Protein AF-A0AAI9SZQ6-F1 (afdb_monomer_lite)

pLDDT: mean 77.2, std 22.93, range [24.08, 98.69]

Secondary structure (DSSP, 8-state):
--THHHHHHHHHHSSS-SS-SHHHHHHHHHHHHHHH-TTT-SEEEE-TT--GGG-S-B-SEEEEEEE---GGG--HHHHHHHHHHHHHHHHHHHH-TT-TTEEEEEEETTSGGGHHHHHHTT--S--EEEEEPPB---S---TTTS--EEP---SS-HHHHHHHHHHHHHHHHT-----PPS-HHHHHHHHHHHHHHHHHHHHHHHHHHHTSS-HHHHHHHHHHHHHHHHHTTHHHHHHTT--S-EE-TTS-EE-S-SSSS---HHHHHHHHHHHHHHHHHHHHHHHHHT----TT---TTTHHHHHHHHHHHHTTTTTS-------------------------SS--S------------------------------------------HHHHHHHHTT--HHHHHHHS-HHHHHHHHHHHHHS-HHHHHHHHHHHTSHHHHHHHHHHHHHHHTT--EES-GGGTTHHHHHS-GGG-SEEEEESS---STTT-SSSTT---TTSPPPHHHHHHHHHHHHH-TTPPPPS----HHHHHTS-EEEEESSS-EETTBTTTTTTSSHHHHHHHHHHHHHHHHHHT-PPPEEEEEEHHHHHHHHHTTHHHHHHTTTTEEEEEE--SSHHHHTTTGGGS-HHHHHHHHHHHHHS-------S--

Organism: NCBI:txid497107

Structure (mmCIF, N/CA/C/O backbone):
data_AF-A0AAI9SZQ6-F1
#
_entry.id   AF-A0AAI9SZQ6-F1
#
loop_
_atom_site.group_PDB
_atom_site.id
_atom_site.type_symbol
_atom_site.label_atom_id
_atom_site.label_alt_id
_atom_site.label_comp_id
_atom_site.label_asym_id
_atom_site.label_entity_id
_atom_site.label_seq_id
_atom_site.pdbx_PDB_ins_code
_atom_site.Cartn_x
_atom_site.Cartn_y
_atom_site.Cartn_z
_atom_site.occupancy
_atom_site.B_iso_or_equiv
_atom_site.auth_seq_id
_atom_site.auth_comp_id
_atom_site.auth_asym_id
_atom_site.auth_atom_id
_atom_site.pdbx_PDB_model_num
ATOM 1 N N . MET A 1 1 ? 41.212 2.165 27.789 1.00 46.56 1 MET A N 1
ATOM 2 C CA . MET A 1 1 ? 40.535 1.517 26.644 1.00 46.56 1 MET A CA 1
ATOM 3 C C . MET A 1 1 ? 41.505 0.501 26.069 1.00 46.56 1 MET A C 1
ATOM 5 O O . MET A 1 1 ? 42.491 0.897 25.465 1.00 46.56 1 MET A O 1
ATOM 9 N N . SER A 1 2 ? 41.322 -0.776 26.407 1.00 41.69 2 SER A N 1
ATOM 10 C CA . SER A 1 2 ? 42.318 -1.825 26.161 1.00 41.69 2 SER A CA 1
ATOM 11 C C . SER A 1 2 ? 42.447 -2.194 24.684 1.00 41.69 2 SER A C 1
ATOM 13 O O . SER A 1 2 ? 41.464 -2.215 23.947 1.00 41.69 2 SER A O 1
ATOM 15 N N . ILE A 1 3 ? 43.667 -2.583 24.311 1.00 47.50 3 ILE A N 1
ATOM 16 C CA . ILE A 1 3 ? 44.133 -3.104 23.011 1.00 47.50 3 ILE A CA 1
ATOM 17 C C . ILE A 1 3 ? 43.253 -4.247 22.447 1.00 47.50 3 ILE A C 1
ATOM 19 O O . ILE A 1 3 ? 43.271 -4.514 21.247 1.00 47.50 3 ILE A O 1
ATOM 23 N N . GLN A 1 4 ? 42.407 -4.870 23.272 1.00 43.78 4 GLN A N 1
ATOM 24 C CA . GLN A 1 4 ? 41.385 -5.836 22.851 1.00 43.78 4 GLN A CA 1
ATOM 25 C C . GLN A 1 4 ? 40.255 -5.229 22.001 1.00 43.78 4 GLN A C 1
ATOM 27 O O . GLN A 1 4 ? 39.728 -5.924 21.138 1.00 43.78 4 GLN A O 1
ATOM 32 N N . LEU A 1 5 ? 39.918 -3.944 22.169 1.00 41.88 5 LEU A N 1
ATOM 33 C CA . LEU A 1 5 ? 38.898 -3.288 21.337 1.00 41.88 5 LEU A CA 1
ATOM 34 C C . LEU A 1 5 ? 39.418 -3.025 19.912 1.00 41.88 5 LEU A C 1
ATOM 36 O O . LEU A 1 5 ? 38.662 -3.105 18.950 1.00 41.88 5 LEU A O 1
ATOM 40 N N . LEU A 1 6 ? 40.726 -2.773 19.771 1.00 42.19 6 LEU A N 1
ATOM 41 C CA . LEU A 1 6 ? 41.377 -2.534 18.480 1.00 42.19 6 LEU A CA 1
ATOM 42 C C . LEU A 1 6 ? 41.527 -3.831 17.667 1.00 42.19 6 LEU A C 1
ATOM 44 O O . LEU A 1 6 ? 41.347 -3.820 16.453 1.00 42.19 6 LEU A O 1
ATOM 48 N N . HIS A 1 7 ? 41.771 -4.962 18.341 1.00 44.88 7 HIS A N 1
ATOM 49 C CA . HIS A 1 7 ? 41.808 -6.276 17.693 1.00 44.88 7 HIS A CA 1
ATOM 50 C C . HIS A 1 7 ? 40.423 -6.737 17.224 1.00 44.88 7 HIS A C 1
ATOM 52 O O . HIS A 1 7 ? 40.326 -7.331 16.158 1.00 44.88 7 HIS A O 1
ATOM 58 N N . TRP A 1 8 ? 39.346 -6.405 17.945 1.00 42.78 8 TRP A N 1
ATOM 59 C CA . TRP A 1 8 ? 37.982 -6.691 17.482 1.00 42.78 8 TRP A CA 1
ATOM 60 C C . TRP A 1 8 ? 37.576 -5.844 16.266 1.00 42.78 8 TRP A C 1
ATOM 62 O O . TRP A 1 8 ? 36.934 -6.359 15.355 1.00 42.78 8 TRP A O 1
ATOM 72 N N . ILE A 1 9 ? 38.002 -4.579 16.199 1.00 42.31 9 ILE A N 1
ATOM 73 C CA . ILE A 1 9 ? 37.729 -3.699 15.048 1.00 42.31 9 ILE A CA 1
ATOM 74 C C . ILE A 1 9 ? 38.510 -4.154 13.801 1.00 42.31 9 ILE A C 1
ATOM 76 O O . ILE A 1 9 ? 37.960 -4.158 12.702 1.00 42.31 9 ILE A O 1
ATOM 80 N N . LEU A 1 10 ? 39.754 -4.617 13.965 1.00 42.44 10 LEU A N 1
ATOM 81 C CA . LEU A 1 10 ? 40.561 -5.152 12.861 1.00 42.44 10 LEU A CA 1
ATOM 82 C C . LEU A 1 10 ? 40.105 -6.550 12.404 1.00 42.44 10 LEU A C 1
ATOM 84 O O . LEU A 1 10 ? 40.174 -6.849 11.217 1.00 42.44 10 LEU A O 1
ATOM 88 N N . PHE A 1 11 ? 39.569 -7.386 13.299 1.00 41.62 11 PHE A N 1
ATOM 89 C CA . PHE A 1 11 ? 39.055 -8.712 12.933 1.00 41.62 11 PHE A CA 1
ATOM 90 C C . PHE A 1 11 ? 37.708 -8.639 12.191 1.00 41.62 11 PHE A C 1
ATOM 92 O O . PHE A 1 11 ? 37.476 -9.400 11.255 1.00 41.62 11 PHE A O 1
ATOM 99 N N . VAL A 1 12 ? 36.847 -7.671 12.535 1.00 39.22 12 VAL A N 1
ATOM 100 C CA . VAL A 1 12 ? 35.585 -7.412 11.811 1.00 39.22 12 VAL A CA 1
ATOM 101 C C . VAL A 1 12 ? 35.835 -6.727 10.455 1.00 39.22 12 VAL A C 1
ATOM 103 O O . VAL A 1 12 ? 35.068 -6.932 9.519 1.00 39.22 12 VAL A O 1
ATOM 106 N N . SER A 1 13 ? 36.948 -6.000 10.303 1.00 39.56 13 SER A N 1
ATOM 107 C CA . SER A 1 13 ? 37.373 -5.399 9.028 1.00 39.56 13 SER A CA 1
ATOM 108 C C . SER A 1 13 ? 37.921 -6.409 8.007 1.00 39.56 13 SER A C 1
ATOM 110 O O . SER A 1 13 ? 37.950 -6.093 6.821 1.00 39.56 13 SER A O 1
ATOM 112 N N . CYS A 1 14 ? 38.359 -7.598 8.433 1.00 37.88 14 CYS A N 1
ATOM 113 C CA . CYS A 1 14 ? 39.020 -8.569 7.549 1.00 37.88 14 CYS A CA 1
ATOM 114 C C . CYS A 1 14 ? 38.128 -9.741 7.102 1.00 37.88 14 CYS A C 1
ATOM 116 O O . CYS A 1 14 ? 38.557 -10.531 6.270 1.00 37.88 14 CYS A O 1
ATOM 118 N N . ILE A 1 15 ? 36.894 -9.860 7.610 1.00 37.34 15 ILE A N 1
ATOM 119 C CA . ILE A 1 15 ? 35.959 -10.950 7.240 1.00 37.34 15 ILE A CA 1
ATOM 120 C C . ILE A 1 15 ? 34.814 -10.446 6.330 1.00 37.34 15 ILE A C 1
ATOM 122 O O . ILE A 1 15 ? 33.960 -11.211 5.891 1.00 37.34 15 ILE A O 1
ATOM 126 N N . LEU A 1 16 ? 34.817 -9.159 5.975 1.00 31.66 16 LEU A N 1
ATOM 127 C CA . LEU A 1 16 ? 33.793 -8.523 5.140 1.00 31.66 16 LEU A CA 1
ATOM 128 C C . LEU A 1 16 ? 34.153 -8.269 3.657 1.00 31.66 16 LEU A C 1
ATOM 130 O O . LEU A 1 16 ? 33.451 -7.481 3.029 1.00 31.66 16 LEU A O 1
ATOM 134 N N . PRO A 1 17 ? 35.133 -8.966 3.043 1.00 36.50 17 PRO A N 1
ATOM 135 C CA . PRO A 1 17 ? 35.147 -9.076 1.587 1.00 36.50 17 PRO A CA 1
ATOM 136 C C . PRO A 1 17 ? 35.311 -10.535 1.133 1.00 36.50 17 PRO A C 1
ATOM 138 O O . PRO A 1 17 ? 36.364 -10.918 0.639 1.00 36.50 17 PRO A O 1
ATOM 141 N N . ILE A 1 18 ? 34.281 -11.372 1.302 1.00 38.59 18 ILE A N 1
ATOM 142 C CA . ILE A 1 18 ? 34.195 -12.671 0.589 1.00 38.59 18 ILE A CA 1
ATOM 143 C C . ILE A 1 18 ? 32.832 -12.843 -0.127 1.00 38.59 18 ILE A C 1
ATOM 145 O O . ILE A 1 18 ? 32.540 -13.890 -0.683 1.00 38.59 18 ILE A O 1
ATOM 149 N N . LEU A 1 19 ? 31.989 -11.804 -0.208 1.00 36.00 19 LEU A N 1
ATOM 150 C CA . LEU A 1 19 ? 30.713 -11.875 -0.951 1.00 36.00 19 LEU A CA 1
ATOM 151 C C . LEU A 1 19 ? 30.434 -10.668 -1.865 1.00 36.00 19 LEU A C 1
ATOM 153 O O . LEU A 1 19 ? 29.277 -10.326 -2.092 1.00 36.00 19 LEU A O 1
ATOM 157 N N . ALA A 1 20 ? 31.473 -10.021 -2.400 1.00 38.03 20 ALA A N 1
ATOM 158 C CA . ALA A 1 20 ? 31.313 -8.991 -3.433 1.00 38.03 20 ALA A CA 1
ATOM 159 C C . ALA A 1 20 ? 32.627 -8.746 -4.204 1.00 38.03 20 ALA A C 1
ATOM 161 O O . ALA A 1 20 ? 33.235 -7.692 -4.049 1.00 38.03 20 ALA A O 1
ATOM 162 N N . SER A 1 21 ? 33.114 -9.705 -5.000 1.00 39.19 21 SER A N 1
ATOM 163 C CA . SER A 1 21 ? 34.255 -9.436 -5.899 1.00 39.19 21 SER A CA 1
ATOM 164 C C . SER A 1 21 ? 33.829 -8.760 -7.204 1.00 39.19 21 SER A C 1
ATOM 166 O O . SER A 1 21 ? 34.568 -7.932 -7.729 1.00 39.19 21 SER A O 1
ATOM 168 N N . ASP A 1 22 ? 32.626 -9.041 -7.704 1.00 47.88 22 ASP A N 1
ATOM 169 C CA . ASP A 1 22 ? 32.345 -8.770 -9.122 1.00 47.88 22 ASP A CA 1
ATOM 170 C C . ASP A 1 22 ? 31.784 -7.356 -9.374 1.00 47.88 22 ASP A C 1
ATOM 172 O O . ASP A 1 22 ? 32.008 -6.770 -10.430 1.00 47.88 22 ASP A O 1
ATOM 176 N N . GLY A 1 23 ? 31.147 -6.734 -8.372 1.00 44.34 23 GLY A N 1
ATOM 177 C CA . GLY A 1 23 ? 30.626 -5.358 -8.473 1.00 44.34 23 GLY A CA 1
ATOM 178 C C . GLY A 1 23 ? 31.686 -4.251 -8.355 1.00 44.34 23 GLY A C 1
ATOM 179 O O . GLY A 1 23 ? 31.491 -3.146 -8.870 1.00 44.34 23 GLY A O 1
ATOM 180 N N . VAL A 1 24 ? 32.823 -4.542 -7.712 1.00 51.06 24 VAL A N 1
ATOM 181 C CA . VAL A 1 24 ? 33.890 -3.556 -7.449 1.00 51.06 24 VAL A CA 1
ATOM 182 C C . VAL A 1 24 ? 34.595 -3.158 -8.749 1.00 51.06 24 VAL A C 1
ATOM 184 O O . VAL A 1 24 ? 34.786 -1.970 -9.003 1.00 51.06 24 VAL A O 1
ATOM 187 N N . LYS A 1 25 ? 34.869 -4.132 -9.625 1.00 62.66 25 LYS A N 1
ATOM 188 C CA . LYS A 1 25 ? 35.613 -3.935 -10.879 1.00 62.66 25 LYS A CA 1
ATOM 189 C C . LYS A 1 25 ? 34.910 -2.977 -11.849 1.00 62.66 25 LYS A C 1
ATOM 191 O O . LYS A 1 25 ? 35.543 -2.112 -12.437 1.00 62.66 25 LYS A O 1
ATOM 196 N N . LEU A 1 26 ? 33.590 -3.084 -11.991 1.00 65.50 26 LEU A N 1
ATOM 197 C CA . LEU A 1 26 ? 32.797 -2.254 -12.911 1.00 65.50 26 LEU A CA 1
ATOM 198 C C . LEU A 1 26 ? 32.661 -0.800 -12.470 1.00 65.50 26 LEU A C 1
ATOM 200 O O . LEU A 1 26 ? 32.651 0.115 -13.290 1.00 65.50 26 LEU A O 1
ATOM 204 N N . THR A 1 27 ? 32.533 -0.589 -11.164 1.00 65.12 27 THR A N 1
ATOM 205 C CA . THR A 1 27 ? 32.418 0.764 -10.614 1.00 65.12 27 THR A CA 1
ATOM 206 C C . THR A 1 27 ? 33.761 1.472 -10.702 1.00 65.12 27 THR A C 1
ATOM 208 O O . THR A 1 27 ? 33.812 2.625 -11.117 1.00 65.12 27 THR A O 1
ATOM 211 N N . GLU A 1 28 ? 34.853 0.760 -10.418 1.00 72.12 28 GLU A N 1
ATOM 212 C CA . GLU A 1 28 ? 36.214 1.255 -10.622 1.00 72.12 28 GLU A CA 1
ATOM 213 C C . GLU A 1 28 ? 36.466 1.631 -12.090 1.00 72.12 28 GLU A C 1
ATOM 215 O O . GLU A 1 28 ? 36.867 2.761 -12.353 1.00 72.12 28 GLU A O 1
ATOM 220 N N . LEU A 1 29 ? 36.093 0.770 -13.046 1.00 73.06 29 LEU A N 1
ATOM 221 C CA . LEU A 1 29 ? 36.191 1.064 -14.484 1.00 73.06 29 LEU A CA 1
ATOM 222 C C . LEU A 1 29 ? 35.370 2.295 -14.905 1.00 73.06 29 LEU A C 1
ATOM 224 O O . LEU A 1 29 ? 35.838 3.109 -15.700 1.00 73.06 29 LEU A O 1
ATOM 228 N N . ALA A 1 30 ? 34.163 2.479 -14.362 1.00 70.69 30 ALA A N 1
ATOM 229 C CA . ALA A 1 30 ? 33.352 3.666 -14.640 1.00 70.69 30 ALA A CA 1
ATOM 230 C C . ALA A 1 30 ? 33.996 4.952 -14.084 1.00 70.69 30 ALA A C 1
ATOM 232 O O . ALA A 1 30 ? 33.963 5.999 -14.736 1.00 70.69 30 ALA A O 1
ATOM 233 N N . PHE A 1 31 ? 34.609 4.881 -12.897 1.00 74.25 31 PHE A N 1
ATOM 234 C CA . PHE A 1 31 ? 35.360 5.993 -12.307 1.00 74.25 31 PHE A CA 1
ATOM 235 C C . PHE A 1 31 ? 36.668 6.285 -13.059 1.00 74.25 31 PHE A C 1
ATOM 237 O O . PHE A 1 31 ? 37.023 7.455 -13.222 1.00 74.25 31 PHE A O 1
ATOM 244 N N . GLU A 1 32 ? 37.374 5.260 -13.540 1.00 77.12 32 GLU A N 1
ATOM 245 C CA . GLU A 1 32 ? 38.555 5.412 -14.396 1.00 77.12 32 GLU A CA 1
ATOM 246 C C . GLU A 1 32 ? 38.198 6.052 -15.740 1.00 77.12 32 GLU A C 1
ATOM 248 O O . GLU A 1 32 ? 38.869 6.999 -16.163 1.00 77.12 32 GLU A O 1
ATOM 253 N N . SER A 1 33 ? 37.099 5.618 -16.365 1.00 74.38 33 SER A N 1
ATOM 254 C CA . SER A 1 33 ? 36.577 6.242 -17.583 1.00 74.38 33 SER A CA 1
ATOM 255 C C . SER A 1 33 ? 36.280 7.728 -17.363 1.00 74.38 33 SER A C 1
ATOM 257 O O . SER A 1 33 ? 36.843 8.583 -18.043 1.00 74.38 33 SER A O 1
ATOM 259 N N . TYR A 1 34 ? 35.537 8.080 -16.308 1.00 74.94 34 TYR A N 1
ATOM 260 C CA . TYR A 1 34 ? 35.261 9.485 -15.988 1.00 74.94 34 TYR A CA 1
ATOM 261 C C . TYR A 1 34 ? 36.535 10.312 -15.733 1.00 74.94 34 TYR A C 1
ATOM 263 O O . TYR A 1 34 ? 36.616 11.485 -16.098 1.00 74.94 34 TYR A O 1
ATOM 271 N N . LYS A 1 35 ? 37.559 9.719 -15.107 1.00 71.69 35 LYS A N 1
ATOM 272 C CA . LYS A 1 35 ? 38.834 10.400 -14.838 1.00 71.69 35 LYS A CA 1
ATOM 273 C C . LYS A 1 35 ? 39.637 10.668 -16.113 1.00 71.69 35 LYS A C 1
ATOM 275 O O . LYS A 1 35 ? 40.375 11.651 -16.161 1.00 71.69 35 LYS A O 1
ATOM 280 N N . THR A 1 36 ? 39.523 9.798 -17.113 1.00 70.00 36 THR A N 1
ATOM 281 C CA . THR A 1 36 ? 40.240 9.917 -18.391 1.00 70.00 36 THR A CA 1
ATOM 282 C C . THR A 1 36 ? 39.471 10.754 -19.417 1.00 70.00 36 THR A C 1
ATOM 284 O O . THR A 1 36 ? 40.097 11.478 -20.189 1.00 70.00 36 THR A O 1
ATOM 287 N N . GLN A 1 37 ? 38.135 10.720 -19.383 1.00 65.56 37 GLN A N 1
ATOM 288 C CA . GLN A 1 37 ? 37.225 11.341 -20.352 1.00 65.56 37 GLN A CA 1
ATOM 289 C C . GLN A 1 37 ? 36.071 12.065 -19.631 1.00 65.56 37 GLN A C 1
ATOM 291 O O . GLN A 1 37 ? 34.898 11.721 -19.746 1.00 65.56 37 GLN A O 1
ATOM 296 N N . ALA A 1 38 ? 36.404 13.104 -18.857 1.00 59.84 38 ALA A N 1
ATOM 297 C CA . ALA A 1 38 ? 35.452 13.799 -17.978 1.00 59.84 38 ALA A CA 1
ATOM 298 C C . ALA A 1 38 ? 34.224 14.405 -18.697 1.00 59.84 38 ALA A C 1
ATOM 300 O O . ALA A 1 38 ? 33.174 14.614 -18.072 1.00 59.84 38 ALA A O 1
ATOM 301 N N . GLU A 1 39 ? 34.334 14.691 -19.998 1.00 60.72 39 GLU A N 1
ATOM 302 C CA . GLU A 1 39 ? 33.217 15.194 -20.805 1.00 60.72 39 GLU A CA 1
ATOM 303 C C . GLU A 1 39 ? 32.161 14.107 -21.067 1.00 60.72 39 GLU A C 1
ATOM 305 O O . GLU A 1 39 ? 30.971 14.392 -20.898 1.00 60.72 39 GLU A O 1
ATOM 310 N N . ASP A 1 40 ? 32.578 12.855 -21.279 1.00 64.25 40 ASP A N 1
ATOM 311 C CA . ASP A 1 40 ? 31.720 11.724 -21.675 1.00 64.25 40 ASP A CA 1
ATOM 312 C C . ASP A 1 40 ? 30.975 11.073 -20.491 1.00 64.25 40 ASP A C 1
ATOM 314 O O . ASP A 1 40 ? 30.026 10.309 -20.660 1.00 64.25 40 ASP A O 1
ATOM 318 N N . GLY A 1 41 ? 31.321 11.442 -19.255 1.00 77.25 41 GLY A N 1
ATOM 319 C CA . GLY A 1 41 ? 30.651 10.948 -18.050 1.00 77.25 41 GLY A CA 1
ATOM 320 C C . GLY A 1 41 ? 31.133 9.560 -17.618 1.00 77.25 41 GLY A C 1
ATOM 321 O O . GLY A 1 41 ? 32.257 9.162 -17.892 1.00 77.25 41 GLY A O 1
ATOM 322 N N . PHE A 1 42 ? 30.303 8.838 -16.865 1.00 82.75 42 PHE A N 1
ATOM 323 C CA . PHE A 1 42 ? 30.653 7.522 -16.314 1.00 82.75 42 PHE A CA 1
ATOM 324 C C . PHE A 1 42 ? 30.240 6.395 -17.275 1.00 82.75 42 PHE A C 1
ATOM 326 O O . PHE A 1 42 ? 29.377 5.582 -16.939 1.00 82.75 42 PHE A O 1
ATOM 333 N N . ILE A 1 43 ? 30.793 6.395 -18.491 1.00 85.88 43 ILE A N 1
ATOM 334 C CA . ILE A 1 43 ? 30.457 5.452 -19.571 1.00 85.88 43 ILE A CA 1
ATOM 335 C C . ILE A 1 43 ? 31.661 4.547 -19.850 1.00 85.88 43 ILE A C 1
ATOM 337 O O . ILE A 1 43 ? 32.764 5.036 -20.056 1.00 85.88 43 ILE A O 1
ATOM 341 N N . ILE A 1 44 ? 31.469 3.230 -19.859 1.00 86.56 44 ILE A N 1
ATOM 342 C CA . ILE A 1 44 ? 32.521 2.248 -20.157 1.00 86.56 44 ILE A CA 1
ATOM 343 C C . ILE A 1 44 ? 32.491 1.935 -21.655 1.00 86.56 44 ILE A C 1
ATOM 345 O O . ILE A 1 44 ? 31.484 1.437 -22.155 1.00 86.56 44 ILE A O 1
ATOM 349 N N . ASN A 1 45 ? 33.582 2.196 -22.371 1.00 85.44 45 ASN A N 1
ATOM 350 C CA . ASN A 1 45 ? 33.697 1.858 -23.791 1.00 85.44 45 ASN A CA 1
ATOM 351 C C . ASN A 1 45 ? 34.182 0.411 -23.959 1.00 85.44 45 ASN A C 1
ATOM 353 O O . ASN A 1 45 ? 35.142 0.006 -23.306 1.00 85.44 45 ASN A O 1
ATOM 357 N N . ILE A 1 46 ? 33.520 -0.361 -24.825 1.00 83.75 46 ILE A N 1
ATOM 358 C CA . ILE A 1 46 ? 33.934 -1.724 -25.181 1.00 83.75 46 ILE A CA 1
ATOM 359 C C . ILE A 1 46 ? 34.786 -1.695 -26.446 1.00 83.75 46 ILE A C 1
ATOM 361 O O . ILE A 1 46 ? 34.355 -1.207 -27.494 1.00 83.75 46 ILE A O 1
ATOM 365 N N . GLU A 1 47 ? 35.965 -2.295 -26.334 1.00 76.69 47 GLU A N 1
ATOM 366 C CA . GLU A 1 47 ? 36.882 -2.574 -27.436 1.00 76.69 47 GLU A CA 1
ATOM 367 C C . GLU A 1 47 ? 36.868 -4.088 -27.730 1.00 76.69 47 GLU A C 1
ATOM 369 O O . GLU A 1 47 ? 36.610 -4.908 -26.847 1.00 76.69 47 GLU A O 1
ATOM 374 N N . ASN A 1 48 ? 37.163 -4.490 -28.966 1.00 74.00 48 ASN A N 1
ATOM 375 C CA . ASN A 1 48 ? 37.297 -5.891 -29.399 1.00 74.00 48 ASN A CA 1
ATOM 376 C C . ASN A 1 48 ? 36.037 -6.766 -29.333 1.00 74.00 48 ASN A C 1
ATOM 378 O O . ASN A 1 48 ? 36.154 -7.992 -29.324 1.00 74.00 48 ASN A O 1
ATOM 382 N N . SER A 1 49 ? 34.834 -6.180 -29.324 1.00 73.81 49 SER A N 1
ATOM 383 C CA . SER A 1 49 ? 33.585 -6.915 -29.054 1.00 73.81 49 SER A CA 1
ATOM 384 C C . SER A 1 49 ? 33.627 -7.720 -27.743 1.00 73.81 49 SER A C 1
ATOM 386 O O . SER A 1 49 ? 32.894 -8.703 -27.603 1.00 73.81 49 SER A O 1
ATOM 388 N N . ASP A 1 50 ? 34.504 -7.357 -26.801 1.00 77.88 50 ASP A N 1
ATOM 389 C CA . ASP A 1 50 ? 34.712 -8.121 -25.579 1.00 77.88 50 ASP A CA 1
ATOM 390 C C . ASP A 1 50 ? 33.636 -7.774 -24.545 1.00 77.88 50 ASP A C 1
ATOM 392 O O . ASP A 1 50 ? 33.710 -6.781 -23.821 1.00 77.88 50 ASP A O 1
ATOM 396 N N . LEU A 1 51 ? 32.604 -8.613 -24.492 1.00 79.06 51 LEU A N 1
ATOM 397 C CA . LEU A 1 51 ? 31.518 -8.507 -23.523 1.00 79.06 51 LEU A CA 1
ATOM 398 C C . LEU A 1 51 ? 31.760 -9.375 -22.283 1.00 79.06 51 LEU A C 1
ATOM 400 O O . LEU A 1 51 ? 30.845 -9.516 -21.479 1.00 79.06 51 LEU A O 1
ATOM 404 N N . THR A 1 52 ? 32.971 -9.907 -22.073 1.00 75.38 52 THR A N 1
ATOM 405 C CA . THR A 1 52 ? 33.283 -10.736 -20.891 1.00 75.38 52 THR A CA 1
ATOM 406 C C . THR A 1 52 ? 33.122 -9.980 -19.572 1.00 75.38 52 THR A C 1
ATOM 408 O O . THR A 1 52 ? 32.883 -10.575 -18.526 1.00 75.38 52 THR A O 1
ATOM 411 N N . LEU A 1 53 ? 33.156 -8.643 -19.613 1.00 73.56 53 LEU A N 1
ATOM 412 C CA . LEU A 1 53 ? 32.774 -7.769 -18.497 1.00 73.56 53 LEU A CA 1
ATOM 413 C C . LEU A 1 53 ? 31.345 -8.038 -17.982 1.00 73.56 53 LEU A C 1
ATOM 415 O O . LEU A 1 53 ? 31.009 -7.689 -16.851 1.00 73.56 53 LEU A O 1
ATOM 419 N N . LEU A 1 54 ? 30.499 -8.614 -18.831 1.00 75.94 54 LEU A N 1
ATOM 420 C CA . LEU A 1 54 ? 29.102 -8.913 -18.571 1.00 75.94 54 LEU A CA 1
ATOM 421 C C . LEU A 1 54 ? 28.851 -10.397 -18.260 1.00 75.94 54 LEU A C 1
ATOM 423 O O . LEU A 1 54 ? 27.696 -10.735 -17.996 1.00 75.94 54 LEU A O 1
ATOM 427 N N . ASP A 1 55 ? 29.885 -11.245 -18.272 1.00 74.31 55 ASP A N 1
ATOM 428 C CA . ASP A 1 55 ? 29.784 -12.674 -17.956 1.00 74.31 55 ASP A CA 1
ATOM 429 C C . ASP A 1 55 ? 29.503 -12.924 -16.465 1.00 74.31 55 ASP A C 1
ATOM 431 O O . ASP A 1 55 ? 29.955 -12.183 -15.589 1.00 74.31 55 ASP A O 1
ATOM 435 N N . GLY A 1 56 ? 28.789 -14.018 -16.178 1.00 69.25 56 GLY A N 1
ATOM 436 C CA . GLY A 1 56 ? 28.526 -14.488 -14.817 1.00 69.25 56 GLY A CA 1
ATOM 437 C C . GLY A 1 56 ? 27.341 -13.804 -14.112 1.00 69.25 56 GLY A C 1
ATOM 438 O O . GLY A 1 56 ? 26.551 -13.082 -14.732 1.00 69.25 56 GLY A O 1
ATOM 439 N N . PRO A 1 57 ? 27.176 -14.044 -12.796 1.00 68.00 57 PRO A N 1
ATOM 440 C CA . PRO A 1 57 ? 26.045 -13.538 -12.027 1.00 68.00 57 PRO A CA 1
ATOM 441 C C . PRO A 1 57 ? 26.132 -12.018 -11.818 1.00 68.00 57 PRO A C 1
ATOM 443 O O . PRO A 1 57 ? 26.986 -11.495 -11.101 1.00 68.00 57 PRO A O 1
ATOM 446 N N . ARG A 1 58 ? 25.178 -11.290 -12.401 1.00 77.38 58 ARG A N 1
ATOM 447 C CA . ARG A 1 58 ? 25.046 -9.832 -12.338 1.00 77.38 58 ARG A CA 1
ATOM 448 C C . ARG A 1 58 ? 23.874 -9.423 -11.463 1.00 77.38 58 ARG A C 1
ATOM 450 O O . ARG A 1 58 ? 22.719 -9.706 -11.765 1.00 77.38 58 ARG A O 1
ATOM 457 N N . TYR A 1 59 ? 24.171 -8.630 -10.441 1.00 76.50 59 TYR A N 1
ATOM 458 C CA . TYR A 1 59 ? 23.181 -8.029 -9.537 1.00 76.50 59 TYR A CA 1
ATOM 459 C C . TYR A 1 59 ? 22.783 -6.598 -9.941 1.00 76.50 59 TYR A C 1
ATOM 461 O O . TYR A 1 59 ? 22.152 -5.883 -9.160 1.00 76.50 59 TYR A O 1
ATOM 469 N N . PHE A 1 60 ? 23.168 -6.167 -11.143 1.00 83.38 60 PHE A N 1
ATOM 470 C CA . PHE A 1 60 ? 23.044 -4.795 -11.628 1.00 83.38 60 PHE A CA 1
ATOM 471 C C . PHE A 1 60 ? 22.465 -4.748 -13.038 1.00 83.38 60 PHE A C 1
ATOM 473 O O . PHE A 1 60 ? 22.570 -5.702 -13.806 1.00 83.38 60 PHE A O 1
ATOM 480 N N . TYR A 1 61 ? 21.851 -3.618 -13.369 1.00 90.62 61 TYR A N 1
ATOM 481 C CA . TYR A 1 61 ? 21.393 -3.320 -14.717 1.00 90.62 61 TYR A CA 1
ATOM 482 C C . TYR A 1 61 ? 22.543 -2.786 -15.567 1.00 90.62 61 TYR A C 1
ATOM 484 O O . TYR A 1 61 ? 23.426 -2.087 -15.068 1.00 90.62 61 TYR A O 1
ATOM 492 N N . THR A 1 62 ? 22.499 -3.049 -16.868 1.00 90.88 62 THR A N 1
ATOM 493 C CA . THR A 1 62 ? 23.468 -2.498 -17.824 1.00 90.88 62 THR A CA 1
ATOM 494 C C . THR A 1 62 ? 22.726 -1.762 -18.928 1.00 90.88 62 THR A C 1
ATOM 496 O O . THR A 1 62 ? 21.926 -2.371 -19.632 1.00 90.88 62 THR A O 1
ATOM 499 N N . LEU A 1 63 ? 22.977 -0.462 -19.088 1.00 94.38 63 LEU A N 1
ATOM 500 C CA . LEU A 1 63 ? 22.522 0.291 -20.253 1.00 94.38 63 LEU A CA 1
ATOM 501 C C . LEU A 1 63 ? 23.579 0.170 -21.355 1.00 94.38 63 LEU A C 1
ATOM 503 O O . LEU A 1 63 ? 24.599 0.857 -21.305 1.00 94.38 63 LEU A O 1
ATOM 507 N N . LEU A 1 64 ? 23.330 -0.707 -22.326 1.00 93.19 64 LEU A N 1
ATOM 508 C CA . LEU A 1 64 ? 24.132 -0.843 -23.538 1.00 93.19 64 LEU A CA 1
ATOM 509 C C . LEU A 1 64 ? 23.719 0.214 -24.560 1.00 93.19 64 LEU A C 1
ATOM 511 O O . LEU A 1 64 ? 22.552 0.300 -24.937 1.00 93.19 64 LEU A O 1
ATOM 515 N N . THR A 1 65 ? 24.686 0.987 -25.039 1.00 94.19 65 THR A N 1
ATOM 516 C CA . THR A 1 65 ? 24.497 1.989 -26.089 1.00 94.19 65 THR A CA 1
ATOM 517 C C . THR A 1 65 ? 25.258 1.566 -27.335 1.00 94.19 65 THR A C 1
ATOM 519 O O . THR A 1 65 ? 26.487 1.560 -27.339 1.00 94.19 65 THR A O 1
ATOM 522 N N . PHE A 1 66 ? 24.534 1.259 -28.406 1.00 93.12 66 PHE A N 1
ATOM 523 C CA . PHE A 1 66 ? 25.094 1.030 -29.735 1.00 93.12 66 PHE A CA 1
ATOM 524 C C . PHE A 1 66 ? 25.078 2.353 -30.491 1.00 93.12 66 PHE A C 1
ATOM 526 O O . PHE A 1 66 ? 24.018 2.960 -30.650 1.00 93.12 66 PHE A O 1
ATOM 533 N N . THR A 1 67 ? 26.238 2.835 -30.927 1.00 92.62 67 THR A N 1
ATOM 534 C CA . THR A 1 67 ? 26.370 4.173 -31.520 1.00 92.62 67 THR A CA 1
ATOM 535 C C . THR A 1 67 ? 27.430 4.208 -32.617 1.00 92.62 67 THR A C 1
ATOM 537 O O . THR A 1 67 ? 28.126 3.223 -32.866 1.00 92.62 67 THR A O 1
ATOM 540 N N . SER A 1 68 ? 27.554 5.353 -33.286 1.00 90.19 68 SER A N 1
ATOM 541 C CA . SER A 1 68 ? 28.702 5.636 -34.136 1.00 90.19 68 SER A CA 1
ATOM 542 C C . SER A 1 68 ? 29.190 7.067 -33.966 1.00 90.19 68 SER A C 1
ATOM 544 O O . SER A 1 68 ? 28.427 8.015 -34.158 1.00 90.19 68 SER A O 1
ATOM 546 N N . THR A 1 69 ? 30.475 7.222 -33.647 1.00 84.50 69 THR A N 1
ATOM 547 C CA . THR A 1 69 ? 31.134 8.538 -33.579 1.00 84.50 69 THR A CA 1
ATOM 548 C C . THR A 1 69 ? 31.747 8.981 -34.905 1.00 84.50 69 THR A C 1
ATOM 550 O O . THR A 1 69 ? 32.156 10.136 -35.028 1.00 84.50 69 THR A O 1
ATOM 553 N N . ASN A 1 70 ? 31.784 8.111 -35.922 1.00 84.06 70 ASN A N 1
ATOM 554 C CA . ASN A 1 70 ? 32.377 8.441 -37.212 1.00 84.06 70 ASN A CA 1
ATOM 555 C C . ASN A 1 70 ? 31.512 9.472 -37.970 1.00 84.06 70 ASN A C 1
ATOM 557 O O . ASN A 1 70 ? 30.375 9.155 -38.339 1.00 84.06 70 ASN A O 1
ATOM 561 N N . PRO A 1 71 ? 32.030 10.677 -38.277 1.00 79.06 71 PRO A N 1
ATOM 562 C CA . PRO A 1 71 ? 31.275 11.687 -39.018 1.00 79.06 71 PRO A CA 1
ATOM 563 C C . PRO A 1 71 ? 30.850 11.227 -40.419 1.00 79.06 71 PRO A C 1
ATOM 565 O O . PRO A 1 71 ? 29.826 11.682 -40.923 1.00 79.06 71 PRO A O 1
ATOM 568 N N . SER A 1 72 ? 31.596 10.306 -41.039 1.00 81.94 72 SER A N 1
ATOM 569 C CA . SER A 1 72 ? 31.295 9.749 -42.363 1.00 81.94 72 SER A CA 1
ATOM 570 C C . SER A 1 72 ? 30.081 8.817 -42.380 1.00 81.94 72 SER A C 1
ATOM 572 O O . SER A 1 72 ? 29.579 8.519 -43.458 1.00 81.94 72 SER A O 1
ATOM 574 N N . HIS A 1 73 ? 29.593 8.364 -41.220 1.00 83.25 73 HIS A N 1
ATOM 575 C CA . HIS A 1 73 ? 28.357 7.577 -41.121 1.00 83.25 73 HIS A CA 1
ATOM 576 C C . HIS A 1 73 ? 27.092 8.452 -41.029 1.00 83.25 73 HIS A C 1
ATOM 578 O O . HIS A 1 73 ? 25.993 7.917 -40.924 1.00 83.25 73 HIS A O 1
ATOM 584 N N . GLU A 1 74 ? 27.233 9.786 -41.034 1.00 82.38 74 GLU A N 1
ATOM 585 C CA . GLU A 1 74 ? 26.132 10.767 -41.049 1.00 82.38 74 GLU A CA 1
ATOM 586 C C . GLU A 1 74 ? 25.077 10.596 -39.928 1.00 82.38 74 GLU A C 1
ATOM 588 O O . GLU A 1 74 ? 23.952 11.095 -40.016 1.00 82.38 74 GLU A O 1
ATOM 593 N N . CYS A 1 75 ? 25.432 9.944 -38.813 1.00 85.62 75 CYS A N 1
ATOM 594 C CA . CYS A 1 75 ? 24.514 9.722 -37.696 1.00 85.62 75 CYS A CA 1
ATOM 595 C C . CYS A 1 75 ? 24.402 10.957 -36.786 1.00 85.62 75 CYS A C 1
ATOM 597 O O . CYS A 1 75 ? 25.010 11.036 -35.715 1.00 85.62 75 CYS A O 1
ATOM 599 N N . LYS A 1 76 ? 23.572 11.927 -37.179 1.00 85.62 76 LYS A N 1
ATOM 600 C CA . LYS A 1 76 ? 23.329 13.134 -36.370 1.00 85.62 76 LYS A CA 1
ATOM 601 C C . LYS A 1 76 ? 22.738 12.813 -34.989 1.00 85.62 76 LYS A C 1
ATOM 603 O O . LYS A 1 76 ? 23.136 13.400 -33.988 1.00 85.62 76 LYS A O 1
ATOM 608 N N . THR A 1 77 ? 21.833 11.837 -34.924 1.00 86.81 77 THR A N 1
ATOM 609 C CA . THR A 1 77 ? 21.207 11.394 -33.668 1.00 86.81 77 THR A CA 1
ATOM 610 C C . THR A 1 77 ? 22.221 10.783 -32.701 1.00 86.81 77 THR A C 1
ATOM 612 O O . THR A 1 77 ? 22.101 10.997 -31.500 1.00 86.81 77 THR A O 1
ATOM 615 N N . CYS A 1 78 ? 23.252 10.092 -33.199 1.00 88.44 78 CYS A N 1
ATOM 616 C CA . CYS A 1 78 ? 24.328 9.551 -32.368 1.00 88.44 78 CYS A CA 1
ATOM 617 C C . CYS A 1 78 ? 25.091 10.674 -31.645 1.00 88.44 78 CYS A C 1
ATOM 619 O O . CYS A 1 78 ? 25.351 10.571 -30.450 1.00 88.44 78 CYS A O 1
ATOM 621 N N . GLN A 1 79 ? 25.387 11.773 -32.347 1.00 85.38 79 GLN A N 1
ATOM 622 C CA . GLN A 1 79 ? 26.095 12.929 -31.783 1.00 85.38 79 GLN A CA 1
ATOM 623 C C . GLN A 1 79 ? 25.243 13.701 -30.766 1.00 85.38 79 GLN A C 1
ATOM 625 O O . GLN A 1 79 ? 25.749 14.124 -29.731 1.00 85.38 79 GLN A O 1
ATOM 630 N N . GLU A 1 80 ? 23.947 13.870 -31.039 1.00 86.62 80 GLU A N 1
ATOM 631 C CA . GLU A 1 80 ? 23.018 14.577 -30.143 1.00 86.62 80 GLU A CA 1
ATOM 632 C C . GLU A 1 80 ? 22.715 13.776 -28.861 1.00 86.62 80 GLU A C 1
ATOM 634 O O . GLU A 1 80 ? 22.459 14.361 -27.808 1.00 86.62 80 GLU A O 1
ATOM 639 N N . LEU A 1 81 ? 22.777 12.443 -28.930 1.00 88.88 81 LEU A N 1
ATOM 640 C CA . LEU A 1 81 ? 22.465 11.546 -27.819 1.00 88.88 81 LEU A CA 1
ATOM 641 C C . LEU A 1 81 ? 23.619 11.388 -26.815 1.00 88.88 81 LEU A C 1
ATOM 643 O O . LEU A 1 81 ? 23.369 11.200 -25.626 1.00 88.88 81 LEU A O 1
ATOM 647 N N . GLN A 1 82 ? 24.872 11.494 -27.255 1.00 88.25 82 GLN A N 1
ATOM 648 C CA . GLN A 1 82 ? 26.036 11.392 -26.366 1.00 88.25 82 GLN A CA 1
ATOM 649 C C . GLN A 1 82 ? 25.957 12.291 -25.118 1.00 88.25 82 GLN A C 1
ATOM 651 O O . GLN A 1 82 ? 25.992 11.775 -23.996 1.00 88.25 82 GLN A O 1
ATOM 656 N N . PRO A 1 83 ? 25.741 13.615 -25.248 1.00 89.12 83 PRO A N 1
ATOM 657 C CA . PRO A 1 83 ? 25.652 14.482 -24.077 1.00 89.12 83 PRO A CA 1
ATOM 658 C C . PRO A 1 83 ? 24.411 14.193 -23.214 1.00 89.12 83 PRO A C 1
ATOM 660 O O . PRO A 1 83 ? 24.415 14.492 -22.020 1.00 89.12 83 PRO A O 1
ATOM 663 N N . VAL A 1 84 ? 23.358 13.584 -23.777 1.00 91.31 84 VAL A N 1
ATOM 664 C CA . VAL A 1 84 ? 22.181 13.131 -23.016 1.00 91.31 84 VAL A CA 1
ATOM 665 C C . VAL A 1 84 ? 22.568 11.999 -22.065 1.00 91.31 84 VAL A C 1
ATOM 667 O O . VAL A 1 84 ? 22.298 12.084 -20.865 1.00 91.31 84 VAL A O 1
ATOM 670 N N . ILE A 1 85 ? 23.227 10.959 -22.583 1.00 92.31 85 ILE A N 1
ATOM 671 C CA . ILE A 1 85 ? 23.655 9.800 -21.789 1.00 92.31 85 ILE A CA 1
ATOM 672 C C . ILE A 1 85 ? 24.694 10.231 -20.752 1.00 92.31 85 ILE A C 1
ATOM 674 O O . ILE A 1 85 ? 24.569 9.865 -19.584 1.00 92.31 85 ILE A O 1
ATOM 678 N N . ALA A 1 86 ? 25.657 11.072 -21.140 1.00 90.31 86 ALA A N 1
ATOM 679 C CA . ALA A 1 86 ? 26.671 11.608 -20.237 1.00 90.31 86 ALA A CA 1
ATOM 680 C C . ALA A 1 86 ? 26.052 12.391 -19.064 1.00 90.31 86 ALA A C 1
ATOM 682 O O . ALA A 1 86 ? 26.462 12.233 -17.913 1.00 90.31 86 ALA A O 1
ATOM 683 N N . GLN A 1 87 ? 25.031 13.218 -19.313 1.00 89.69 87 GLN A N 1
ATOM 684 C CA . GLN A 1 87 ? 24.364 13.971 -18.248 1.00 89.69 87 GLN A CA 1
ATOM 685 C C . GLN A 1 87 ? 23.582 13.056 -17.293 1.00 89.69 87 GLN A C 1
ATOM 687 O O . GLN A 1 87 ? 23.593 13.265 -16.072 1.00 89.69 87 GLN A O 1
ATOM 692 N N . VAL A 1 88 ? 22.909 12.035 -17.828 1.00 91.62 88 VAL A N 1
ATOM 693 C CA . VAL A 1 88 ? 22.174 11.054 -17.020 1.00 91.62 88 VAL A CA 1
ATOM 694 C C . VAL A 1 88 ? 23.132 10.178 -16.214 1.00 91.62 88 VAL A C 1
ATOM 696 O O . VAL A 1 88 ? 22.883 9.973 -15.027 1.00 91.62 88 VAL A O 1
ATOM 699 N N . SER A 1 89 ? 24.254 9.739 -16.793 1.00 90.69 89 SER A N 1
ATOM 700 C CA . SER A 1 89 ? 25.268 8.952 -16.082 1.00 90.69 89 SER A CA 1
ATOM 701 C C . SER A 1 89 ? 25.889 9.763 -14.944 1.00 90.69 89 SER A C 1
ATOM 703 O O . SER A 1 89 ? 25.879 9.319 -13.797 1.00 90.69 89 SER A O 1
ATOM 705 N N . LYS A 1 90 ? 26.295 11.015 -15.194 1.00 88.06 90 LYS A N 1
ATOM 706 C CA . LYS A 1 90 ? 26.778 11.933 -14.145 1.00 88.06 90 LYS A CA 1
ATOM 707 C C . LYS A 1 90 ? 25.746 12.115 -13.028 1.00 88.06 90 LYS A C 1
ATOM 709 O O . LYS A 1 90 ? 26.106 12.081 -11.852 1.00 88.06 90 LYS A O 1
ATOM 714 N N . SER A 1 91 ? 24.468 12.272 -13.376 1.00 87.75 91 SER A N 1
ATOM 715 C CA . SER A 1 91 ? 23.388 12.421 -12.389 1.00 87.75 91 SER A CA 1
ATOM 716 C C . SER A 1 91 ? 23.178 11.145 -11.567 1.00 87.75 91 SER A C 1
ATOM 718 O O . SER A 1 91 ? 23.034 11.225 -10.349 1.00 87.75 91 SER A O 1
ATOM 720 N N . TRP A 1 92 ? 23.227 9.972 -12.206 1.00 88.12 92 TRP A N 1
ATOM 721 C CA . TRP A 1 92 ? 23.125 8.675 -11.540 1.00 88.12 92 TRP A CA 1
ATOM 722 C C . TRP A 1 92 ? 24.234 8.479 -10.506 1.00 88.12 92 TRP A C 1
ATOM 724 O O . TRP A 1 92 ? 23.945 8.263 -9.331 1.00 88.12 92 TRP A O 1
ATOM 734 N N . PHE A 1 93 ? 25.498 8.625 -10.906 1.00 84.25 93 PHE A N 1
ATOM 735 C CA . PHE A 1 93 ? 26.627 8.444 -9.990 1.00 84.25 93 PHE A CA 1
ATOM 736 C C . PHE A 1 93 ? 26.699 9.541 -8.916 1.00 84.25 93 PHE A C 1
ATOM 738 O O . PHE A 1 93 ? 27.223 9.304 -7.831 1.00 84.25 93 PHE A O 1
ATOM 745 N N . ALA A 1 94 ? 26.119 10.722 -9.155 1.00 80.94 94 ALA A N 1
ATOM 746 C CA . ALA A 1 94 ? 26.001 11.771 -8.141 1.00 80.94 94 ALA A CA 1
ATOM 747 C C . ALA A 1 94 ? 24.899 11.516 -7.093 1.00 80.94 94 ALA A C 1
ATOM 749 O O . ALA A 1 94 ? 24.972 12.066 -5.989 1.00 80.94 94 ALA A O 1
ATOM 750 N N . ASP A 1 95 ? 23.866 10.745 -7.436 1.00 78.75 95 ASP A N 1
ATOM 751 C CA . ASP A 1 95 ? 22.802 10.327 -6.514 1.00 78.75 95 ASP A CA 1
ATOM 752 C C . ASP A 1 95 ? 23.129 8.984 -5.833 1.00 78.75 95 ASP A C 1
ATOM 754 O O . ASP A 1 95 ? 22.699 8.741 -4.703 1.00 78.75 95 ASP A O 1
ATOM 758 N N . TYR A 1 96 ? 23.917 8.133 -6.498 1.00 81.19 96 TYR A N 1
ATOM 759 C CA . TYR A 1 96 ? 24.140 6.735 -6.132 1.00 81.19 96 TYR A CA 1
ATOM 760 C C . TYR A 1 96 ? 25.615 6.308 -6.255 1.00 81.19 96 TYR A C 1
ATOM 762 O O . TYR A 1 96 ? 25.910 5.247 -6.801 1.00 81.19 96 TYR A O 1
ATOM 770 N N . SER A 1 97 ? 26.545 7.108 -5.727 1.00 66.06 97 SER A N 1
ATOM 771 C CA . SER A 1 97 ? 28.001 6.912 -5.890 1.00 66.06 97 SER A CA 1
ATOM 772 C C . SER A 1 97 ? 28.537 5.548 -5.433 1.00 66.06 97 SER A C 1
ATOM 774 O O . SER A 1 97 ? 29.518 5.071 -5.987 1.00 66.06 97 SER A O 1
ATOM 776 N N . GLU A 1 98 ? 27.881 4.914 -4.457 1.00 59.50 98 GLU A N 1
ATOM 777 C CA . GLU A 1 98 ? 28.247 3.597 -3.898 1.00 59.50 98 GLU A CA 1
ATOM 778 C C . GLU A 1 98 ? 27.377 2.447 -4.447 1.00 59.50 98 GLU A C 1
ATOM 780 O O . GLU A 1 98 ? 27.409 1.323 -3.949 1.00 59.50 98 GLU A O 1
ATOM 785 N N . SER A 1 99 ? 26.499 2.725 -5.415 1.00 61.06 99 SER A N 1
ATOM 786 C CA . SER A 1 99 ? 25.499 1.765 -5.877 1.00 61.06 99 SER A CA 1
ATOM 787 C C . SER A 1 99 ? 25.982 1.019 -7.113 1.00 61.06 99 SER A C 1
ATOM 789 O O . SER A 1 99 ? 25.865 1.512 -8.233 1.00 61.06 99 SER A O 1
ATOM 791 N N . HIS A 1 100 ? 26.392 -0.232 -6.927 1.00 72.12 100 HIS A N 1
ATOM 792 C CA . HIS A 1 100 ? 26.665 -1.190 -8.004 1.00 72.12 100 HIS A CA 1
ATOM 793 C C . HIS A 1 100 ? 25.366 -1.682 -8.669 1.00 72.12 100 HIS A C 1
ATOM 795 O O . HIS A 1 100 ? 25.111 -2.875 -8.684 1.00 72.12 100 HIS A O 1
ATOM 801 N N . PHE A 1 101 ? 24.471 -0.789 -9.104 1.00 81.94 101 PHE A N 1
ATOM 802 C CA . PHE A 1 101 ? 23.110 -1.163 -9.536 1.00 81.94 101 PHE A CA 1
ATOM 803 C C . PHE A 1 101 ? 22.796 -0.803 -10.990 1.00 81.94 101 PHE A C 1
ATOM 805 O O . PHE A 1 101 ? 21.886 -1.392 -11.568 1.00 81.94 101 PHE A O 1
ATOM 812 N N . LEU A 1 102 ? 23.544 0.129 -11.586 1.00 89.25 102 LEU A N 1
ATOM 813 C CA . LEU A 1 102 ? 23.452 0.473 -13.002 1.00 89.25 102 LEU A CA 1
ATOM 814 C C . LEU A 1 102 ? 24.844 0.807 -13.539 1.00 89.25 102 LEU A C 1
ATOM 816 O O . LEU A 1 102 ? 25.546 1.632 -12.953 1.00 89.25 102 LEU A O 1
ATOM 820 N N . SER A 1 103 ? 25.184 0.218 -14.679 1.00 88.38 103 SER A N 1
ATOM 821 C CA . SER A 1 103 ? 26.384 0.535 -15.453 1.00 88.38 103 SER A CA 1
ATOM 822 C C . SER A 1 103 ? 25.999 1.063 -16.833 1.00 88.38 103 SER A C 1
ATOM 824 O O . SER A 1 103 ? 25.043 0.583 -17.442 1.00 88.38 103 SER A O 1
ATOM 826 N N . PHE A 1 104 ? 26.745 2.051 -17.324 1.00 91.69 104 PHE A N 1
ATOM 827 C CA . PHE A 1 104 ? 26.588 2.606 -18.667 1.00 91.69 104 PHE A CA 1
ATOM 828 C C . PHE A 1 104 ? 27.723 2.070 -19.525 1.00 91.69 104 PHE A C 1
ATOM 830 O O . PHE A 1 104 ? 28.889 2.251 -19.178 1.00 91.69 104 PHE A O 1
ATOM 837 N N . VAL A 1 105 ? 27.383 1.390 -20.613 1.00 90.94 105 VAL A N 1
ATOM 838 C CA . VAL A 1 105 ? 28.350 0.731 -21.488 1.00 90.94 105 VAL A CA 1
ATOM 839 C C . VAL A 1 105 ? 28.065 1.145 -22.924 1.00 90.94 105 VAL A C 1
ATOM 841 O O . VAL A 1 105 ? 26.912 1.164 -23.356 1.00 90.94 105 VAL A O 1
ATOM 844 N N . GLN A 1 106 ? 29.110 1.480 -23.666 1.00 91.88 106 GLN A N 1
ATOM 845 C CA . GLN A 1 106 ? 29.025 1.954 -25.038 1.00 91.88 106 GLN A CA 1
ATOM 846 C C . GLN A 1 106 ? 29.814 1.050 -25.981 1.00 91.88 106 GLN A C 1
ATOM 848 O O . GLN A 1 106 ? 30.947 0.666 -25.700 1.00 91.88 106 GLN A O 1
ATOM 853 N N . ILE A 1 107 ? 29.200 0.755 -27.125 1.00 90.69 107 ILE A N 1
ATOM 854 C CA . ILE A 1 107 ? 29.770 -0.022 -28.221 1.00 90.69 107 ILE A CA 1
ATOM 855 C C . ILE A 1 107 ? 29.697 0.849 -29.475 1.00 90.69 107 ILE A C 1
ATOM 857 O O . ILE A 1 107 ? 28.612 1.177 -29.967 1.00 90.69 107 ILE A O 1
ATOM 861 N N . ASP A 1 108 ? 30.861 1.260 -29.969 1.00 88.69 108 ASP A N 1
ATOM 862 C CA . ASP A 1 108 ? 30.975 2.175 -31.102 1.00 88.69 108 ASP A CA 1
ATOM 863 C C . ASP A 1 108 ? 31.319 1.418 -32.387 1.00 88.69 108 ASP A C 1
ATOM 865 O O . ASP A 1 108 ? 32.297 0.669 -32.438 1.00 88.69 108 ASP A O 1
ATOM 869 N N . LEU A 1 109 ? 30.533 1.645 -33.442 1.00 87.81 109 LEU A N 1
ATOM 870 C CA . LEU A 1 109 ? 30.768 1.100 -34.781 1.00 87.81 109 LEU A CA 1
ATOM 871 C C . LEU A 1 109 ? 32.043 1.656 -35.443 1.00 87.81 109 LEU A C 1
ATOM 873 O O . LEU A 1 109 ? 32.575 1.052 -36.375 1.00 87.81 109 LEU A O 1
ATOM 877 N N . ASN A 1 110 ? 32.527 2.821 -35.005 1.00 86.56 110 ASN A N 1
ATOM 878 C CA . ASN A 1 110 ? 33.780 3.389 -35.500 1.00 86.56 110 ASN A CA 1
ATOM 879 C C . ASN A 1 110 ? 34.987 2.492 -35.170 1.00 86.56 110 ASN A C 1
ATOM 881 O O . ASN A 1 110 ? 35.975 2.502 -35.901 1.00 86.56 110 ASN A O 1
ATOM 885 N N . ASP A 1 111 ? 34.893 1.686 -34.111 1.00 84.50 111 ASP A N 1
ATOM 886 C CA . ASP A 1 111 ? 35.875 0.649 -33.824 1.00 84.50 111 ASP A CA 1
ATOM 887 C C . ASP A 1 111 ? 35.629 -0.575 -34.725 1.00 84.50 111 ASP A C 1
ATOM 889 O O . ASP A 1 111 ? 34.626 -1.286 -34.611 1.00 84.50 111 ASP A O 1
ATOM 893 N N . ALA A 1 112 ? 36.578 -0.837 -35.628 1.00 82.88 112 ALA A N 1
ATOM 894 C CA . ALA A 1 112 ? 36.526 -1.961 -36.562 1.00 82.88 112 ALA A CA 1
ATOM 895 C C . ALA A 1 112 ? 36.425 -3.324 -35.860 1.00 82.88 112 ALA A C 1
ATOM 897 O O . ALA A 1 112 ? 35.878 -4.279 -36.417 1.00 82.88 112 ALA A O 1
ATOM 898 N N . SER A 1 113 ? 36.922 -3.423 -34.628 1.00 84.25 113 SER A N 1
ATOM 899 C CA . SER A 1 113 ? 36.873 -4.649 -33.840 1.00 84.25 113 SER A CA 1
ATOM 900 C C . SER A 1 113 ? 35.454 -4.988 -33.344 1.00 84.25 113 SER A C 1
ATOM 902 O O . SER A 1 113 ? 35.165 -6.155 -33.071 1.00 84.25 113 SER A O 1
ATOM 904 N N . ASN A 1 114 ? 34.535 -4.012 -33.338 1.00 86.75 114 ASN A N 1
ATOM 905 C CA . ASN A 1 114 ? 33.121 -4.191 -32.993 1.00 86.75 114 ASN A CA 1
ATOM 906 C C . ASN A 1 114 ? 32.251 -4.638 -34.184 1.00 86.75 114 ASN A C 1
ATOM 908 O O . ASN A 1 114 ? 31.133 -5.111 -33.989 1.00 86.75 114 ASN A O 1
ATOM 912 N N . HIS A 1 115 ? 32.741 -4.562 -35.430 1.00 86.44 115 HIS A N 1
ATOM 913 C CA . HIS A 1 115 ? 31.944 -4.861 -36.639 1.00 86.44 115 HIS A CA 1
ATOM 914 C C . HIS A 1 115 ? 31.363 -6.275 -36.659 1.00 86.44 115 HIS A C 1
ATOM 916 O O . HIS A 1 115 ? 30.291 -6.501 -37.219 1.00 86.44 115 HIS A O 1
ATOM 922 N N . LYS A 1 116 ? 32.069 -7.242 -36.061 1.00 85.12 116 LYS A N 1
ATOM 923 C CA . LYS A 1 116 ? 31.577 -8.615 -35.943 1.00 85.12 116 LYS A CA 1
ATOM 924 C C . LYS A 1 116 ? 30.295 -8.663 -35.106 1.00 85.12 116 LYS A C 1
ATOM 926 O O . LYS A 1 116 ? 29.317 -9.233 -35.571 1.00 85.12 116 LYS A O 1
ATOM 931 N N . LEU A 1 117 ? 30.283 -8.000 -33.951 1.00 86.50 117 LEU A N 1
ATOM 932 C CA . LEU A 1 117 ? 29.136 -7.964 -33.049 1.00 86.50 117 LEU A CA 1
ATOM 933 C C . LEU A 1 117 ? 27.893 -7.353 -33.710 1.00 86.50 117 LEU A C 1
ATOM 935 O O . LEU A 1 117 ? 26.816 -7.930 -33.624 1.00 86.50 117 LEU A O 1
ATOM 939 N N . PHE A 1 118 ? 28.037 -6.234 -34.429 1.00 88.06 118 PHE A N 1
ATOM 940 C CA . PHE A 1 118 ? 26.911 -5.614 -35.145 1.00 88.06 118 PHE A CA 1
ATOM 941 C C . PHE A 1 118 ? 26.313 -6.534 -36.220 1.00 88.06 118 PHE A C 1
ATOM 943 O O . PHE A 1 118 ? 25.094 -6.577 -36.372 1.00 88.06 118 PHE A O 1
ATOM 950 N N . ARG A 1 119 ? 27.151 -7.299 -36.938 1.00 86.12 119 ARG A N 1
ATOM 951 C CA . ARG A 1 119 ? 26.675 -8.296 -37.914 1.00 86.12 119 ARG A CA 1
ATOM 952 C C . ARG A 1 119 ? 25.985 -9.478 -37.245 1.00 86.12 119 ARG A C 1
ATOM 954 O O . ARG A 1 119 ? 24.953 -9.915 -37.734 1.00 86.12 119 ARG A O 1
ATOM 961 N N . ASP A 1 120 ? 26.544 -9.978 -36.146 1.00 86.12 120 ASP A N 1
ATOM 962 C CA . ASP A 1 120 ? 25.989 -11.123 -35.419 1.00 86.12 120 ASP A CA 1
ATOM 963 C C . ASP A 1 120 ? 24.629 -10.779 -34.773 1.00 86.12 120 ASP A C 1
ATOM 965 O O . ASP A 1 120 ? 23.791 -11.660 -34.607 1.00 86.12 120 ASP A O 1
ATOM 969 N N . LEU A 1 121 ? 24.387 -9.502 -34.448 1.00 87.19 121 LEU A N 1
ATOM 970 C CA . LEU A 1 121 ? 23.111 -8.984 -33.933 1.00 87.19 121 LEU A CA 1
ATOM 971 C C . LEU A 1 121 ? 22.119 -8.548 -35.026 1.00 87.19 121 LEU A C 1
ATOM 973 O O . LEU A 1 121 ? 21.048 -8.047 -34.689 1.00 87.19 121 LEU A O 1
ATOM 977 N N . ASP A 1 122 ? 22.472 -8.687 -36.308 1.00 86.62 122 ASP A N 1
ATOM 978 C CA . ASP A 1 122 ? 21.676 -8.207 -37.451 1.00 86.62 122 ASP A CA 1
ATOM 979 C C . ASP A 1 122 ? 21.296 -6.710 -37.339 1.00 86.62 122 ASP A C 1
ATOM 981 O O . ASP A 1 122 ? 20.206 -6.268 -37.709 1.00 86.62 122 ASP A O 1
ATOM 985 N N . MET A 1 123 ? 22.202 -5.901 -36.774 1.00 85.62 123 MET A N 1
ATOM 986 C CA . MET A 1 123 ? 21.950 -4.496 -36.457 1.00 85.62 123 MET A CA 1
ATOM 987 C C . MET A 1 123 ? 22.412 -3.585 -37.601 1.00 85.62 123 MET A C 1
ATOM 989 O O . MET A 1 123 ? 23.598 -3.295 -37.754 1.00 85.62 123 MET A O 1
ATOM 993 N N . PHE A 1 124 ? 21.454 -3.101 -38.395 1.00 83.06 124 PHE A N 1
ATOM 994 C CA . PHE A 1 124 ? 21.712 -2.229 -39.553 1.00 83.06 124 PHE A CA 1
ATOM 995 C C . PHE A 1 124 ? 21.535 -0.731 -39.276 1.00 83.06 124 PHE A C 1
ATOM 997 O O . PHE A 1 124 ? 21.833 0.096 -40.139 1.00 83.06 124 PHE A O 1
ATOM 1004 N N . THR A 1 125 ? 21.031 -0.366 -38.098 1.00 87.75 125 THR A N 1
ATOM 1005 C CA . THR A 1 125 ? 20.762 1.021 -37.704 1.00 87.75 125 THR A CA 1
ATOM 1006 C C . THR A 1 125 ? 21.425 1.345 -36.372 1.00 87.75 125 THR A C 1
ATOM 1008 O O . THR A 1 125 ? 21.651 0.458 -35.560 1.00 87.75 125 THR A O 1
ATOM 1011 N N . VAL A 1 126 ? 21.755 2.618 -36.152 1.00 90.19 126 VAL A N 1
ATOM 1012 C CA . VAL A 1 126 ? 22.243 3.175 -34.878 1.00 90.19 126 VAL A CA 1
ATOM 1013 C C . VAL A 1 126 ? 21.694 4.606 -34.722 1.00 90.19 126 VAL A C 1
ATOM 1015 O O . VAL A 1 126 ? 21.465 5.263 -35.743 1.00 90.19 126 VAL A O 1
ATOM 1018 N N . PRO A 1 127 ? 21.478 5.124 -33.495 1.00 92.56 127 PRO A N 1
ATOM 1019 C CA . PRO A 1 127 ? 21.803 4.512 -32.206 1.00 92.56 127 PRO A CA 1
ATOM 1020 C C . PRO A 1 127 ? 20.669 3.670 -31.595 1.00 92.56 127 PRO A C 1
ATOM 1022 O O . PRO A 1 127 ? 19.493 3.979 -31.780 1.00 92.56 127 PRO A O 1
ATOM 1025 N N . HIS A 1 128 ? 21.039 2.660 -30.801 1.00 93.38 128 HIS A N 1
ATOM 1026 C CA . HIS A 1 128 ? 20.125 1.841 -29.990 1.00 93.38 128 HIS A CA 1
ATOM 1027 C C . HIS A 1 128 ? 20.557 1.852 -28.522 1.00 93.38 128 HIS A C 1
ATOM 1029 O O . HIS A 1 128 ? 21.750 1.794 -28.223 1.00 93.38 128 HIS A O 1
ATOM 1035 N N . LEU A 1 129 ? 19.593 1.920 -27.601 1.00 95.25 129 LEU A N 1
ATOM 1036 C CA . LEU A 1 129 ? 19.844 1.890 -26.158 1.00 95.25 129 LEU A CA 1
ATOM 1037 C C . LEU A 1 129 ? 19.071 0.735 -25.543 1.00 95.25 129 LEU A C 1
ATOM 1039 O O . LEU A 1 129 ? 17.843 0.781 -25.457 1.00 95.25 129 LEU A O 1
ATOM 1043 N N . TRP A 1 130 ? 19.789 -0.287 -25.105 1.00 95.00 130 TRP A N 1
ATOM 1044 C CA . TRP A 1 130 ? 19.216 -1.494 -24.530 1.00 95.00 130 TRP A CA 1
ATOM 1045 C C . TRP A 1 130 ? 19.529 -1.560 -23.045 1.00 95.00 130 TRP A C 1
ATOM 1047 O O . TRP A 1 130 ? 20.686 -1.573 -22.632 1.00 95.00 130 TRP A O 1
ATOM 1057 N N . LEU A 1 131 ? 18.485 -1.612 -22.226 1.00 95.44 131 LEU A N 1
ATOM 1058 C CA . LEU A 1 131 ? 18.606 -1.839 -20.799 1.00 95.44 131 LEU A CA 1
ATOM 1059 C C . LEU A 1 131 ? 18.499 -3.334 -20.513 1.00 95.44 131 LEU A C 1
ATOM 1061 O O . LEU A 1 131 ? 17.436 -3.938 -20.664 1.00 95.44 131 LEU A O 1
ATOM 1065 N N . ILE A 1 132 ? 19.609 -3.908 -20.072 1.00 91.50 132 ILE A N 1
ATOM 1066 C CA . ILE A 1 132 ? 19.731 -5.317 -19.719 1.00 91.50 132 ILE A CA 1
ATOM 1067 C C . ILE A 1 132 ? 19.485 -5.487 -18.215 1.00 91.50 132 ILE A C 1
ATOM 1069 O O . ILE A 1 132 ? 20.120 -4.781 -17.420 1.00 91.50 132 ILE A O 1
ATOM 1073 N N . PRO A 1 133 ? 18.579 -6.393 -17.804 1.00 89.06 133 PRO A N 1
ATOM 1074 C CA . PRO A 1 133 ? 18.304 -6.658 -16.402 1.00 89.06 133 PRO A CA 1
ATOM 1075 C C . PRO A 1 133 ? 19.417 -7.490 -15.733 1.00 89.06 133 PRO A C 1
ATOM 1077 O O . PRO A 1 133 ? 20.191 -8.165 -16.416 1.00 89.06 133 PRO A O 1
ATOM 1080 N N . PRO A 1 134 ? 19.470 -7.493 -14.388 1.00 84.62 134 PRO A N 1
ATOM 1081 C CA . PRO A 1 134 ? 20.306 -8.409 -13.619 1.00 84.62 134 PRO A CA 1
ATOM 1082 C C . PRO A 1 134 ? 20.027 -9.872 -13.997 1.00 84.62 134 PRO A C 1
ATOM 1084 O O . PRO A 1 134 ? 18.873 -10.247 -14.213 1.00 84.62 134 PRO A O 1
ATOM 1087 N N . SER A 1 135 ? 21.067 -10.704 -14.020 1.00 80.25 135 SER A N 1
ATOM 1088 C CA . SER A 1 135 ? 20.967 -12.148 -14.266 1.00 80.25 135 SER A CA 1
ATOM 1089 C C . SER A 1 135 ? 21.699 -12.900 -13.166 1.00 80.25 135 SER A C 1
ATOM 1091 O O . SER A 1 135 ? 22.823 -12.548 -12.836 1.00 80.25 135 SER A O 1
ATOM 1093 N N . MET A 1 136 ? 21.073 -13.925 -12.592 1.00 73.06 136 MET A N 1
ATOM 1094 C CA . MET A 1 136 ? 21.640 -14.704 -11.479 1.00 73.06 136 MET A CA 1
ATOM 1095 C C . MET A 1 136 ? 22.275 -16.019 -11.941 1.00 73.06 136 MET A C 1
ATOM 1097 O O . MET A 1 136 ? 22.771 -16.780 -11.111 1.00 73.06 136 MET A O 1
ATOM 1101 N N . ASP A 1 137 ? 22.223 -16.290 -13.243 1.00 68.56 137 ASP A N 1
ATOM 1102 C CA . ASP A 1 137 ? 22.713 -17.526 -13.833 1.00 68.56 137 ASP A CA 1
ATOM 1103 C C . ASP A 1 137 ? 24.222 -17.430 -14.086 1.00 68.56 137 ASP A C 1
ATOM 1105 O O . ASP A 1 137 ? 24.719 -16.422 -14.586 1.00 68.56 137 ASP A O 1
ATOM 1109 N N . ASP A 1 138 ? 24.950 -18.497 -13.760 1.00 66.06 138 ASP A N 1
ATOM 1110 C CA . ASP A 1 138 ? 26.405 -18.602 -13.947 1.00 66.06 138 ASP A CA 1
ATOM 1111 C C . ASP A 1 138 ? 26.748 -19.040 -15.386 1.00 66.06 138 ASP A C 1
ATOM 1113 O O . ASP A 1 138 ? 27.439 -20.029 -15.630 1.00 66.06 138 ASP A O 1
ATOM 1117 N N . VAL A 1 139 ? 26.140 -18.360 -16.360 1.00 66.44 139 VAL A N 1
ATOM 1118 C CA . VAL A 1 139 ? 26.205 -18.682 -17.792 1.00 66.44 139 VAL A CA 1
ATOM 1119 C C . VAL A 1 139 ? 26.941 -17.547 -18.514 1.00 66.44 139 VAL A C 1
ATOM 1121 O O . VAL A 1 139 ? 26.749 -16.384 -18.145 1.00 66.44 139 VAL A O 1
ATOM 1124 N N . PRO A 1 140 ? 27.773 -17.841 -19.536 1.00 71.44 140 PRO A N 1
ATOM 1125 C CA . PRO A 1 140 ? 28.379 -16.809 -20.375 1.00 71.44 140 PRO A CA 1
ATOM 1126 C C . PRO A 1 140 ? 27.320 -15.856 -20.928 1.00 71.44 140 PRO A C 1
ATOM 1128 O O . PRO A 1 140 ? 26.230 -16.285 -21.318 1.00 71.44 140 PRO A O 1
ATOM 1131 N N . PHE A 1 141 ? 27.629 -14.564 -20.949 1.00 78.75 141 PHE A N 1
ATOM 1132 C CA . PHE A 1 141 ? 26.687 -13.554 -21.385 1.00 78.75 141 PHE A CA 1
ATOM 1133 C C . PHE A 1 141 ? 26.449 -13.658 -22.890 1.00 78.75 141 PHE A C 1
ATOM 1135 O O . PHE A 1 141 ? 27.321 -13.366 -23.706 1.00 78.75 141 PHE A O 1
ATOM 1142 N N . ASP A 1 142 ? 25.230 -14.050 -23.251 1.00 80.50 142 ASP A N 1
ATOM 1143 C CA . ASP A 1 142 ? 24.784 -14.109 -24.635 1.00 80.50 142 ASP A CA 1
ATOM 1144 C C . ASP A 1 142 ? 23.813 -12.967 -24.934 1.00 80.50 142 ASP A C 1
ATOM 1146 O O . ASP A 1 142 ? 22.641 -12.982 -24.544 1.00 80.50 142 ASP A O 1
ATOM 1150 N N . LEU A 1 143 ? 24.313 -11.966 -25.652 1.00 82.31 143 LEU A N 1
ATOM 1151 C CA . LEU A 1 143 ? 23.556 -10.775 -26.008 1.00 82.31 143 LEU A CA 1
ATOM 1152 C C . LEU A 1 143 ? 22.367 -11.067 -26.943 1.00 82.31 143 LEU A C 1
ATOM 1154 O O . LEU A 1 143 ? 21.393 -10.322 -26.900 1.00 82.31 143 LEU A O 1
ATOM 1158 N N . GLN A 1 144 ? 22.399 -12.138 -27.747 1.00 80.19 144 GLN A N 1
ATOM 1159 C CA . GLN A 1 144 ? 21.307 -12.460 -28.681 1.00 80.19 144 GLN A CA 1
ATOM 1160 C C . GLN A 1 144 ? 20.071 -13.012 -27.966 1.00 80.19 144 GLN A C 1
ATOM 1162 O O . GLN A 1 144 ? 18.941 -12.743 -28.367 1.00 80.19 144 GLN A O 1
ATOM 1167 N N . ASN A 1 145 ? 20.289 -13.780 -26.898 1.00 78.88 145 ASN A N 1
ATOM 1168 C CA . ASN A 1 145 ? 19.226 -14.467 -26.164 1.00 78.88 145 ASN A CA 1
ATOM 1169 C C . ASN A 1 145 ? 18.848 -13.770 -24.846 1.00 78.88 145 ASN A C 1
ATOM 1171 O O . ASN A 1 145 ? 17.877 -14.165 -24.194 1.00 78.88 145 ASN A O 1
ATOM 1175 N N . THR A 1 146 ? 19.584 -12.731 -24.440 1.00 82.88 146 THR A N 1
ATOM 1176 C CA . THR A 1 146 ? 19.287 -11.986 -23.212 1.00 82.88 146 THR A CA 1
ATOM 1177 C C . THR A 1 146 ? 18.104 -11.030 -23.420 1.00 82.88 146 THR A C 1
ATOM 1179 O O . THR A 1 146 ? 18.135 -10.215 -24.342 1.00 82.88 146 THR A O 1
ATOM 1182 N N . PRO A 1 147 ? 17.074 -11.048 -22.550 1.00 84.81 147 PRO A N 1
ATOM 1183 C CA . PRO A 1 147 ? 15.984 -10.081 -22.627 1.00 84.81 147 PRO A CA 1
ATOM 1184 C C . PRO A 1 147 ? 16.484 -8.659 -22.340 1.00 84.81 147 PRO A C 1
ATOM 1186 O O . PRO A 1 147 ? 17.238 -8.441 -21.393 1.00 84.81 147 PRO A O 1
ATOM 1189 N N . PHE A 1 148 ? 16.014 -7.678 -23.109 1.00 91.62 148 PHE A N 1
ATOM 1190 C CA . PHE A 1 148 ? 16.330 -6.263 -22.908 1.00 91.62 148 PHE A CA 1
ATOM 1191 C C . PHE A 1 148 ? 15.093 -5.378 -23.082 1.00 91.62 148 PHE A C 1
ATOM 1193 O O . PHE A 1 148 ? 14.153 -5.724 -23.798 1.00 91.62 148 PHE A O 1
ATOM 1200 N N . SER A 1 149 ? 15.116 -4.211 -22.439 1.00 93.06 149 SER A N 1
ATOM 1201 C CA . SER A 1 149 ? 14.167 -3.126 -22.695 1.00 93.06 149 SER A CA 1
ATOM 1202 C C . SER A 1 149 ? 14.837 -2.064 -23.557 1.00 93.06 149 SER A C 1
ATOM 1204 O O . SER A 1 149 ? 15.846 -1.490 -23.152 1.00 93.06 149 SER A O 1
ATOM 1206 N N . GLU A 1 150 ? 14.279 -1.762 -24.725 1.00 93.75 150 GLU A N 1
ATOM 1207 C CA . GLU A 1 150 ? 14.821 -0.723 -25.601 1.00 93.75 150 GLU A CA 1
ATOM 1208 C C . GLU A 1 150 ? 14.233 0.658 -25.284 1.00 93.75 150 GLU A C 1
ATOM 1210 O O . GLU A 1 150 ? 13.013 0.836 -25.226 1.00 93.75 150 GLU A O 1
ATOM 1215 N N . PHE A 1 151 ? 15.101 1.657 -25.111 1.00 95.19 151 PHE A N 1
ATOM 1216 C CA . PHE A 1 151 ? 14.683 3.046 -24.958 1.00 95.19 151 PHE A CA 1
ATOM 1217 C C . PHE A 1 151 ? 14.456 3.699 -26.323 1.00 95.19 151 PHE A C 1
ATOM 1219 O O . PHE A 1 151 ? 15.377 3.860 -27.124 1.00 95.19 151 PHE A O 1
ATOM 1226 N N . GLN A 1 152 ? 13.220 4.134 -26.555 1.00 92.31 152 GLN A N 1
ATOM 1227 C CA . GLN A 1 152 ? 12.839 4.855 -27.765 1.00 92.31 152 GLN A CA 1
ATOM 1228 C C . GLN A 1 152 ? 13.181 6.339 -27.620 1.00 92.31 152 GLN A C 1
ATOM 1230 O O . GLN A 1 152 ? 12.579 7.050 -26.814 1.00 92.31 152 GLN A O 1
ATOM 1235 N N . ILE A 1 153 ? 14.141 6.814 -28.414 1.00 90.44 153 ILE A N 1
ATOM 1236 C CA . ILE A 1 153 ? 14.646 8.189 -28.331 1.00 90.44 153 ILE A CA 1
ATOM 1237 C C . ILE A 1 153 ? 13.571 9.167 -28.841 1.00 90.44 153 ILE A C 1
ATOM 1239 O O . ILE A 1 153 ? 13.216 9.133 -30.026 1.00 90.44 153 ILE A O 1
ATOM 1243 N N . PRO A 1 154 ? 13.049 10.078 -27.998 1.00 87.81 154 PRO A N 1
ATOM 1244 C CA . PRO A 1 154 ? 12.022 11.012 -28.431 1.00 87.81 154 PRO A CA 1
ATOM 1245 C C . PRO A 1 154 ? 12.602 12.097 -29.352 1.00 87.81 154 PRO A C 1
ATOM 1247 O O . PRO A 1 154 ? 13.687 12.640 -29.119 1.00 87.81 154 PRO A O 1
ATOM 1250 N N . LYS A 1 155 ? 11.833 12.477 -30.382 1.00 85.12 155 LYS A N 1
ATOM 1251 C CA . LYS A 1 155 ? 12.125 13.627 -31.258 1.00 85.12 155 LYS A CA 1
ATOM 1252 C C . LYS A 1 155 ? 11.799 14.940 -30.539 1.00 85.12 155 LYS A C 1
ATOM 1254 O O . LYS A 1 155 ? 10.815 15.607 -30.849 1.00 85.12 155 LYS A O 1
ATOM 1259 N N . SER A 1 156 ? 12.590 15.276 -29.530 1.00 85.06 156 SER A N 1
ATOM 1260 C CA . SER A 1 156 ? 12.374 16.416 -28.638 1.00 85.06 156 SER A CA 1
ATOM 1261 C C . SER A 1 156 ? 13.679 17.162 -28.357 1.00 85.06 156 SER A C 1
ATOM 1263 O O . SER A 1 156 ? 14.738 16.773 -28.838 1.00 85.06 156 SER A O 1
ATOM 1265 N N . SER A 1 157 ? 13.623 18.233 -27.560 1.00 87.31 157 SER A N 1
ATOM 1266 C CA . SER A 1 157 ? 14.846 18.919 -27.118 1.00 87.31 157 SER A CA 1
ATOM 1267 C C . SER A 1 157 ? 15.753 17.992 -26.296 1.00 87.31 157 SER A C 1
ATOM 1269 O O . SER A 1 157 ? 15.265 17.078 -25.628 1.00 87.31 157 SER A O 1
ATOM 1271 N N . GLN A 1 158 ? 17.057 18.275 -26.279 1.00 83.56 158 GLN A N 1
ATOM 1272 C CA . GLN A 1 158 ? 18.050 17.512 -25.514 1.00 83.56 158 GLN A CA 1
ATOM 1273 C C . GLN A 1 158 ? 17.672 17.395 -24.027 1.00 83.56 158 GLN A C 1
ATOM 1275 O O . GLN A 1 158 ? 17.700 16.311 -23.460 1.00 83.56 158 GLN A O 1
ATOM 1280 N N . ASN A 1 159 ? 17.195 18.481 -23.407 1.00 83.50 159 ASN A N 1
ATOM 1281 C CA . ASN A 1 159 ? 16.725 18.455 -22.016 1.00 83.50 159 ASN A CA 1
ATOM 1282 C C . ASN A 1 159 ? 15.538 17.501 -21.810 1.00 83.50 159 ASN A C 1
ATOM 1284 O O . ASN A 1 159 ? 15.458 16.832 -20.785 1.00 83.50 159 ASN A O 1
ATOM 1288 N N . GLN A 1 160 ? 14.612 17.423 -22.769 1.00 84.69 160 GLN A N 1
ATOM 1289 C CA . GLN A 1 160 ? 13.495 16.476 -22.700 1.00 84.69 160 GLN A CA 1
ATOM 1290 C C . GLN A 1 160 ? 13.965 15.036 -22.912 1.00 84.69 160 GLN A C 1
ATOM 1292 O O . GLN A 1 160 ? 13.461 14.149 -22.235 1.00 84.69 160 GLN A O 1
ATOM 1297 N N . GLN A 1 161 ? 14.956 14.807 -23.779 1.00 90.69 161 GLN A N 1
ATOM 1298 C CA . GLN A 1 161 ? 15.585 13.493 -23.941 1.00 90.69 161 GLN A CA 1
ATOM 1299 C C . GLN A 1 161 ? 16.293 13.049 -22.653 1.00 90.69 161 GLN A C 1
ATOM 1301 O O . GLN A 1 161 ? 16.146 11.899 -22.254 1.00 90.69 161 GLN A O 1
ATOM 1306 N N . VAL A 1 162 ? 16.974 13.964 -21.951 1.00 91.31 162 VAL A N 1
ATOM 1307 C CA . VAL A 1 162 ? 17.595 13.704 -20.639 1.00 91.31 162 VAL A CA 1
ATOM 1308 C C . VAL A 1 162 ? 16.549 13.303 -19.604 1.00 91.31 162 VAL A C 1
ATOM 1310 O O . VAL A 1 162 ? 16.729 12.303 -18.914 1.00 91.31 162 VAL A O 1
ATOM 1313 N N . MET A 1 163 ? 15.436 14.039 -19.510 1.00 89.62 163 MET A N 1
ATOM 1314 C CA . MET A 1 163 ? 14.354 13.685 -18.583 1.00 89.62 163 MET A CA 1
ATOM 1315 C C . MET A 1 163 ? 13.694 12.359 -18.958 1.00 89.62 163 MET A C 1
ATOM 1317 O O . MET A 1 163 ? 13.434 11.551 -18.075 1.00 89.62 163 MET A O 1
ATOM 1321 N N . ALA A 1 164 ? 13.464 12.111 -20.249 1.00 91.75 164 ALA A N 1
ATOM 1322 C CA . ALA A 1 164 ? 12.868 10.871 -20.733 1.00 91.75 164 ALA A CA 1
ATOM 1323 C C . ALA A 1 164 ? 13.763 9.659 -20.448 1.00 91.75 164 ALA A C 1
ATOM 1325 O O . ALA A 1 164 ? 13.267 8.638 -19.981 1.00 91.75 164 ALA A O 1
ATOM 1326 N N . LEU A 1 165 ? 15.078 9.777 -20.663 1.00 94.44 165 LEU A N 1
ATOM 1327 C CA . LEU A 1 165 ? 16.032 8.715 -20.350 1.00 94.44 165 LEU A CA 1
ATOM 1328 C C . LEU A 1 165 ? 16.141 8.493 -18.834 1.00 94.44 165 LEU A C 1
ATOM 1330 O O . LEU A 1 165 ? 16.109 7.354 -18.375 1.00 94.44 165 LEU A O 1
ATOM 1334 N N . ALA A 1 166 ? 16.209 9.568 -18.043 1.00 92.44 166 ALA A N 1
ATOM 1335 C CA . ALA A 1 166 ? 16.223 9.483 -16.584 1.00 92.44 166 ALA A CA 1
ATOM 1336 C C . ALA A 1 166 ? 14.938 8.849 -16.025 1.00 92.44 166 ALA A C 1
ATOM 1338 O O . ALA A 1 166 ? 15.005 8.049 -15.093 1.00 92.44 166 ALA A O 1
ATOM 1339 N N . GLN A 1 167 ? 13.781 9.167 -16.611 1.00 91.69 167 GLN A N 1
ATOM 1340 C CA . GLN A 1 167 ? 12.497 8.567 -16.261 1.00 91.69 167 GLN A CA 1
ATOM 1341 C C . GLN A 1 167 ? 12.444 7.091 -16.664 1.00 91.69 167 GLN A C 1
ATOM 1343 O O . GLN A 1 167 ? 12.115 6.261 -15.825 1.00 91.69 167 GLN A O 1
ATOM 1348 N N . PHE A 1 168 ? 12.826 6.750 -17.897 1.00 95.12 168 PHE A N 1
ATOM 1349 C CA . PHE A 1 168 ? 12.876 5.367 -18.377 1.00 95.12 168 PHE A CA 1
ATOM 1350 C C . PHE A 1 168 ? 13.746 4.487 -17.474 1.00 95.12 168 PHE A C 1
ATOM 1352 O O . PHE A 1 168 ? 13.310 3.424 -17.026 1.00 95.12 168 PHE A O 1
ATOM 1359 N N . LEU A 1 169 ? 14.958 4.952 -17.158 1.00 93.06 169 LEU A N 1
ATOM 1360 C CA . LEU A 1 169 ? 15.848 4.266 -16.227 1.00 93.06 169 LEU A CA 1
ATOM 1361 C C . LEU A 1 169 ? 15.229 4.213 -14.831 1.00 93.06 169 LEU A C 1
ATOM 1363 O O . LEU A 1 169 ? 15.231 3.159 -14.205 1.00 93.06 169 LEU A O 1
ATOM 1367 N N . GLY A 1 170 ? 14.654 5.312 -14.346 1.00 87.69 170 GLY A N 1
ATOM 1368 C CA . GLY A 1 170 ? 14.049 5.360 -13.021 1.00 87.69 170 GLY A CA 1
ATOM 1369 C C . GLY A 1 170 ? 12.864 4.407 -12.839 1.00 87.69 170 GLY A C 1
ATOM 1370 O O . GLY A 1 170 ? 12.739 3.782 -11.785 1.00 87.69 170 GLY A O 1
ATOM 1371 N N . GLU A 1 171 ? 12.043 4.232 -13.874 1.00 89.19 171 GLU A N 1
ATOM 1372 C CA . GLU A 1 171 ? 10.928 3.283 -13.913 1.00 89.19 171 GLU A CA 1
ATOM 1373 C C . GLU A 1 171 ? 11.418 1.829 -13.880 1.00 89.19 171 GLU A C 1
ATOM 1375 O O . GLU A 1 171 ? 10.916 1.031 -13.089 1.00 89.19 171 GLU A O 1
ATOM 1380 N N . HIS A 1 172 ? 12.439 1.477 -14.666 1.00 89.12 172 HIS A N 1
ATOM 1381 C CA . HIS A 1 172 ? 12.980 0.112 -14.679 1.00 89.12 172 HIS A CA 1
ATOM 1382 C C . HIS A 1 172 ? 13.773 -0.215 -13.406 1.00 89.12 172 HIS A C 1
ATOM 1384 O O . HIS A 1 172 ? 13.651 -1.304 -12.847 1.00 89.12 172 HIS A O 1
ATOM 1390 N N . LEU A 1 173 ? 14.553 0.745 -12.908 1.00 86.62 173 LEU A N 1
ATOM 1391 C CA . LEU A 1 173 ? 15.402 0.586 -11.726 1.00 86.62 173 LEU A CA 1
ATOM 1392 C C . LEU A 1 173 ? 14.624 0.753 -10.417 1.00 86.62 173 LEU A C 1
ATOM 1394 O O . LEU A 1 173 ? 15.139 0.398 -9.357 1.00 86.62 173 LEU A O 1
ATOM 1398 N N . GLN A 1 174 ? 13.408 1.308 -10.473 1.00 84.12 174 GLN A N 1
ATOM 1399 C CA . GLN A 1 174 ? 12.619 1.720 -9.307 1.00 84.12 174 GLN A CA 1
ATOM 1400 C C . GLN A 1 174 ? 13.406 2.697 -8.407 1.00 84.12 174 GLN A C 1
ATOM 1402 O O . GLN A 1 174 ? 13.425 2.588 -7.176 1.00 84.12 174 GLN A O 1
ATOM 1407 N N . LYS A 1 175 ? 14.103 3.648 -9.042 1.00 81.88 175 LYS A N 1
ATOM 1408 C CA . LYS A 1 175 ? 14.973 4.660 -8.419 1.00 81.88 175 LYS A CA 1
ATOM 1409 C C . LYS A 1 175 ? 14.690 6.025 -9.034 1.00 81.88 175 LYS A C 1
ATOM 1411 O O . LYS A 1 175 ? 14.427 6.127 -10.221 1.00 81.88 175 LYS A O 1
ATOM 1416 N N . ILE A 1 176 ? 14.775 7.091 -8.245 1.00 83.19 176 ILE A N 1
ATOM 1417 C CA . ILE A 1 176 ? 14.613 8.454 -8.770 1.00 83.19 176 ILE A CA 1
ATOM 1418 C C . ILE A 1 176 ? 15.991 8.970 -9.182 1.00 83.19 176 ILE A C 1
ATOM 1420 O O . ILE A 1 176 ? 16.905 8.949 -8.361 1.00 83.19 176 ILE A O 1
ATOM 1424 N N . ILE A 1 177 ? 16.138 9.430 -10.425 1.00 84.06 177 ILE A N 1
ATOM 1425 C CA . ILE A 1 177 ? 17.362 10.077 -10.913 1.00 84.06 177 ILE A CA 1
ATOM 1426 C C . ILE A 1 177 ? 17.112 11.582 -10.951 1.00 84.06 177 ILE A C 1
ATOM 1428 O O . ILE A 1 177 ? 16.322 12.075 -11.756 1.00 84.06 177 ILE A O 1
ATOM 1432 N N . SER A 1 178 ? 17.767 12.321 -10.060 1.00 81.50 178 SER A N 1
ATOM 1433 C CA . SER A 1 178 ? 17.642 13.773 -9.985 1.00 81.50 178 SER A CA 1
ATOM 1434 C C . SER A 1 178 ? 18.585 14.400 -11.003 1.00 81.50 178 SER A C 1
ATOM 1436 O O . SER A 1 178 ? 19.767 14.598 -10.728 1.00 81.50 178 SER A O 1
ATOM 1438 N N . VAL A 1 179 ? 18.072 14.732 -12.187 1.00 79.50 179 VAL A N 1
ATOM 1439 C CA . VAL A 1 179 ? 18.870 15.413 -13.213 1.00 79.50 179 VAL A CA 1
ATOM 1440 C C . VAL A 1 179 ? 19.235 16.810 -12.714 1.00 79.50 179 VAL A C 1
ATOM 1442 O O . VAL A 1 179 ? 18.410 17.727 -12.674 1.00 79.50 179 VAL A O 1
ATOM 1445 N N . ARG A 1 180 ? 20.494 16.980 -12.310 1.00 65.38 180 ARG A N 1
ATOM 1446 C CA . ARG A 1 180 ? 21.031 18.277 -11.896 1.00 65.38 180 ARG A CA 1
ATOM 1447 C C . ARG A 1 180 ? 21.451 19.017 -13.164 1.00 65.38 180 ARG A C 1
ATOM 1449 O O . ARG A 1 180 ? 22.194 18.483 -13.982 1.00 65.38 180 ARG A O 1
ATOM 1456 N N . GLY A 1 181 ? 20.962 20.243 -13.347 1.00 60.94 181 GLY A N 1
ATOM 1457 C CA . GLY A 1 181 ? 21.514 21.123 -14.377 1.00 60.94 181 GLY A CA 1
ATOM 1458 C C . GLY A 1 181 ? 22.997 21.364 -14.092 1.00 60.94 181 GLY A C 1
ATOM 1459 O O . GLY A 1 181 ? 23.366 21.542 -12.925 1.00 60.94 181 GLY A O 1
ATOM 1460 N N . GLU A 1 182 ? 23.832 21.341 -15.130 1.00 52.50 182 GLU A N 1
ATOM 1461 C CA . GLU A 1 182 ? 25.256 21.636 -14.991 1.00 52.50 182 GLU A CA 1
ATOM 1462 C C . GLU A 1 182 ? 25.472 22.992 -14.302 1.00 52.50 182 GLU A C 1
ATOM 1464 O O . GLU A 1 182 ? 24.709 23.945 -14.473 1.00 52.50 182 GLU A O 1
ATOM 1469 N N . ASP A 1 183 ? 26.543 23.035 -13.509 1.00 57.56 183 ASP A N 1
ATOM 1470 C CA . ASP A 1 183 ? 27.090 24.195 -12.805 1.00 57.56 183 ASP A CA 1
ATOM 1471 C C . ASP A 1 183 ? 26.670 24.424 -11.338 1.00 57.56 183 ASP A C 1
ATOM 1473 O O . ASP A 1 183 ? 26.455 25.549 -10.878 1.00 57.56 183 ASP A O 1
ATOM 1477 N N . ALA A 1 184 ? 26.632 23.356 -10.533 1.00 54.16 184 ALA A N 1
ATOM 1478 C CA . ALA A 1 184 ? 26.668 23.490 -9.071 1.00 54.16 184 ALA A CA 1
ATOM 1479 C C . ALA A 1 184 ? 27.977 24.153 -8.590 1.00 54.16 184 ALA A C 1
ATOM 1481 O O . ALA A 1 184 ? 27.960 24.951 -7.653 1.00 54.16 184 ALA A O 1
ATOM 1482 N N . THR A 1 185 ? 29.099 23.873 -9.260 1.00 56.22 185 THR A N 1
ATOM 1483 C CA . THR A 1 185 ? 30.429 24.386 -8.906 1.00 56.22 185 THR A CA 1
ATOM 1484 C C . THR A 1 185 ? 30.594 25.860 -9.261 1.00 56.22 185 THR A C 1
ATOM 1486 O O . THR A 1 185 ? 31.075 26.623 -8.433 1.00 56.22 185 THR A O 1
ATOM 1489 N N . GLY A 1 186 ? 30.139 26.320 -10.426 1.00 58.78 186 GLY A N 1
ATOM 1490 C CA . GLY A 1 186 ? 30.143 27.738 -10.784 1.00 58.78 186 GLY A CA 1
ATOM 1491 C C . GLY A 1 186 ? 29.074 28.536 -10.046 1.00 58.78 186 GLY A C 1
ATOM 1492 O O . GLY A 1 186 ? 29.341 29.680 -9.672 1.00 58.78 186 GLY A O 1
ATOM 1493 N N . LYS A 1 187 ? 27.929 27.934 -9.679 1.00 60.03 187 LYS A N 1
ATOM 1494 C CA . LYS A 1 187 ? 27.026 28.519 -8.670 1.00 60.03 187 LYS A CA 1
ATOM 1495 C C . LYS A 1 187 ? 27.711 28.642 -7.316 1.00 60.03 187 LYS A C 1
ATOM 1497 O O . LYS A 1 187 ? 27.597 29.700 -6.701 1.00 60.03 187 LYS A O 1
ATOM 1502 N N . PHE A 1 188 ? 28.448 27.627 -6.865 1.00 66.38 188 PHE A N 1
ATOM 1503 C CA . PHE A 1 188 ? 29.221 27.698 -5.626 1.00 66.38 188 PHE A CA 1
ATOM 1504 C C . PHE A 1 188 ? 30.315 28.762 -5.709 1.00 66.38 188 PHE A C 1
ATOM 1506 O O . PHE A 1 188 ? 30.405 29.566 -4.798 1.00 66.38 188 PHE A O 1
ATOM 1513 N N . ILE A 1 189 ? 31.084 28.847 -6.797 1.00 69.56 189 ILE A N 1
ATOM 1514 C CA . ILE A 1 189 ? 32.153 29.840 -6.975 1.00 69.56 189 ILE A CA 1
ATOM 1515 C C . ILE A 1 189 ? 31.570 31.252 -7.060 1.00 69.56 189 ILE A C 1
ATOM 1517 O O . ILE A 1 189 ? 32.051 32.142 -6.366 1.00 69.56 189 ILE A O 1
ATOM 1521 N N . LYS A 1 190 ? 30.500 31.479 -7.834 1.00 69.38 190 LYS A N 1
ATOM 1522 C CA . LYS A 1 190 ? 29.809 32.780 -7.870 1.00 69.38 190 LYS A CA 1
ATOM 1523 C C . LYS A 1 190 ? 29.260 33.149 -6.504 1.00 69.38 190 LYS A C 1
ATOM 1525 O O . LYS A 1 190 ? 29.481 34.267 -6.050 1.00 69.38 190 LYS A O 1
ATOM 1530 N N . THR A 1 191 ? 28.587 32.216 -5.836 1.00 71.38 191 THR A N 1
ATOM 1531 C CA . THR A 1 191 ? 28.046 32.450 -4.495 1.00 71.38 191 THR A CA 1
ATOM 1532 C C . THR A 1 191 ? 29.185 32.718 -3.521 1.00 71.38 191 THR A C 1
ATOM 1534 O O . THR A 1 191 ? 29.144 33.709 -2.816 1.00 71.38 191 THR A O 1
ATOM 1537 N N . PHE A 1 192 ? 30.263 31.939 -3.540 1.00 80.88 192 PHE A N 1
ATOM 1538 C CA . PHE A 1 192 ? 31.440 32.124 -2.700 1.00 80.88 192 PHE A CA 1
ATOM 1539 C C . PHE A 1 192 ? 32.097 33.482 -2.949 1.00 80.88 192 PHE A C 1
ATOM 1541 O O . PHE A 1 192 ? 32.340 34.206 -1.994 1.00 80.88 192 PHE A O 1
ATOM 1548 N N . ILE A 1 193 ? 32.312 33.892 -4.201 1.00 82.75 193 ILE A N 1
ATOM 1549 C CA . ILE A 1 193 ? 32.883 35.204 -4.534 1.00 82.75 193 ILE A CA 1
ATOM 1550 C C . ILE A 1 193 ? 31.962 36.331 -4.066 1.00 82.75 193 ILE A C 1
ATOM 1552 O O . ILE A 1 193 ? 32.453 37.298 -3.486 1.00 82.75 193 ILE A O 1
ATOM 1556 N N . ILE A 1 194 ? 30.647 36.219 -4.265 1.00 77.12 194 ILE A N 1
ATOM 1557 C CA . ILE A 1 194 ? 29.673 37.230 -3.830 1.00 77.12 194 ILE A CA 1
ATOM 1558 C C . ILE A 1 194 ? 29.659 37.324 -2.299 1.00 77.12 194 ILE A C 1
ATOM 1560 O O . ILE A 1 194 ? 29.823 38.412 -1.745 1.00 77.12 194 ILE A O 1
ATOM 1564 N N . THR A 1 195 ? 29.536 36.194 -1.604 1.00 76.62 195 THR A N 1
ATOM 1565 C CA . THR A 1 195 ? 29.468 36.132 -0.140 1.00 76.62 195 THR A CA 1
ATOM 1566 C C . THR A 1 195 ? 30.793 36.536 0.498 1.00 76.62 195 THR A C 1
ATOM 1568 O O . THR A 1 195 ? 30.804 37.282 1.472 1.00 76.62 195 THR A O 1
ATOM 1571 N N . PHE A 1 196 ? 31.929 36.123 -0.064 1.00 79.81 196 PHE A N 1
ATOM 1572 C CA . PHE A 1 196 ? 33.254 36.466 0.446 1.00 79.81 196 PHE A CA 1
ATOM 1573 C C . PHE A 1 196 ? 33.590 37.931 0.164 1.00 79.81 196 PHE A C 1
ATOM 1575 O O . PHE A 1 196 ? 34.137 38.606 1.031 1.00 79.81 196 PHE A O 1
ATOM 1582 N N . SER A 1 197 ? 33.168 38.474 -0.983 1.00 73.31 197 SER A N 1
ATOM 1583 C CA . SER A 1 197 ? 33.252 39.913 -1.264 1.00 73.31 197 SER A CA 1
ATOM 1584 C C . SER A 1 197 ? 32.376 40.724 -0.308 1.00 73.31 197 SER A C 1
ATOM 1586 O O . SER A 1 197 ? 32.826 41.754 0.191 1.00 73.31 197 SER A O 1
ATOM 1588 N N . ALA A 1 198 ? 31.172 40.248 0.026 1.00 69.62 198 ALA A N 1
ATOM 1589 C CA . ALA A 1 198 ? 30.320 40.862 1.041 1.00 69.62 198 ALA A CA 1
ATOM 1590 C C . ALA A 1 198 ? 30.955 40.786 2.440 1.00 69.62 198 ALA A C 1
ATOM 1592 O O . ALA A 1 198 ? 30.965 41.784 3.154 1.00 69.62 198 ALA A O 1
ATOM 1593 N N . ILE A 1 199 ? 31.573 39.660 2.813 1.00 73.00 199 ILE A N 1
ATOM 1594 C CA . ILE A 1 199 ? 32.309 39.509 4.079 1.00 73.00 199 ILE A CA 1
ATOM 1595 C C . ILE A 1 199 ? 33.530 40.431 4.121 1.00 73.00 199 ILE A C 1
ATOM 1597 O O . ILE A 1 199 ? 33.751 41.084 5.135 1.00 73.00 199 ILE A O 1
ATOM 1601 N N . ILE A 1 200 ? 34.307 40.548 3.040 1.00 73.62 200 ILE A N 1
ATOM 1602 C CA . ILE A 1 200 ? 35.437 41.485 2.951 1.00 73.62 200 ILE A CA 1
ATOM 1603 C C . ILE A 1 200 ? 34.935 42.928 3.042 1.00 73.62 200 ILE A C 1
ATOM 1605 O O . ILE A 1 200 ? 35.538 43.736 3.744 1.00 73.62 200 ILE A O 1
ATOM 1609 N N . PHE A 1 201 ? 33.818 43.260 2.394 1.00 62.88 201 PHE A N 1
ATOM 1610 C CA . PHE A 1 201 ? 33.201 44.581 2.475 1.00 62.88 201 PHE A CA 1
ATOM 1611 C C . PHE A 1 201 ? 32.705 44.889 3.896 1.00 62.88 201 PHE A C 1
ATOM 1613 O O . PHE A 1 201 ? 32.983 45.966 4.418 1.00 62.88 201 PHE A O 1
ATOM 1620 N N . ILE A 1 202 ? 32.072 43.927 4.570 1.00 61.22 202 ILE A N 1
ATOM 1621 C CA . ILE A 1 202 ? 31.659 44.018 5.978 1.00 61.22 202 ILE A CA 1
ATOM 1622 C C . ILE A 1 202 ? 32.881 44.046 6.908 1.00 61.22 202 ILE A C 1
ATOM 1624 O O . ILE A 1 202 ? 32.876 44.756 7.899 1.00 61.22 202 ILE A O 1
ATOM 1628 N N . LYS A 1 203 ? 33.987 43.370 6.605 1.00 62.12 203 LYS A N 1
ATOM 1629 C CA . LYS A 1 203 ? 35.207 43.434 7.425 1.00 62.12 203 LYS A CA 1
ATOM 1630 C C . LYS A 1 203 ? 35.959 44.757 7.228 1.00 62.12 203 LYS A C 1
ATOM 1632 O O . LYS A 1 203 ? 36.523 45.285 8.181 1.00 62.12 203 LYS A O 1
ATOM 1637 N N . LYS A 1 204 ? 35.939 45.316 6.012 1.00 62.59 204 LYS A N 1
ATOM 1638 C CA . LYS A 1 204 ? 36.636 46.558 5.630 1.00 62.59 204 LYS A CA 1
ATOM 1639 C C . LYS A 1 204 ? 35.836 47.830 5.952 1.00 62.59 204 LYS A C 1
ATOM 1641 O O . LYS A 1 204 ? 36.446 48.850 6.251 1.00 62.59 204 LYS A O 1
ATOM 1646 N N . LYS A 1 205 ? 34.496 47.786 5.915 1.00 54.19 205 LYS A N 1
ATOM 1647 C CA . LYS A 1 205 ? 33.584 48.910 6.240 1.00 54.19 205 LYS A CA 1
ATOM 1648 C C . LYS A 1 205 ? 32.654 48.664 7.437 1.00 54.19 205 LYS A C 1
ATOM 1650 O O . LYS A 1 205 ? 32.023 49.595 7.925 1.00 54.19 205 LYS A O 1
ATOM 1655 N N . GLY A 1 206 ? 32.537 47.441 7.939 1.00 51.72 206 GLY A N 1
ATOM 1656 C CA . GLY A 1 206 ? 31.702 47.133 9.105 1.00 51.72 206 GLY A CA 1
ATOM 1657 C C . GLY A 1 206 ? 32.198 47.724 10.423 1.00 51.72 206 GLY A C 1
ATOM 1658 O O . GLY A 1 206 ? 31.337 48.101 11.211 1.00 51.72 206 GLY A O 1
ATOM 1659 N N . PRO A 1 207 ? 33.507 47.929 10.681 1.00 52.41 207 PRO A N 1
ATOM 1660 C CA . PRO A 1 207 ? 33.933 48.615 11.900 1.00 52.41 207 PRO A CA 1
ATOM 1661 C C . PRO A 1 207 ? 33.401 50.051 11.994 1.00 52.41 207 PRO A C 1
ATOM 1663 O O . PRO A 1 207 ? 33.127 50.519 13.091 1.00 52.41 207 PRO A O 1
ATOM 1666 N N . THR A 1 208 ? 33.185 50.741 10.870 1.00 54.19 208 THR A N 1
ATOM 1667 C CA . THR A 1 208 ? 32.615 52.099 10.844 1.00 54.19 208 THR A CA 1
ATOM 1668 C C . THR A 1 208 ? 31.084 52.116 10.811 1.00 54.19 208 THR A C 1
ATOM 1670 O O . THR A 1 208 ? 30.483 53.057 11.320 1.00 54.19 208 THR A O 1
ATOM 1673 N N . PHE A 1 209 ? 30.429 51.073 10.289 1.00 53.81 209 PHE A N 1
ATOM 1674 C CA . PHE A 1 209 ? 28.961 50.963 10.300 1.00 53.81 209 PHE A CA 1
ATOM 1675 C C . PHE A 1 209 ? 28.407 50.438 11.641 1.00 53.81 209 PHE A C 1
ATOM 1677 O O . PHE A 1 209 ? 27.405 50.943 12.148 1.00 53.81 209 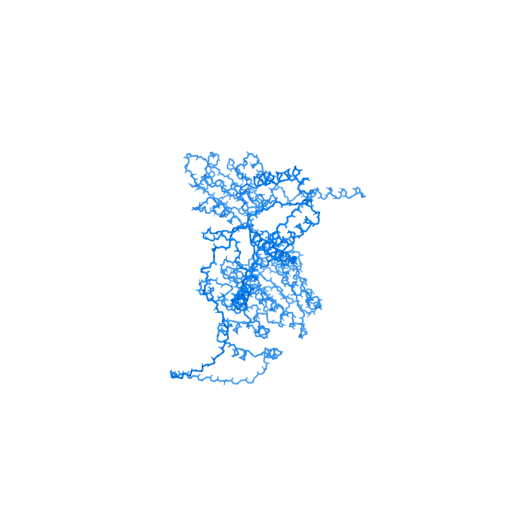PHE A O 1
ATOM 1684 N N . VAL A 1 210 ? 29.088 49.466 12.261 1.00 51.78 210 VAL A N 1
ATOM 1685 C CA . VAL A 1 210 ? 28.658 48.790 13.502 1.00 51.78 210 VAL A CA 1
ATOM 1686 C C . VAL A 1 210 ? 28.987 49.606 14.759 1.00 51.78 210 VAL A C 1
ATOM 1688 O O . VAL A 1 210 ? 28.311 49.468 15.773 1.00 51.78 210 VAL A O 1
ATOM 1691 N N . THR A 1 211 ? 29.962 50.518 14.711 1.00 50.62 211 THR A N 1
ATOM 1692 C CA . THR A 1 211 ? 30.258 51.427 15.840 1.00 50.62 211 THR A CA 1
ATOM 1693 C C . THR A 1 211 ? 29.273 52.595 15.962 1.00 50.62 211 THR A C 1
ATOM 1695 O O . THR A 1 211 ? 29.222 53.236 17.008 1.00 50.62 211 THR A O 1
ATOM 1698 N N . SER A 1 212 ? 28.438 52.837 14.944 1.00 53.72 212 SER A N 1
ATOM 1699 C CA . SER A 1 212 ? 27.394 53.875 14.957 1.00 53.72 212 SER A CA 1
ATOM 1700 C C . SER A 1 212 ? 26.009 53.346 15.368 1.00 53.72 212 SER A C 1
ATOM 1702 O O . SER A 1 212 ? 25.117 54.128 15.701 1.00 53.72 212 SER A O 1
ATOM 1704 N N . THR A 1 213 ? 25.806 52.026 15.406 1.00 55.03 213 THR A N 1
ATOM 1705 C CA . THR A 1 213 ? 24.513 51.417 15.752 1.00 55.03 213 THR A CA 1
ATOM 1706 C C . THR A 1 213 ? 24.512 50.883 17.185 1.00 55.03 213 THR A C 1
ATOM 1708 O O . THR A 1 213 ? 25.361 50.084 17.576 1.00 55.03 213 THR A O 1
ATOM 1711 N N . LYS A 1 214 ? 23.528 51.293 18.001 1.00 58.56 214 LYS A N 1
ATOM 1712 C CA . LYS A 1 214 ? 23.349 50.754 19.362 1.00 58.56 214 LYS A CA 1
ATOM 1713 C C . LYS A 1 214 ? 23.173 49.228 19.284 1.00 58.56 214 LYS A C 1
ATOM 1715 O O . LYS A 1 214 ? 22.260 48.761 18.606 1.00 58.56 214 LYS A O 1
ATOM 1720 N N . LYS A 1 215 ? 23.991 48.458 20.022 1.00 62.56 215 LYS A N 1
ATOM 1721 C CA . LYS A 1 215 ? 23.980 46.971 20.063 1.00 62.56 215 LYS A CA 1
ATOM 1722 C C . LYS A 1 215 ? 22.576 46.350 20.200 1.00 62.56 215 LYS A C 1
ATOM 1724 O O . LYS A 1 215 ? 22.327 45.284 19.651 1.00 62.56 215 LYS A O 1
ATOM 1729 N N . SER A 1 216 ? 21.651 47.031 20.880 1.00 62.56 216 SER A N 1
ATOM 1730 C CA . SER A 1 216 ? 20.257 46.594 21.061 1.00 62.56 216 SER A CA 1
ATOM 1731 C C . SER A 1 216 ? 19.447 46.544 19.752 1.00 62.56 216 SER A C 1
ATOM 1733 O O . SER A 1 216 ? 18.665 45.617 19.553 1.00 62.56 216 SER A O 1
ATOM 1735 N N . SER A 1 217 ? 19.670 47.472 18.814 1.00 68.44 217 SER A N 1
ATOM 1736 C CA . SER A 1 217 ? 18.943 47.494 17.536 1.00 68.44 217 SER A CA 1
ATOM 1737 C C . SER A 1 217 ? 19.358 46.346 16.616 1.00 68.44 217 SER A C 1
ATOM 1739 O O . SER A 1 217 ? 18.511 45.765 15.952 1.00 68.44 217 SER A O 1
ATOM 1741 N N . VAL A 1 218 ? 20.639 45.967 16.620 1.00 75.94 218 VAL A N 1
ATOM 1742 C CA . VAL A 1 218 ? 21.146 44.845 15.811 1.00 75.94 218 VAL A CA 1
ATOM 1743 C C . VAL A 1 218 ? 20.546 43.517 16.276 1.00 75.94 218 VAL A C 1
ATOM 1745 O O . VAL A 1 218 ? 20.084 42.732 15.455 1.00 75.94 218 VAL A O 1
ATOM 1748 N N . ILE A 1 219 ? 20.489 43.296 17.592 1.00 76.75 219 ILE A N 1
ATOM 1749 C CA . ILE A 1 219 ? 19.867 42.099 18.177 1.00 76.75 219 ILE A CA 1
ATOM 1750 C C . ILE A 1 219 ? 18.373 42.052 17.838 1.00 76.75 219 ILE A C 1
ATOM 1752 O O . ILE A 1 219 ? 17.860 40.989 17.498 1.00 76.75 219 ILE A O 1
ATOM 1756 N N . CYS A 1 220 ? 17.689 43.199 17.863 1.00 76.62 220 CYS A N 1
ATOM 1757 C CA . CYS A 1 220 ? 16.285 43.299 17.470 1.00 76.62 220 CYS A CA 1
ATOM 1758 C C . CYS A 1 220 ? 16.070 42.879 16.005 1.00 76.62 220 CYS A C 1
ATOM 1760 O O . CYS A 1 220 ? 15.253 42.002 15.738 1.00 76.62 220 CYS A O 1
ATOM 1762 N N . TYR A 1 221 ? 16.854 43.416 15.063 1.00 79.25 221 TYR A N 1
ATOM 1763 C CA . TYR A 1 221 ? 16.728 43.053 13.646 1.00 79.25 221 TYR A CA 1
ATOM 1764 C C . TYR A 1 221 ? 17.067 41.583 13.372 1.00 79.25 221 TYR A C 1
ATOM 1766 O O . TYR A 1 221 ? 16.362 40.934 12.604 1.00 79.25 221 TYR A O 1
ATOM 1774 N N . LEU A 1 222 ? 18.095 41.036 14.030 1.00 80.19 222 LEU A N 1
ATOM 1775 C CA . LEU A 1 222 ? 18.434 39.613 13.919 1.00 80.19 222 LEU A CA 1
ATOM 1776 C C . LEU A 1 222 ? 17.329 38.713 14.483 1.00 80.19 222 LEU A C 1
ATOM 1778 O O . LEU A 1 222 ? 17.021 37.683 13.891 1.00 80.19 222 LEU A O 1
ATOM 1782 N N . SER A 1 223 ? 16.698 39.121 15.585 1.00 82.94 223 SER A N 1
ATOM 1783 C CA . SER A 1 223 ? 15.586 38.373 16.184 1.00 82.94 223 SER A CA 1
ATOM 1784 C C . SER A 1 223 ? 14.351 38.390 15.282 1.00 82.94 223 SER A C 1
ATOM 1786 O O . SER A 1 223 ? 13.728 37.354 15.079 1.00 82.94 223 SER A O 1
ATOM 1788 N N . ILE A 1 224 ? 14.027 39.543 14.686 1.00 82.19 224 ILE A N 1
ATOM 1789 C CA . ILE A 1 224 ? 12.919 39.669 13.729 1.00 82.19 224 ILE A CA 1
ATOM 1790 C C . ILE A 1 224 ? 13.177 38.807 12.488 1.00 82.19 224 ILE A C 1
ATOM 1792 O O . ILE A 1 224 ? 12.289 38.075 12.065 1.00 82.19 224 ILE A O 1
ATOM 1796 N N . ALA A 1 225 ? 14.394 38.840 11.936 1.00 80.88 225 ALA A N 1
ATOM 1797 C CA . ALA A 1 225 ? 14.761 38.017 10.785 1.00 80.88 225 ALA A CA 1
ATOM 1798 C C . ALA A 1 225 ? 14.655 36.513 11.090 1.00 80.88 225 ALA A C 1
ATOM 1800 O O . ALA A 1 225 ? 14.149 35.753 10.270 1.00 80.88 225 ALA A O 1
ATOM 1801 N N . PHE A 1 226 ? 15.080 36.089 12.283 1.00 84.81 226 PHE A N 1
ATOM 1802 C CA . PHE A 1 226 ? 14.955 34.699 12.718 1.00 84.81 226 PHE A CA 1
ATOM 1803 C C . PHE A 1 226 ? 13.488 34.266 12.860 1.00 84.81 226 PHE A C 1
ATOM 1805 O O . PHE A 1 226 ? 13.116 33.200 12.378 1.00 84.81 226 PHE A O 1
ATOM 1812 N N . ILE A 1 227 ? 12.641 35.109 13.459 1.00 86.88 227 ILE A N 1
ATOM 1813 C CA . ILE A 1 227 ? 11.204 34.833 13.596 1.00 86.88 227 ILE A CA 1
ATOM 1814 C C . ILE A 1 227 ? 10.539 34.718 12.222 1.00 86.88 227 ILE A C 1
ATOM 1816 O O . ILE A 1 227 ? 9.776 33.780 12.009 1.00 86.88 227 ILE A O 1
ATOM 1820 N N . LEU A 1 228 ? 10.844 35.629 11.292 1.00 82.19 228 LEU A N 1
ATOM 1821 C CA . LEU A 1 228 ? 10.299 35.582 9.933 1.00 82.19 228 LEU A CA 1
ATOM 1822 C C . LEU A 1 228 ? 10.672 34.267 9.240 1.00 82.19 228 LEU A C 1
ATOM 1824 O O . LEU A 1 228 ? 9.776 33.551 8.817 1.00 82.19 228 LEU A O 1
ATOM 1828 N N . LEU A 1 229 ? 11.950 33.871 9.271 1.00 78.94 229 LEU A N 1
ATOM 1829 C CA . LEU A 1 229 ? 12.395 32.594 8.698 1.00 78.94 229 LEU A CA 1
ATOM 1830 C C . LEU A 1 229 ? 11.665 31.384 9.304 1.00 78.94 229 LEU A C 1
ATOM 1832 O O . LEU A 1 229 ? 11.290 30.456 8.587 1.00 78.94 229 LEU A O 1
ATOM 1836 N N . CYS A 1 230 ? 11.438 31.373 10.619 1.00 82.06 230 CYS A N 1
ATOM 1837 C CA . CYS A 1 230 ? 10.705 30.289 11.274 1.00 82.06 230 CYS A CA 1
ATOM 1838 C C . CYS A 1 230 ? 9.216 30.260 10.888 1.00 82.06 230 CYS A C 1
ATOM 1840 O O . CYS A 1 230 ? 8.660 29.177 10.714 1.00 82.06 230 CYS A O 1
ATOM 1842 N N . VAL A 1 231 ? 8.574 31.424 10.751 1.00 86.44 231 VAL A N 1
ATOM 1843 C CA . VAL A 1 231 ? 7.134 31.544 10.463 1.00 86.44 231 VAL A CA 1
ATOM 1844 C C . VAL A 1 231 ? 6.822 31.350 8.976 1.00 86.44 231 VAL A C 1
ATOM 1846 O O . VAL A 1 231 ? 5.790 30.767 8.655 1.00 86.44 231 VAL A O 1
ATOM 1849 N N . GLY A 1 232 ? 7.710 31.763 8.068 1.00 82.38 232 GLY A N 1
ATOM 1850 C CA . GLY A 1 232 ? 7.539 31.630 6.615 1.00 82.38 232 GLY A CA 1
ATOM 1851 C C . GLY A 1 232 ? 7.543 30.196 6.083 1.00 82.38 232 GLY A C 1
ATOM 1852 O O . GLY A 1 232 ? 7.249 29.967 4.908 1.00 82.38 232 GLY A O 1
ATOM 1853 N N . GLY A 1 233 ? 7.869 29.217 6.933 1.00 83.12 233 GLY A N 1
ATOM 1854 C CA . GLY A 1 233 ? 7.930 27.808 6.551 1.00 83.12 233 GLY A CA 1
ATOM 1855 C C . GLY A 1 233 ? 9.301 27.365 6.034 1.00 83.12 233 GLY A C 1
ATOM 1856 O O . GLY A 1 233 ? 9.398 26.317 5.397 1.00 83.12 233 GLY A O 1
ATOM 1857 N N . TYR A 1 234 ? 10.386 28.093 6.335 1.00 83.19 234 TYR A N 1
ATOM 1858 C CA . TYR A 1 234 ? 11.745 27.718 5.912 1.00 83.19 234 TYR A CA 1
ATOM 1859 C C . TYR A 1 234 ? 12.128 26.296 6.350 1.00 83.19 234 TYR A C 1
ATOM 1861 O O . TYR A 1 234 ? 12.672 25.519 5.568 1.00 83.19 234 TYR A O 1
ATOM 1869 N N . GLN A 1 235 ? 11.798 25.915 7.588 1.00 81.38 235 GLN A N 1
ATOM 1870 C CA . GLN A 1 235 ? 12.097 24.574 8.096 1.00 81.38 235 GLN A CA 1
ATOM 1871 C C . GLN A 1 235 ? 11.333 23.483 7.332 1.00 81.38 235 GLN A C 1
ATOM 1873 O O . GLN A 1 235 ? 11.903 22.434 7.037 1.00 81.38 235 GLN A O 1
ATOM 1878 N N . TYR A 1 236 ? 10.079 23.751 6.958 1.00 81.19 236 TYR A N 1
ATOM 1879 C CA . TYR A 1 236 ? 9.283 22.858 6.118 1.00 81.19 236 TYR A CA 1
ATOM 1880 C C . TYR A 1 236 ? 9.915 22.699 4.728 1.00 81.19 236 TYR A C 1
ATOM 1882 O O . TYR A 1 236 ? 10.086 21.573 4.257 1.00 81.19 236 TYR A O 1
ATOM 1890 N N . ALA A 1 237 ? 10.334 23.808 4.110 1.00 80.69 237 ALA A N 1
ATOM 1891 C CA . ALA A 1 237 ? 10.977 23.808 2.800 1.00 80.69 237 ALA A CA 1
ATOM 1892 C C . ALA A 1 237 ? 12.300 23.017 2.794 1.00 80.69 237 ALA A C 1
ATOM 1894 O O . ALA A 1 237 ? 12.543 22.213 1.890 1.00 80.69 237 ALA A O 1
ATOM 1895 N N . VAL A 1 238 ? 13.128 23.189 3.832 1.00 78.81 238 VAL A N 1
ATOM 1896 C CA . VAL A 1 238 ? 14.404 22.471 3.995 1.00 78.81 238 VAL A CA 1
ATOM 1897 C C . VAL A 1 238 ? 14.184 20.981 4.265 1.00 78.81 238 VAL A C 1
ATOM 1899 O O . VAL A 1 238 ? 14.837 20.143 3.643 1.00 78.81 238 VAL A O 1
ATOM 1902 N N . GLN A 1 239 ? 13.264 20.631 5.168 1.00 76.44 239 GLN A N 1
ATOM 1903 C CA . GLN A 1 239 ? 13.029 19.241 5.565 1.00 76.44 239 GLN A CA 1
ATOM 1904 C C . GLN A 1 239 ? 12.428 18.406 4.429 1.00 76.44 239 GLN A C 1
ATOM 1906 O O . GLN A 1 239 ? 12.821 17.256 4.242 1.00 76.44 239 GLN A O 1
ATOM 1911 N N . ASN A 1 240 ? 11.512 18.989 3.655 1.00 75.75 240 ASN A N 1
ATOM 1912 C CA . ASN A 1 240 ? 10.822 18.290 2.571 1.00 75.75 240 ASN A CA 1
ATOM 1913 C C . ASN A 1 240 ? 11.496 18.462 1.205 1.00 75.75 240 ASN A C 1
ATOM 1915 O O . ASN A 1 240 ? 10.978 17.955 0.214 1.00 75.75 240 ASN A O 1
ATOM 1919 N N . ARG A 1 241 ? 12.650 19.148 1.150 1.00 80.19 241 ARG A N 1
ATOM 1920 C CA . ARG A 1 241 ? 13.415 19.419 -0.081 1.00 80.19 241 ARG A CA 1
ATOM 1921 C C . ARG A 1 241 ? 12.522 19.949 -1.207 1.00 80.19 241 ARG A C 1
ATOM 1923 O O . ARG A 1 241 ? 12.583 19.466 -2.337 1.00 80.19 241 ARG A O 1
ATOM 1930 N N . VAL A 1 242 ? 11.665 20.915 -0.876 1.00 79.88 242 VAL A N 1
ATOM 1931 C CA . VAL A 1 242 ? 10.679 21.432 -1.831 1.00 79.88 242 VAL A CA 1
ATOM 1932 C C . VAL A 1 242 ? 11.389 22.097 -3.019 1.00 79.88 242 VAL A C 1
ATOM 1934 O O . VAL A 1 242 ? 12.398 22.787 -2.828 1.00 79.88 242 VAL A O 1
ATOM 1937 N N . PRO A 1 243 ? 10.898 21.909 -4.254 1.00 77.56 243 PRO A N 1
ATOM 1938 C CA . PRO A 1 243 ? 11.473 22.562 -5.420 1.00 77.56 243 PRO A CA 1
ATOM 1939 C C . PRO A 1 243 ? 11.322 24.086 -5.313 1.00 77.56 243 PRO A C 1
ATOM 1941 O O . PRO A 1 243 ? 10.342 24.606 -4.771 1.00 77.56 243 PRO A O 1
ATOM 1944 N N . PHE A 1 244 ? 12.313 24.817 -5.831 1.00 77.62 244 PHE A N 1
ATOM 1945 C CA . PHE A 1 244 ? 12.320 26.280 -5.753 1.00 77.62 244 PHE A CA 1
ATOM 1946 C C . PHE A 1 244 ? 11.279 26.915 -6.683 1.00 77.62 244 PHE A C 1
ATOM 1948 O O . PHE A 1 244 ? 10.586 27.845 -6.280 1.00 77.62 244 PHE A O 1
ATOM 1955 N N . LEU A 1 245 ? 11.159 26.382 -7.902 1.00 80.81 245 LEU A N 1
ATOM 1956 C CA . LEU A 1 245 ? 10.217 26.779 -8.950 1.00 80.81 245 LEU A CA 1
ATOM 1957 C C . LEU A 1 245 ? 9.781 25.520 -9.705 1.00 80.81 245 LEU A C 1
ATOM 1959 O O . LEU A 1 245 ? 10.606 24.631 -9.927 1.00 80.81 245 LEU A O 1
ATOM 1963 N N . ILE A 1 246 ? 8.522 25.466 -10.138 1.00 72.94 246 ILE A N 1
ATOM 1964 C CA . ILE A 1 246 ? 8.012 24.417 -11.030 1.00 72.94 246 ILE A CA 1
ATOM 1965 C C . ILE A 1 246 ? 7.474 25.070 -12.303 1.00 72.94 246 ILE A C 1
ATOM 1967 O O . ILE A 1 246 ? 6.896 26.158 -12.269 1.00 72.94 246 ILE A O 1
ATOM 1971 N N . LYS A 1 247 ? 7.690 24.402 -13.436 1.00 76.38 247 LYS A N 1
ATOM 1972 C CA . LYS A 1 247 ? 7.118 24.773 -14.728 1.00 76.38 247 LYS A CA 1
ATOM 1973 C C . LYS A 1 247 ? 5.873 23.912 -14.957 1.00 76.38 247 LYS A C 1
ATOM 1975 O O . LYS A 1 247 ? 5.975 22.693 -14.867 1.00 76.38 247 LYS A O 1
ATOM 1980 N N . GLY A 1 248 ? 4.721 24.534 -15.188 1.00 71.38 248 GLY A N 1
ATOM 1981 C CA . GLY A 1 248 ? 3.477 23.826 -15.493 1.00 71.38 248 GLY A CA 1
ATOM 1982 C C . GLY A 1 248 ? 3.506 23.167 -16.872 1.00 71.38 248 GLY A C 1
ATOM 1983 O O . GLY A 1 248 ? 4.413 23.421 -17.667 1.00 71.38 248 GLY A O 1
ATOM 1984 N N . ASP A 1 249 ? 2.479 22.375 -17.174 1.00 66.12 249 ASP A N 1
ATOM 1985 C CA . ASP A 1 249 ? 2.376 21.566 -18.402 1.00 66.12 249 ASP A CA 1
ATOM 1986 C C . ASP A 1 249 ? 2.475 22.401 -19.693 1.00 66.12 249 ASP A C 1
ATOM 1988 O O . ASP A 1 249 ? 3.018 21.951 -20.700 1.00 66.12 249 ASP A O 1
ATOM 1992 N N . ASN A 1 250 ? 2.045 23.666 -19.639 1.00 67.56 250 ASN A N 1
ATOM 1993 C CA . ASN A 1 250 ? 2.111 24.616 -20.758 1.00 67.56 250 ASN A CA 1
ATOM 1994 C C . ASN A 1 250 ? 3.441 25.385 -20.833 1.00 67.56 250 ASN A C 1
ATOM 1996 O O . ASN A 1 250 ? 3.623 26.258 -21.678 1.00 67.56 250 ASN A O 1
ATOM 2000 N N . GLY A 1 251 ? 4.375 25.111 -19.924 1.00 65.88 251 GLY A N 1
ATOM 2001 C CA . GLY A 1 251 ? 5.637 25.825 -19.835 1.00 65.88 251 GLY A CA 1
ATOM 2002 C C . GLY A 1 251 ? 5.606 27.117 -19.000 1.00 65.88 251 GLY A C 1
ATOM 2003 O O . GLY A 1 251 ? 6.593 27.855 -18.990 1.00 65.88 251 GLY A O 1
ATOM 2004 N N . GLU A 1 252 ? 4.520 27.405 -18.289 1.00 75.25 252 GLU A N 1
ATOM 2005 C CA . GLU A 1 252 ? 4.408 28.598 -17.441 1.00 75.25 252 GLU A CA 1
ATOM 2006 C C . GLU A 1 252 ? 5.088 28.395 -16.080 1.00 75.25 252 GLU A C 1
ATOM 2008 O O . GLU A 1 252 ? 5.084 27.296 -15.526 1.00 75.25 252 GLU A O 1
ATOM 2013 N N . LEU A 1 253 ? 5.696 29.451 -15.531 1.00 76.38 253 LEU A N 1
ATOM 2014 C CA . LEU A 1 253 ? 6.311 29.408 -14.201 1.00 76.38 253 LEU A CA 1
ATOM 2015 C C . LEU A 1 253 ? 5.231 29.513 -13.123 1.00 76.38 253 LEU A C 1
ATOM 2017 O O . LEU A 1 253 ? 4.557 30.536 -13.014 1.00 76.38 253 LEU A O 1
ATOM 2021 N N . ILE A 1 254 ? 5.113 28.481 -12.291 1.00 78.19 254 ILE A N 1
ATOM 2022 C CA . ILE A 1 254 ? 4.182 28.463 -11.165 1.00 78.19 254 ILE A CA 1
ATOM 2023 C C . ILE A 1 254 ? 4.939 28.924 -9.913 1.00 78.19 254 ILE A C 1
ATOM 2025 O O . ILE A 1 254 ? 5.827 28.232 -9.415 1.00 78.19 254 ILE A O 1
ATOM 2029 N N . LEU A 1 255 ? 4.606 30.125 -9.429 1.00 78.38 255 LEU A N 1
ATOM 2030 C CA . LEU A 1 255 ? 5.243 30.751 -8.258 1.00 78.38 255 LEU A CA 1
ATOM 2031 C C . LEU A 1 255 ? 4.556 30.399 -6.932 1.00 78.38 255 LEU A C 1
ATOM 2033 O O . LEU A 1 255 ? 5.189 30.458 -5.884 1.00 78.38 255 LEU A O 1
ATOM 2037 N N . ILE A 1 256 ? 3.268 30.061 -6.978 1.00 79.56 256 ILE A N 1
ATOM 2038 C CA . ILE A 1 256 ? 2.444 29.746 -5.809 1.00 79.56 256 ILE A CA 1
ATOM 2039 C C . ILE A 1 256 ? 1.862 28.361 -6.033 1.00 79.56 256 ILE A C 1
ATOM 2041 O O . ILE A 1 256 ? 1.272 28.097 -7.083 1.00 79.56 256 ILE A O 1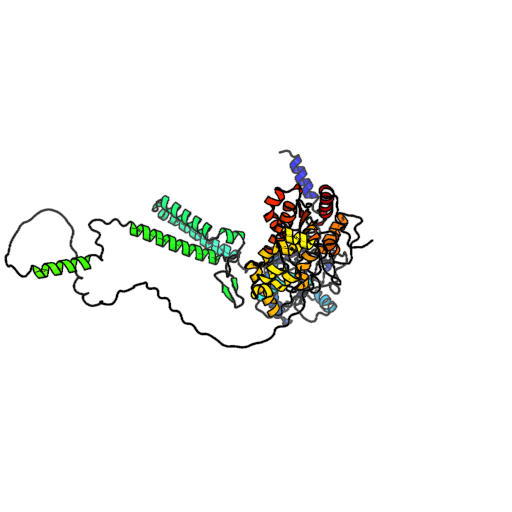
ATOM 2045 N N . SER A 1 257 ? 2.062 27.470 -5.072 1.00 77.94 257 SER A N 1
ATOM 2046 C CA . SER A 1 257 ? 1.563 26.107 -5.176 1.00 77.94 257 SER A CA 1
ATOM 2047 C C . SER A 1 257 ? 0.030 26.068 -5.110 1.00 77.94 257 SER A C 1
ATOM 2049 O O . SER A 1 257 ? -0.612 26.756 -4.319 1.00 77.94 257 SER A O 1
ATOM 2051 N N . GLY A 1 258 ? -0.587 25.280 -5.993 1.00 66.56 258 GLY A N 1
ATOM 2052 C CA . GLY A 1 258 ? -2.028 25.046 -5.960 1.00 66.56 258 GLY A CA 1
ATOM 2053 C C . GLY A 1 258 ? -2.363 23.979 -4.920 1.00 66.56 258 GLY A C 1
ATOM 2054 O O . GLY A 1 258 ? -2.089 22.805 -5.151 1.00 66.56 258 GLY A O 1
ATOM 2055 N N . GLY A 1 259 ? -2.945 24.365 -3.783 1.00 67.06 259 GLY A N 1
ATOM 2056 C CA . GLY A 1 259 ? -3.372 23.439 -2.726 1.00 67.06 259 GLY A CA 1
ATOM 2057 C C . GLY A 1 259 ? -3.092 23.963 -1.315 1.00 67.06 259 GLY A C 1
ATOM 2058 O O . GLY A 1 259 ? -2.630 25.083 -1.142 1.00 67.06 259 GLY A O 1
ATOM 2059 N N . THR A 1 260 ? -3.395 23.161 -0.290 1.00 67.25 260 THR A N 1
ATOM 2060 C CA . THR A 1 260 ? -3.227 23.533 1.135 1.00 67.25 260 THR A CA 1
ATOM 2061 C C . THR A 1 260 ? -2.055 22.838 1.827 1.00 67.25 260 THR A C 1
ATOM 2063 O O . THR A 1 260 ? -1.740 23.163 2.969 1.00 67.25 260 THR A O 1
ATOM 2066 N N . HIS A 1 261 ? -1.436 21.854 1.172 1.00 66.06 261 HIS A N 1
ATOM 2067 C CA . HIS A 1 261 ? -0.423 20.976 1.772 1.00 66.06 261 HIS A CA 1
ATOM 2068 C C . HIS A 1 261 ? 0.950 21.072 1.104 1.00 66.06 261 HIS A C 1
ATOM 2070 O O . HIS A 1 261 ? 1.891 20.424 1.553 1.00 66.06 261 HIS A O 1
ATOM 2076 N N . TYR A 1 262 ? 1.081 21.873 0.050 1.00 73.81 262 TYR A N 1
ATOM 2077 C CA . TYR A 1 262 ? 2.344 22.091 -0.643 1.00 73.81 262 TYR A CA 1
ATOM 2078 C C . TYR A 1 262 ? 2.731 23.566 -0.547 1.00 73.81 262 TYR A C 1
ATOM 2080 O O . TYR A 1 262 ? 1.866 24.408 -0.341 1.00 73.81 262 TYR A O 1
ATOM 2088 N N . GLN A 1 263 ? 4.029 23.854 -0.626 1.00 80.88 263 GLN A N 1
ATOM 2089 C CA . GLN A 1 263 ? 4.572 25.212 -0.644 1.00 80.88 263 GLN A CA 1
ATOM 2090 C C . GLN A 1 263 ? 5.886 25.179 -1.424 1.00 80.88 263 GLN A C 1
ATOM 2092 O O . GLN A 1 263 ? 6.730 24.314 -1.171 1.00 80.88 263 GLN A O 1
ATOM 2097 N N . PHE A 1 264 ? 6.074 26.101 -2.370 1.00 85.94 264 PHE A N 1
ATOM 2098 C CA . PHE A 1 264 ? 7.352 26.238 -3.077 1.00 85.94 264 PHE A CA 1
ATOM 2099 C C . PHE A 1 264 ? 8.330 27.114 -2.295 1.00 85.94 264 PHE A C 1
ATOM 2101 O O . PHE A 1 264 ? 7.924 28.004 -1.549 1.00 85.94 264 PHE A O 1
ATOM 2108 N N . ALA A 1 265 ? 9.639 26.927 -2.485 1.00 81.44 265 ALA A N 1
ATOM 2109 C CA . ALA A 1 265 ? 10.607 27.744 -1.744 1.00 81.44 265 ALA A CA 1
ATOM 2110 C C . ALA A 1 265 ? 10.555 29.234 -2.145 1.00 81.44 265 ALA A C 1
ATOM 2112 O O . ALA A 1 265 ? 10.816 30.103 -1.314 1.00 81.44 265 ALA A O 1
ATOM 2113 N N . VAL A 1 266 ? 10.165 29.554 -3.388 1.00 85.12 266 VAL A N 1
ATOM 2114 C CA . VAL A 1 266 ? 9.892 30.946 -3.792 1.00 85.12 266 VAL A CA 1
ATOM 2115 C C . VAL A 1 266 ? 8.679 31.533 -3.057 1.00 85.12 266 VAL A C 1
ATOM 2117 O O . VAL A 1 266 ? 8.660 32.720 -2.741 1.00 85.12 266 VAL A O 1
ATOM 2120 N N . GLU A 1 267 ? 7.698 30.700 -2.715 1.00 84.19 267 GLU A N 1
ATOM 2121 C CA . GLU A 1 267 ? 6.491 31.093 -1.989 1.00 84.19 267 GLU A CA 1
ATOM 2122 C C . GLU A 1 267 ? 6.821 31.474 -0.537 1.00 84.19 267 GLU A C 1
ATOM 2124 O O . GLU A 1 267 ? 6.339 32.491 -0.048 1.00 84.19 267 GLU A O 1
ATOM 2129 N N . THR A 1 268 ? 7.729 30.739 0.121 1.00 85.06 268 THR A N 1
ATOM 2130 C CA . THR A 1 268 ? 8.302 31.114 1.431 1.00 85.06 268 THR A CA 1
ATOM 2131 C C . THR A 1 268 ? 8.899 32.524 1.414 1.00 85.06 268 THR A C 1
ATOM 2133 O O . THR A 1 268 ? 8.599 33.328 2.293 1.00 85.06 268 THR A O 1
ATOM 2136 N N . LEU A 1 269 ? 9.673 32.870 0.379 1.00 83.38 269 LEU A N 1
ATOM 2137 C CA . LEU A 1 269 ? 10.265 34.208 0.251 1.00 83.38 269 LEU A CA 1
ATOM 2138 C C . LEU A 1 269 ? 9.205 35.302 0.064 1.00 83.38 269 LEU A C 1
ATOM 2140 O O . LEU A 1 269 ? 9.328 36.384 0.636 1.00 83.38 269 LEU A O 1
ATOM 2144 N N . LEU A 1 270 ? 8.164 35.035 -0.727 1.00 84.88 270 LEU A N 1
ATOM 2145 C CA . LEU A 1 270 ? 7.065 35.980 -0.940 1.00 84.88 270 LEU A CA 1
ATOM 2146 C C . LEU A 1 270 ? 6.271 36.229 0.350 1.00 84.88 270 LEU A C 1
ATOM 2148 O O . LEU A 1 270 ? 5.925 37.376 0.646 1.00 84.88 270 LEU A O 1
ATOM 2152 N N . VAL A 1 271 ? 6.021 35.177 1.134 1.00 85.81 271 VAL A N 1
ATOM 2153 C CA . VAL A 1 271 ? 5.351 35.262 2.440 1.00 85.81 271 VAL A CA 1
ATOM 2154 C C . VAL A 1 271 ? 6.193 36.065 3.434 1.00 85.81 271 VAL A C 1
ATOM 2156 O O . VAL A 1 271 ? 5.674 36.996 4.055 1.00 85.81 271 VAL A O 1
ATOM 2159 N N . ASP A 1 272 ? 7.495 35.786 3.525 1.00 84.06 272 ASP A N 1
ATOM 2160 C CA . ASP A 1 272 ? 8.415 36.510 4.409 1.00 84.06 272 ASP A CA 1
ATOM 2161 C C . ASP A 1 272 ? 8.487 38.001 4.073 1.00 84.06 272 ASP A C 1
ATOM 2163 O O . ASP A 1 272 ? 8.443 38.850 4.968 1.00 84.06 272 ASP A O 1
ATOM 2167 N N . LEU A 1 273 ? 8.544 38.343 2.782 1.00 86.25 273 LEU A N 1
ATOM 2168 C CA . LEU A 1 273 ? 8.535 39.733 2.325 1.00 86.25 273 LEU A CA 1
ATOM 2169 C C . LEU A 1 273 ? 7.230 40.447 2.687 1.00 86.25 273 LEU A C 1
ATOM 2171 O O . LEU A 1 273 ? 7.261 41.605 3.107 1.00 86.25 273 LEU A O 1
ATOM 2175 N N . ASN A 1 274 ? 6.090 39.764 2.563 1.00 87.00 274 ASN A N 1
ATOM 2176 C CA . ASN A 1 274 ? 4.791 40.325 2.921 1.00 87.00 274 ASN A CA 1
ATOM 2177 C C . ASN A 1 274 ? 4.695 40.590 4.433 1.00 87.00 274 ASN A C 1
ATOM 2179 O O . ASN A 1 274 ? 4.364 41.700 4.857 1.00 87.00 274 ASN A O 1
ATOM 2183 N N . TYR A 1 275 ? 5.086 39.622 5.264 1.00 88.94 275 TYR A N 1
ATOM 2184 C CA . TYR A 1 275 ? 5.108 39.801 6.716 1.00 88.94 275 TYR A CA 1
ATOM 2185 C C . TYR A 1 275 ? 6.097 40.874 7.168 1.00 88.94 275 TYR A C 1
ATOM 2187 O O . TYR A 1 275 ? 5.763 41.679 8.040 1.00 88.94 275 TYR A O 1
ATOM 2195 N N . ALA A 1 276 ? 7.275 40.956 6.549 1.00 85.19 276 ALA A N 1
ATOM 2196 C CA . ALA A 1 276 ? 8.231 42.024 6.820 1.00 85.19 276 ALA A CA 1
ATOM 2197 C C . ALA A 1 276 ? 7.667 43.407 6.456 1.00 85.19 276 ALA A C 1
ATOM 2199 O O . ALA A 1 276 ? 7.841 44.363 7.220 1.00 85.19 276 ALA A O 1
ATOM 2200 N N . ALA A 1 277 ? 6.965 43.526 5.324 1.00 85.88 277 ALA A N 1
ATOM 2201 C CA . ALA A 1 277 ? 6.329 44.770 4.902 1.00 85.88 277 ALA A CA 1
ATOM 2202 C C . ALA A 1 277 ? 5.225 45.197 5.881 1.00 85.88 277 ALA A C 1
ATOM 2204 O O . ALA A 1 277 ? 5.235 46.335 6.354 1.00 85.88 277 ALA A O 1
ATOM 2205 N N . LEU A 1 278 ? 4.328 44.278 6.251 1.00 87.62 278 LEU A N 1
ATOM 2206 C CA . LEU A 1 278 ? 3.263 44.533 7.224 1.00 87.62 278 LEU A CA 1
ATOM 2207 C C . LEU A 1 278 ? 3.829 44.928 8.591 1.00 87.62 278 LEU A C 1
ATOM 2209 O O . LEU A 1 278 ? 3.436 45.959 9.133 1.00 87.62 278 LEU A O 1
ATOM 2213 N N . ALA A 1 279 ? 4.808 44.183 9.111 1.00 82.81 279 ALA A N 1
ATOM 2214 C CA . ALA A 1 279 ? 5.459 44.503 10.379 1.00 82.81 279 ALA A CA 1
ATOM 2215 C C . ALA A 1 279 ? 6.125 45.889 10.347 1.00 82.81 279 ALA A C 1
ATOM 2217 O O . ALA A 1 279 ? 6.001 46.666 11.294 1.00 82.81 279 ALA A O 1
ATOM 2218 N N . SER A 1 280 ? 6.783 46.235 9.237 1.00 81.94 280 SER A N 1
ATOM 2219 C CA . SER A 1 280 ? 7.415 47.545 9.049 1.00 81.94 280 SER A CA 1
ATOM 2220 C C . SER A 1 280 ? 6.390 48.680 9.031 1.00 81.94 280 SER A C 1
ATOM 2222 O O . SER A 1 280 ? 6.603 49.707 9.676 1.00 81.94 280 SER A O 1
ATOM 2224 N N . ILE A 1 281 ? 5.259 48.488 8.344 1.00 87.25 281 ILE A N 1
ATOM 2225 C CA . ILE A 1 281 ? 4.151 49.451 8.304 1.00 87.25 281 ILE A CA 1
ATOM 2226 C C . ILE A 1 281 ? 3.543 49.619 9.698 1.00 87.25 281 ILE A C 1
ATOM 2228 O O . ILE A 1 281 ? 3.349 50.747 10.144 1.00 87.25 281 ILE A O 1
ATOM 2232 N N . THR A 1 282 ? 3.295 48.532 10.429 1.00 84.75 282 THR A N 1
ATOM 2233 C CA . THR A 1 282 ? 2.766 48.595 11.798 1.00 84.75 282 THR A CA 1
ATOM 2234 C C . THR A 1 282 ? 3.720 49.333 12.735 1.00 84.75 282 THR A C 1
ATOM 2236 O O . THR A 1 282 ? 3.289 50.204 13.490 1.00 84.75 282 THR A O 1
ATOM 2239 N N . LEU A 1 283 ? 5.026 49.059 12.661 1.00 81.50 283 LEU A N 1
ATOM 2240 C CA . LEU A 1 283 ? 6.033 49.772 13.451 1.00 81.50 283 LEU A CA 1
ATOM 2241 C C . LEU A 1 283 ? 6.101 51.261 13.088 1.00 81.50 283 LEU A C 1
ATOM 2243 O O . LEU A 1 283 ? 6.229 52.100 13.979 1.00 81.50 283 LEU A O 1
ATOM 2247 N N . LEU A 1 284 ? 5.977 51.603 11.802 1.00 81.44 284 LEU A N 1
ATOM 2248 C CA . LEU A 1 284 ? 5.873 52.988 11.340 1.00 81.44 284 LEU A CA 1
ATOM 2249 C C . LEU A 1 284 ? 4.618 53.671 11.890 1.00 81.44 284 LEU A C 1
ATOM 2251 O O . LEU A 1 284 ? 4.725 54.787 12.390 1.00 81.44 284 LEU A O 1
ATOM 2255 N N . LEU A 1 285 ? 3.461 53.007 11.867 1.00 81.12 285 LEU A N 1
ATOM 2256 C CA . LEU A 1 285 ? 2.203 53.536 12.403 1.00 81.12 285 LEU A CA 1
ATOM 2257 C C . LEU A 1 285 ? 2.271 53.767 13.916 1.00 81.12 285 LEU A C 1
ATOM 2259 O O . LEU A 1 285 ? 1.847 54.818 14.385 1.00 81.12 285 LEU A O 1
ATOM 2263 N N . ILE A 1 286 ? 2.864 52.843 14.676 1.00 79.19 286 ILE A N 1
ATOM 2264 C CA . ILE A 1 286 ? 3.083 53.010 16.123 1.00 79.19 286 ILE A CA 1
ATOM 2265 C C . ILE A 1 286 ? 4.040 54.178 16.389 1.00 79.19 286 ILE A C 1
ATOM 2267 O O . ILE A 1 286 ? 3.816 54.992 17.284 1.00 79.19 286 ILE A O 1
ATOM 2271 N N . LYS A 1 287 ? 5.107 54.295 15.592 1.00 72.81 287 LYS A N 1
ATOM 2272 C CA . LYS A 1 287 ? 6.092 55.370 15.737 1.00 72.81 287 LYS A CA 1
ATOM 2273 C C . LYS A 1 287 ? 5.522 56.740 15.355 1.00 72.81 287 LYS A C 1
ATOM 2275 O O . LYS A 1 287 ? 5.870 57.727 15.995 1.00 72.81 287 LYS A O 1
ATOM 2280 N N . LEU A 1 288 ? 4.639 56.796 14.359 1.00 69.31 288 LEU A N 1
ATOM 2281 C CA . LEU A 1 288 ? 3.878 57.991 13.987 1.00 69.31 288 LEU A CA 1
ATOM 2282 C C . LEU A 1 288 ? 2.805 58.331 15.035 1.00 69.31 288 LEU A C 1
ATOM 2284 O O . LEU A 1 288 ? 2.595 59.504 15.321 1.00 69.31 288 LEU A O 1
ATOM 2288 N N . GLY A 1 289 ? 2.178 57.324 15.651 1.00 56.59 289 GLY A N 1
ATOM 2289 C CA . GLY A 1 289 ? 1.196 57.489 16.730 1.00 56.59 289 GLY A CA 1
ATOM 2290 C C . GLY A 1 289 ? 1.785 57.991 18.054 1.00 56.59 289 GLY A C 1
ATOM 2291 O O . GLY A 1 289 ? 1.070 58.589 18.848 1.00 56.59 289 GLY A O 1
ATOM 2292 N N . ASN A 1 290 ? 3.094 57.817 18.265 1.00 54.12 290 ASN A N 1
ATOM 2293 C CA . ASN A 1 290 ? 3.833 58.323 19.427 1.00 54.12 290 ASN A CA 1
ATOM 2294 C C . ASN A 1 290 ? 4.482 59.703 19.197 1.00 54.12 290 ASN A C 1
ATOM 2296 O O . ASN A 1 290 ? 5.344 60.114 19.979 1.00 54.12 290 ASN A O 1
ATOM 2300 N N . TYR A 1 291 ? 4.109 60.428 18.135 1.00 49.00 291 TYR A N 1
ATOM 2301 C CA . TYR A 1 291 ? 4.554 61.808 17.950 1.00 49.00 291 TYR A CA 1
ATOM 2302 C C . TYR A 1 291 ? 3.978 62.677 19.078 1.00 49.00 291 TYR A C 1
ATOM 2304 O O . TYR A 1 291 ? 2.770 62.897 19.150 1.00 49.00 291 TYR A O 1
ATOM 2312 N N . GLN A 1 292 ? 4.838 63.139 19.990 1.00 51.62 292 GLN A N 1
ATOM 2313 C CA . GLN A 1 292 ? 4.419 64.011 21.083 1.00 51.62 292 GLN A CA 1
ATOM 2314 C C . GLN A 1 292 ? 3.945 65.350 20.520 1.00 51.62 292 GLN A C 1
ATOM 2316 O O . GLN A 1 292 ? 4.688 66.057 19.835 1.00 51.62 292 GLN A O 1
ATOM 2321 N N . ILE A 1 293 ? 2.689 65.677 20.815 1.00 56.59 293 ILE A N 1
ATOM 2322 C CA . ILE A 1 293 ? 2.121 66.990 20.548 1.00 56.59 293 ILE A CA 1
ATOM 2323 C C . ILE A 1 293 ? 2.797 67.966 21.516 1.00 56.59 293 ILE A C 1
ATOM 2325 O O . ILE A 1 293 ? 2.436 68.041 22.686 1.00 56.59 293 ILE A O 1
ATOM 2329 N N . ASN A 1 294 ? 3.803 68.693 21.037 1.00 56.19 294 ASN A N 1
ATOM 2330 C CA . ASN A 1 294 ? 4.313 69.877 21.728 1.00 56.19 294 ASN A CA 1
ATOM 2331 C C . ASN A 1 294 ? 3.418 71.076 21.374 1.00 56.19 294 ASN A C 1
ATOM 2333 O O . ASN A 1 294 ? 2.802 71.081 20.306 1.00 56.19 294 ASN A O 1
ATOM 2337 N N . GLU A 1 295 ? 3.393 72.129 22.197 1.00 55.44 295 GLU A N 1
ATOM 2338 C CA . GLU A 1 295 ? 2.596 73.357 21.960 1.00 55.44 295 GLU A CA 1
ATOM 2339 C C . GLU A 1 295 ? 2.893 74.068 20.616 1.00 55.44 295 GLU A C 1
ATOM 2341 O O . GLU A 1 295 ? 2.160 74.962 20.206 1.00 55.44 295 GLU A O 1
ATOM 2346 N N . SER A 1 296 ? 3.933 73.651 19.884 1.00 53.78 296 SER A N 1
ATOM 2347 C CA . SER A 1 296 ? 4.287 74.127 18.538 1.00 53.78 296 SER A CA 1
ATOM 2348 C C . SER A 1 296 ? 3.907 73.178 17.386 1.00 53.78 296 SER A C 1
ATOM 2350 O O . SER A 1 296 ? 4.189 73.476 16.224 1.00 53.78 296 SER A O 1
ATOM 2352 N N . SER A 1 297 ? 3.267 72.038 17.660 1.00 54.03 297 SER A N 1
ATOM 2353 C CA . SER A 1 297 ? 2.836 71.085 16.628 1.00 54.03 297 SER A CA 1
ATOM 2354 C C . SER A 1 297 ? 1.427 71.413 16.115 1.00 54.03 297 SER A C 1
ATOM 2356 O O . SER A 1 297 ? 0.412 70.973 16.640 1.00 54.03 297 SER A O 1
ATOM 2358 N N . LEU A 1 298 ? 1.364 72.234 15.064 1.00 50.06 298 LEU A N 1
ATOM 2359 C CA . LEU A 1 298 ? 0.116 72.609 14.394 1.00 50.06 298 LEU A CA 1
ATOM 2360 C C . LEU A 1 298 ? -0.395 71.468 13.501 1.00 50.06 298 LEU A C 1
ATOM 2362 O O . LEU A 1 298 ? 0.166 71.188 12.438 1.00 50.06 298 LEU A O 1
ATOM 2366 N N . ILE A 1 299 ? -1.507 70.847 13.899 1.00 48.22 299 ILE A N 1
ATOM 2367 C CA . ILE A 1 299 ? -2.281 69.944 13.044 1.00 48.22 299 ILE A CA 1
ATOM 2368 C C . ILE A 1 299 ? -2.884 70.774 11.898 1.00 48.22 299 ILE A C 1
ATOM 2370 O O . ILE A 1 299 ? -3.766 71.612 12.090 1.00 48.22 299 ILE A O 1
ATOM 2374 N N . LYS A 1 300 ? -2.418 70.532 10.667 1.00 44.38 300 LYS A N 1
ATOM 2375 C CA . LYS A 1 300 ? -2.781 71.299 9.458 1.00 44.38 300 LYS A CA 1
ATOM 2376 C C . LYS A 1 300 ? -4.267 71.197 9.052 1.00 44.38 300 LYS A C 1
ATOM 2378 O O . LYS A 1 300 ? -4.676 71.875 8.115 1.00 44.38 300 LYS A O 1
ATOM 2383 N N . SER A 1 301 ? -5.079 70.398 9.749 1.00 52.06 301 SER A N 1
ATOM 2384 C CA . SER A 1 301 ? -6.522 70.246 9.509 1.00 52.06 301 SER A CA 1
ATOM 2385 C C . SER A 1 301 ? -7.428 71.046 10.458 1.00 52.06 301 SER A C 1
ATOM 2387 O O . SER A 1 301 ? -8.629 71.115 10.202 1.00 52.06 301 SER A O 1
ATOM 2389 N N . GLU A 1 302 ? -6.907 71.692 11.511 1.00 47.38 302 GLU A N 1
ATOM 2390 C CA . GLU A 1 302 ? -7.746 72.490 12.430 1.00 47.38 302 GLU A CA 1
ATOM 2391 C C . GLU A 1 302 ? -7.902 73.965 12.027 1.00 47.38 302 GLU A C 1
ATOM 2393 O O . GLU A 1 302 ? -8.902 74.591 12.377 1.00 47.38 302 GLU A O 1
ATOM 2398 N N . ASN A 1 303 ? -7.029 74.494 11.163 1.00 47.53 303 ASN A N 1
ATOM 2399 C CA . ASN A 1 303 ? -7.105 75.889 10.703 1.00 47.53 303 ASN A CA 1
ATOM 2400 C C . ASN A 1 303 ? -8.260 76.198 9.729 1.00 47.53 303 ASN A C 1
ATOM 2402 O O . ASN A 1 303 ? -8.520 77.367 9.455 1.00 47.53 303 ASN A O 1
ATOM 2406 N N . LEU A 1 304 ? -9.006 75.201 9.240 1.00 44.28 304 LEU A N 1
ATOM 2407 C CA . LEU A 1 304 ? -10.198 75.439 8.410 1.00 44.28 304 LEU A CA 1
ATOM 2408 C C . LEU A 1 304 ? -11.475 75.676 9.236 1.00 44.28 304 LEU A C 1
ATOM 2410 O O . LEU A 1 304 ? -12.382 76.356 8.760 1.00 44.28 304 LEU A O 1
ATOM 2414 N N . ARG A 1 305 ? -11.553 75.184 10.485 1.00 47.78 305 ARG A N 1
ATOM 2415 C CA . ARG A 1 305 ? -12.756 75.331 11.334 1.00 47.78 305 ARG A CA 1
ATOM 2416 C C . ARG A 1 305 ? -12.696 76.518 12.297 1.00 47.78 305 ARG A C 1
ATOM 2418 O O . ARG A 1 305 ? -13.745 77.093 12.586 1.00 47.78 305 ARG A O 1
ATOM 2425 N N . THR A 1 306 ? -11.512 76.923 12.755 1.00 47.34 306 THR A N 1
ATOM 2426 C CA . THR A 1 306 ? -11.330 78.137 13.574 1.00 47.34 306 THR A CA 1
ATOM 2427 C C . THR A 1 306 ? -11.338 79.408 12.722 1.00 47.34 306 THR A C 1
ATOM 2429 O O . THR A 1 306 ? -12.056 80.343 13.067 1.00 47.34 306 THR A O 1
ATOM 2432 N N . CYS A 1 307 ? -10.741 79.407 11.520 1.00 43.28 307 CYS A N 1
ATOM 2433 C CA . CYS A 1 307 ? -10.854 80.548 10.593 1.00 43.28 307 CYS A CA 1
ATOM 2434 C C . CYS A 1 307 ? -12.301 80.829 10.140 1.00 43.28 307 CYS A C 1
ATOM 2436 O O . CYS A 1 307 ? -12.673 81.987 9.966 1.00 43.28 307 CYS A O 1
ATOM 2438 N N . GLN A 1 308 ? -13.159 79.812 9.995 1.00 48.53 308 GLN A N 1
ATOM 2439 C CA . GLN A 1 308 ? -14.574 80.028 9.653 1.00 48.53 308 GLN A CA 1
ATOM 2440 C C . GLN A 1 308 ? -15.405 80.595 10.817 1.00 48.53 308 GLN A C 1
ATOM 2442 O O . GLN A 1 308 ? -16.385 81.302 10.576 1.00 48.53 308 GLN A O 1
ATOM 2447 N N . LYS A 1 309 ? -15.026 80.320 12.072 1.00 47.97 309 LYS A N 1
ATOM 2448 C CA . LYS A 1 309 ? -15.709 80.863 13.259 1.00 47.97 309 LYS A CA 1
ATOM 2449 C C . LYS A 1 309 ? -15.232 82.276 13.604 1.00 47.97 309 LYS A C 1
ATOM 2451 O O . LYS A 1 309 ? -16.066 83.108 13.961 1.00 47.97 309 LYS A O 1
ATOM 2456 N N . ASP A 1 310 ? -13.954 82.580 13.390 1.00 49.09 310 ASP A N 1
ATOM 2457 C CA . ASP A 1 310 ? -13.379 83.896 13.695 1.00 49.09 310 ASP A CA 1
ATOM 2458 C C . ASP A 1 310 ? -13.647 84.941 12.601 1.00 49.09 310 ASP A C 1
ATOM 2460 O O . ASP A 1 310 ? -13.881 86.106 12.917 1.00 49.09 310 ASP A O 1
ATOM 2464 N N . VAL A 1 311 ? -13.762 84.542 11.325 1.00 53.16 311 VAL A N 1
ATOM 2465 C CA . VAL A 1 311 ? -14.255 85.435 10.252 1.00 53.16 311 VAL A CA 1
ATOM 2466 C C . VAL A 1 311 ? -15.747 85.754 10.427 1.00 53.16 311 VAL A C 1
ATOM 2468 O O . VAL A 1 311 ? -16.179 86.861 10.100 1.00 53.16 311 VAL A O 1
ATOM 2471 N N . LYS A 1 312 ? -16.541 84.829 10.989 1.00 45.62 312 LYS A N 1
ATOM 2472 C CA . LYS A 1 312 ? -17.963 85.067 11.288 1.00 45.62 312 LYS A CA 1
ATOM 2473 C C . LYS A 1 312 ? -18.153 85.997 12.496 1.00 45.62 312 LYS A C 1
ATOM 2475 O O . LYS A 1 312 ? -19.044 86.831 12.453 1.00 45.62 312 LYS A O 1
ATOM 2480 N N . LYS A 1 313 ? -17.269 85.930 13.503 1.00 45.12 313 LYS A N 1
ATOM 2481 C CA . LYS A 1 313 ? -17.257 86.852 14.658 1.00 45.12 313 LYS A CA 1
ATOM 2482 C C . LYS A 1 313 ? -16.614 88.219 14.378 1.00 45.12 313 LYS A C 1
ATOM 2484 O O . LYS A 1 313 ? -17.027 89.200 14.984 1.00 45.12 313 LYS A O 1
ATOM 2489 N N . ARG A 1 314 ? -15.640 88.333 13.460 1.00 44.38 314 ARG A N 1
ATOM 2490 C CA . ARG A 1 314 ? -15.039 89.638 13.096 1.00 44.38 314 ARG A CA 1
ATOM 2491 C C . ARG A 1 314 ? -15.858 90.452 12.093 1.00 44.38 314 ARG A C 1
ATOM 2493 O O . ARG A 1 314 ? -15.836 91.674 12.179 1.00 44.38 314 ARG A O 1
ATOM 2500 N N . LYS A 1 315 ? -16.665 89.822 11.227 1.00 42.75 315 LYS A N 1
ATOM 2501 C CA . LYS A 1 315 ? -17.631 90.554 10.378 1.00 42.75 315 LYS A CA 1
ATOM 2502 C C . LYS A 1 315 ? -18.780 91.211 11.157 1.00 42.75 315 LYS A C 1
ATOM 2504 O O . LYS A 1 315 ? -19.449 92.074 10.598 1.00 42.75 315 LYS A O 1
ATOM 2509 N N . GLU A 1 316 ? -18.988 90.842 12.420 1.00 47.44 316 GLU A N 1
ATOM 2510 C CA . GLU A 1 316 ? -19.958 91.500 13.306 1.00 47.44 316 GLU A CA 1
ATOM 2511 C C . GLU A 1 316 ? -19.341 92.649 14.131 1.00 47.44 316 GLU A C 1
ATOM 2513 O O . GLU A 1 316 ? -20.087 93.525 14.554 1.00 47.44 316 GLU A O 1
ATOM 2518 N N . ASN A 1 317 ? -18.006 92.721 14.283 1.00 47.06 317 ASN A N 1
ATOM 2519 C CA . ASN A 1 317 ? -17.340 93.698 15.164 1.00 47.06 317 ASN A CA 1
ATOM 2520 C C . ASN A 1 317 ? -16.454 94.761 14.473 1.00 47.06 317 ASN A C 1
ATOM 2522 O O . ASN A 1 317 ? -16.154 95.764 15.106 1.00 47.06 317 ASN A O 1
ATOM 2526 N N . GLU A 1 318 ? -16.074 94.639 13.194 1.00 43.09 318 GLU A N 1
ATOM 2527 C CA . GLU A 1 318 ? -15.326 95.692 12.456 1.00 43.09 318 GLU A CA 1
ATOM 2528 C C . GLU A 1 318 ? -16.249 96.654 11.676 1.00 43.09 318 GLU A C 1
ATOM 2530 O O . GLU A 1 318 ? -16.008 97.014 10.524 1.00 43.09 318 GLU A O 1
ATOM 2535 N N . LYS A 1 319 ? -17.335 97.083 12.328 1.00 41.72 319 LYS A N 1
ATOM 2536 C CA . LYS A 1 319 ? -18.189 98.203 11.893 1.00 41.72 319 LYS A CA 1
ATOM 2537 C C . LYS A 1 319 ? -18.104 99.428 12.821 1.00 41.72 319 LYS A C 1
ATOM 2539 O O . LYS A 1 319 ? -18.931 100.324 12.691 1.00 41.72 319 LYS A O 1
ATOM 2544 N N . GLY A 1 320 ? -17.114 99.501 13.714 1.00 38.69 320 GLY A N 1
ATOM 2545 C CA . GLY A 1 320 ? -16.898 100.664 14.581 1.00 38.69 320 GLY A CA 1
ATOM 2546 C C . GLY A 1 320 ? -15.418 100.931 14.871 1.00 38.69 320 GLY A C 1
ATOM 2547 O O . GLY A 1 320 ? -14.710 100.007 15.251 1.00 38.69 320 GLY A O 1
ATOM 2548 N N . ASP A 1 321 ? -15.023 102.198 14.706 1.00 34.53 321 ASP A N 1
ATOM 2549 C CA . ASP A 1 321 ? -13.808 102.895 15.183 1.00 34.53 321 ASP A CA 1
ATOM 2550 C C . ASP A 1 321 ? -12.430 102.488 14.625 1.00 34.53 321 ASP A C 1
ATOM 2552 O O . ASP A 1 321 ? -11.989 101.357 14.768 1.00 34.53 321 ASP A O 1
ATOM 2556 N N . GLU A 1 322 ? -11.696 103.305 13.852 1.00 32.44 322 GLU A N 1
ATOM 2557 C CA . GLU A 1 322 ? -11.164 104.688 14.002 1.00 32.44 322 GLU A CA 1
ATOM 2558 C C . GLU A 1 322 ? -9.774 104.812 14.689 1.00 32.44 322 GLU A C 1
ATOM 2560 O O . GLU A 1 322 ? -9.609 104.515 15.862 1.00 32.44 322 GLU A O 1
ATOM 2565 N N . ARG A 1 323 ? -8.823 105.392 13.920 1.00 30.23 323 ARG A N 1
ATOM 2566 C CA . ARG A 1 323 ? -7.693 106.303 14.272 1.00 30.23 323 ARG A CA 1
ATOM 2567 C C . ARG A 1 323 ? -6.562 105.860 15.234 1.00 30.23 323 ARG A C 1
ATOM 2569 O O . ARG A 1 323 ? -6.792 105.456 16.360 1.00 30.23 323 ARG A O 1
ATOM 2576 N N . GLY A 1 324 ? -5.315 106.212 14.857 1.00 30.39 324 GLY A N 1
ATOM 2577 C CA . GLY A 1 324 ? -4.372 106.827 15.822 1.00 30.39 324 GLY A CA 1
ATOM 2578 C C . GLY A 1 324 ? -2.940 106.278 15.981 1.00 30.39 324 GLY A C 1
ATOM 2579 O O . GLY A 1 324 ? -2.633 105.643 16.974 1.00 30.39 324 GLY A O 1
ATOM 2580 N N . ASN A 1 325 ? -2.068 106.598 15.020 1.00 29.42 325 ASN A N 1
ATOM 2581 C CA . ASN A 1 325 ? -0.680 107.118 15.095 1.00 29.42 325 ASN A CA 1
ATOM 2582 C C . ASN A 1 325 ? 0.278 106.916 16.321 1.00 29.42 325 ASN A C 1
ATOM 2584 O O . ASN A 1 325 ? 0.004 107.404 17.410 1.00 29.42 325 ASN A O 1
ATOM 2588 N N . GLY A 1 326 ? 1.511 106.453 16.008 1.00 28.66 326 GLY A N 1
ATOM 2589 C CA . GLY A 1 326 ? 2.840 106.979 16.439 1.00 28.66 326 GLY A CA 1
ATOM 2590 C C . GLY A 1 326 ? 3.407 106.613 17.831 1.00 28.66 326 GLY A C 1
ATOM 2591 O O . GLY A 1 326 ? 2.652 106.371 18.752 1.00 28.66 326 GLY A O 1
ATOM 2592 N N . ILE A 1 327 ? 4.721 106.605 18.133 1.00 33.38 327 ILE A N 1
ATOM 2593 C CA . ILE A 1 327 ? 5.992 106.879 17.422 1.00 33.38 327 ILE A CA 1
ATOM 2594 C C . ILE A 1 327 ? 7.167 106.621 18.429 1.00 33.38 327 ILE A C 1
ATOM 2596 O O . ILE A 1 327 ? 7.035 107.028 19.577 1.00 33.38 327 ILE A O 1
ATOM 2600 N N . LYS A 1 328 ? 8.313 106.059 17.962 1.00 30.14 328 LYS A N 1
ATOM 2601 C CA . LYS A 1 328 ? 9.743 106.194 18.435 1.00 30.14 328 LYS A CA 1
ATOM 2602 C C . LYS A 1 328 ? 10.155 105.718 19.863 1.00 30.14 328 LYS A C 1
ATOM 2604 O O . LYS A 1 328 ? 9.347 105.755 20.769 1.00 30.14 328 LYS A O 1
ATOM 2609 N N . ASN A 1 329 ? 11.407 105.361 20.220 1.00 27.66 329 ASN A N 1
ATOM 2610 C CA . ASN A 1 329 ? 12.708 105.046 19.575 1.00 27.66 329 ASN A CA 1
ATOM 2611 C C . ASN A 1 329 ? 13.724 104.551 20.656 1.00 27.66 329 ASN A C 1
ATOM 2613 O O . ASN A 1 329 ? 13.633 105.004 21.791 1.00 27.66 329 ASN A O 1
ATOM 2617 N N . GLY A 1 330 ? 14.764 103.790 20.248 1.00 28.23 330 GLY A N 1
ATOM 2618 C CA . GLY A 1 330 ? 16.119 103.702 20.872 1.00 28.23 330 GLY A CA 1
ATOM 2619 C C . GLY A 1 330 ? 16.416 102.447 21.726 1.00 28.23 330 GLY A C 1
ATOM 2620 O O . GLY A 1 330 ? 15.902 102.353 22.828 1.00 28.23 330 GLY A O 1
ATOM 2621 N N . LYS A 1 331 ? 17.053 101.374 21.204 1.00 27.12 331 LYS A N 1
ATOM 2622 C CA . LYS A 1 331 ? 18.514 101.029 21.141 1.00 27.12 331 LYS A CA 1
ATOM 2623 C C . LYS A 1 331 ? 19.212 100.951 22.521 1.00 27.12 331 LYS A C 1
ATOM 2625 O O . LYS A 1 331 ? 19.125 101.907 23.269 1.00 27.12 331 LYS A O 1
ATOM 2630 N N . GLU A 1 332 ? 19.959 99.911 22.917 1.00 26.50 332 GLU A N 1
ATOM 2631 C CA . GLU A 1 332 ? 20.697 98.869 22.177 1.00 26.50 332 GLU A CA 1
ATOM 2632 C C . GLU A 1 332 ? 21.060 97.681 23.112 1.00 26.50 332 GLU A C 1
ATOM 2634 O O . GLU A 1 332 ? 21.312 97.899 24.295 1.00 26.50 332 GLU A O 1
ATOM 2639 N N . GLY A 1 333 ? 21.143 96.446 22.584 1.00 24.17 333 GLY A N 1
ATOM 2640 C CA . GLY A 1 333 ? 21.853 95.328 23.231 1.00 24.17 333 GLY A CA 1
ATOM 2641 C C . GLY A 1 333 ? 21.279 93.910 23.033 1.00 24.17 333 GLY A C 1
ATOM 2642 O O . GLY A 1 333 ? 20.320 93.540 23.695 1.00 24.17 333 GLY A O 1
ATOM 2643 N N . VAL A 1 334 ? 22.007 93.081 22.264 1.00 25.08 334 VAL A N 1
ATOM 2644 C CA . VAL A 1 334 ? 22.099 91.595 22.337 1.00 25.08 334 VAL A CA 1
ATOM 2645 C C . VAL A 1 334 ? 21.166 90.722 21.450 1.00 25.08 334 VAL A C 1
ATOM 2647 O O . VAL A 1 334 ? 19.957 90.695 21.611 1.00 25.08 334 VAL A O 1
ATOM 2650 N N . LYS A 1 335 ? 21.825 89.924 20.578 1.00 25.28 335 LYS A N 1
ATOM 2651 C CA . LYS A 1 335 ? 21.495 88.613 19.943 1.00 25.28 335 LYS A CA 1
ATOM 2652 C C . LYS A 1 335 ? 20.059 88.318 19.447 1.00 25.28 335 LYS A C 1
ATOM 2654 O O . LYS A 1 335 ? 19.169 88.125 20.261 1.00 25.28 335 LYS A O 1
ATOM 2659 N N . LYS A 1 336 ? 19.931 87.983 18.150 1.00 26.42 336 LYS A N 1
ATOM 2660 C CA . LYS A 1 336 ? 19.515 86.664 17.588 1.00 26.42 336 LYS A CA 1
ATOM 2661 C C . LYS A 1 336 ? 18.942 86.790 16.166 1.00 26.42 336 LYS A C 1
ATOM 2663 O O . LYS A 1 336 ? 18.221 87.730 15.869 1.00 26.42 336 LYS A O 1
ATOM 2668 N N . ASP A 1 337 ? 19.293 85.788 15.363 1.00 26.81 337 ASP A N 1
ATOM 2669 C CA . ASP A 1 337 ? 18.530 85.105 14.310 1.00 26.81 337 ASP A CA 1
ATOM 2670 C C . ASP A 1 337 ? 17.792 85.943 13.250 1.00 26.81 337 ASP A C 1
ATOM 2672 O O . ASP A 1 337 ? 16.766 86.578 13.481 1.00 26.81 337 ASP A O 1
ATOM 2676 N N . GLY A 1 338 ? 18.338 85.864 12.032 1.00 27.88 338 GLY A N 1
ATOM 2677 C CA . GLY A 1 338 ? 17.787 86.430 10.810 1.00 27.88 338 GLY A CA 1
ATOM 2678 C C . GLY A 1 338 ? 16.525 85.716 10.320 1.00 27.88 338 GLY A C 1
ATOM 2679 O O . GLY A 1 338 ? 16.384 84.496 10.396 1.00 27.88 338 GLY A O 1
ATOM 2680 N N . ALA A 1 339 ? 15.626 86.537 9.791 1.00 27.11 339 ALA A N 1
ATOM 2681 C CA . ALA A 1 339 ? 14.365 86.199 9.156 1.00 27.11 339 ALA A CA 1
ATOM 2682 C C . ALA A 1 339 ? 14.535 85.577 7.758 1.00 27.11 339 ALA A C 1
ATOM 2684 O O . ALA A 1 339 ? 15.444 85.958 7.023 1.00 27.11 339 ALA A O 1
ATOM 2685 N N . VAL A 1 340 ? 13.577 84.733 7.348 1.00 27.83 340 VAL A N 1
ATOM 2686 C CA . VAL A 1 340 ? 13.211 84.522 5.933 1.00 27.83 340 VAL A CA 1
ATOM 2687 C C . VAL A 1 340 ? 11.681 84.459 5.794 1.00 27.83 340 VAL A C 1
ATOM 2689 O O . VAL A 1 340 ? 10.980 83.912 6.641 1.00 27.83 340 VAL A O 1
ATOM 2692 N N . GLU A 1 341 ? 11.207 85.096 4.722 1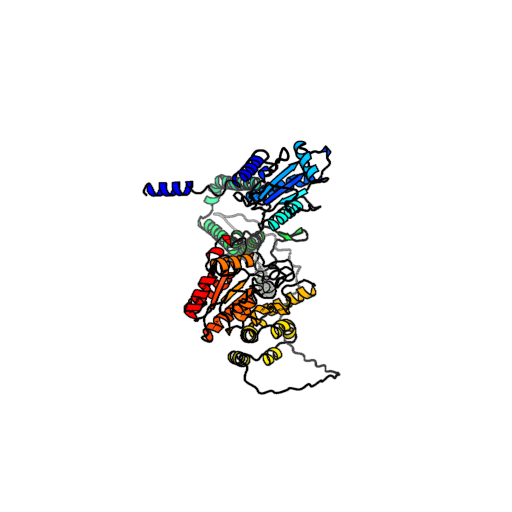.00 29.92 341 GLU A N 1
ATOM 2693 C CA . GLU A 1 341 ? 9.847 85.486 4.335 1.00 29.92 341 GLU A CA 1
ATOM 2694 C C . GLU A 1 341 ? 8.746 84.409 4.306 1.00 29.92 341 GLU A C 1
ATOM 2696 O O . GLU A 1 341 ? 8.928 83.265 3.894 1.00 29.92 341 GLU A O 1
ATOM 2701 N N . VAL A 1 342 ? 7.532 84.902 4.580 1.00 29.41 342 VAL A N 1
ATOM 2702 C CA . VAL A 1 342 ? 6.219 84.315 4.296 1.00 29.41 342 VAL A CA 1
ATOM 2703 C C . VAL A 1 342 ? 5.742 84.790 2.914 1.00 29.41 342 VAL A C 1
ATOM 2705 O O . VAL A 1 342 ? 5.387 85.953 2.740 1.00 29.41 342 VAL A O 1
ATOM 2708 N N . LYS A 1 343 ? 5.665 83.888 1.930 1.00 31.27 343 LYS A N 1
ATOM 2709 C CA . LYS A 1 343 ? 4.927 84.077 0.666 1.00 31.27 343 LYS A CA 1
ATOM 2710 C C . LYS A 1 343 ? 4.174 82.787 0.348 1.00 31.27 343 LYS A C 1
ATOM 2712 O O . LYS A 1 343 ? 4.784 81.802 -0.047 1.00 31.27 343 LYS A O 1
ATOM 2717 N N . GLY A 1 344 ? 2.853 82.774 0.530 1.00 30.12 344 GLY A N 1
ATOM 2718 C CA . GLY A 1 344 ? 2.062 81.586 0.178 1.00 30.12 344 GLY A CA 1
ATOM 2719 C C . GLY A 1 344 ? 0.597 81.552 0.607 1.00 30.12 344 GLY A C 1
ATOM 2720 O O . GLY A 1 344 ? 0.014 80.477 0.598 1.00 30.12 344 GLY A O 1
ATOM 2721 N N . CYS A 1 345 ? -0.014 82.678 0.989 1.00 27.69 345 CYS A N 1
ATOM 2722 C CA . CYS A 1 345 ? -1.418 82.700 1.421 1.00 27.69 345 CYS A CA 1
ATOM 2723 C C . CYS A 1 345 ? -2.272 83.647 0.564 1.00 27.69 345 CYS A C 1
ATOM 2725 O O . CYS A 1 345 ? -2.994 84.487 1.078 1.00 27.69 345 CYS A O 1
ATOM 2727 N N . VAL A 1 346 ? -2.151 83.540 -0.762 1.00 30.95 346 VAL A N 1
ATOM 2728 C CA . VAL A 1 346 ? -3.097 84.106 -1.742 1.00 30.95 346 VAL A CA 1
ATOM 2729 C C . VAL A 1 346 ? -3.042 83.206 -2.978 1.00 30.95 346 VAL A C 1
ATOM 2731 O O . VAL A 1 346 ? -2.302 83.513 -3.903 1.00 30.95 346 VAL A O 1
ATOM 2734 N N . LYS A 1 347 ? -3.702 82.038 -2.946 1.00 30.27 347 LYS A N 1
ATOM 2735 C CA . LYS A 1 347 ? -4.032 81.159 -4.100 1.00 30.27 347 LYS A CA 1
ATOM 2736 C C . LYS A 1 347 ? -4.464 79.779 -3.582 1.00 30.27 347 LYS A C 1
ATOM 2738 O O . LYS A 1 347 ? -3.667 78.856 -3.583 1.00 30.27 347 LYS A O 1
ATOM 2743 N N . ALA A 1 348 ? -5.690 79.659 -3.080 1.00 29.62 348 ALA A N 1
ATOM 2744 C CA . ALA A 1 348 ? -6.423 78.383 -2.964 1.00 29.62 348 ALA A CA 1
ATOM 2745 C C . ALA A 1 348 ? -7.823 78.650 -2.383 1.00 29.62 348 ALA A C 1
ATOM 2747 O O . ALA A 1 348 ? -8.220 78.115 -1.355 1.00 29.62 348 ALA A O 1
ATOM 2748 N N . THR A 1 349 ? -8.559 79.564 -3.010 1.00 29.11 349 THR A N 1
ATOM 2749 C CA . THR A 1 349 ? -10.000 79.743 -2.809 1.00 29.11 349 THR A CA 1
ATOM 2750 C C . THR A 1 349 ? -10.662 79.597 -4.168 1.00 29.11 349 THR A C 1
ATOM 2752 O O . THR A 1 349 ? -10.977 80.584 -4.824 1.00 29.11 349 THR A O 1
ATOM 2755 N N . LYS A 1 350 ? -10.759 78.350 -4.630 1.00 30.19 350 LYS A N 1
ATOM 2756 C CA . LYS A 1 350 ? -11.597 77.838 -5.727 1.00 30.19 350 LYS A CA 1
ATOM 2757 C C . LYS A 1 350 ? -11.225 76.361 -5.868 1.00 30.19 350 LYS A C 1
ATOM 2759 O O . LYS A 1 350 ? -10.036 76.091 -5.917 1.00 30.19 350 LYS A O 1
ATOM 2764 N N . GLU A 1 351 ? -12.225 75.478 -5.929 1.00 29.02 351 GLU A N 1
ATOM 2765 C CA . GLU A 1 351 ? -12.115 74.001 -5.868 1.00 29.02 351 GLU A CA 1
ATOM 2766 C C . GLU A 1 351 ? -11.919 73.520 -4.411 1.00 29.02 351 GLU A C 1
ATOM 2768 O O . GLU A 1 351 ? -10.961 73.894 -3.757 1.00 29.02 351 GLU A O 1
ATOM 2773 N N . GLU A 1 352 ? -12.802 72.779 -3.741 1.00 28.94 352 GLU A N 1
ATOM 2774 C CA . GLU A 1 352 ? -13.853 71.868 -4.185 1.00 28.94 352 GLU A CA 1
ATOM 2775 C C . GLU A 1 352 ? -15.006 71.834 -3.160 1.00 28.94 352 GLU A C 1
ATOM 2777 O O . GLU A 1 352 ? -14.845 71.446 -2.003 1.00 28.94 352 GLU A O 1
ATOM 2782 N N . GLU A 1 353 ? -16.210 72.183 -3.615 1.00 27.23 353 GLU A N 1
ATOM 2783 C CA . GLU A 1 353 ? -17.458 71.603 -3.123 1.00 27.23 353 GLU A CA 1
ATOM 2784 C C . GLU A 1 353 ? -17.788 70.400 -4.020 1.00 27.23 353 GLU A C 1
ATOM 2786 O O . GLU A 1 353 ? -18.141 70.607 -5.180 1.00 27.23 353 GLU A O 1
ATOM 2791 N N . LYS A 1 354 ? -17.747 69.159 -3.508 1.00 28.92 354 LYS A N 1
ATOM 2792 C CA . LYS A 1 354 ? -18.773 68.135 -3.812 1.00 28.92 354 LYS A CA 1
ATOM 2793 C C . LYS A 1 354 ? -18.598 66.821 -3.036 1.00 28.92 354 LYS A C 1
ATOM 2795 O O . LYS A 1 354 ? -17.695 66.038 -3.276 1.00 28.92 354 LYS A O 1
ATOM 2800 N N . LYS A 1 355 ? -19.637 66.563 -2.233 1.00 29.06 355 LYS A N 1
ATOM 2801 C CA . LYS A 1 355 ? -20.256 65.270 -1.879 1.00 29.06 355 LYS A CA 1
ATOM 2802 C C . LYS A 1 355 ? -19.513 64.275 -0.972 1.00 29.06 355 LYS A C 1
ATOM 2804 O O . LYS A 1 355 ? -18.813 63.369 -1.397 1.00 29.06 355 LYS A O 1
ATOM 2809 N N . VAL A 1 356 ? -19.936 64.352 0.290 1.00 26.02 356 VAL A N 1
ATOM 2810 C CA . VAL A 1 356 ? -20.113 63.263 1.266 1.00 26.02 356 VAL A CA 1
ATOM 2811 C C . VAL A 1 356 ? -21.479 62.584 1.029 1.00 26.02 356 VAL A C 1
ATOM 2813 O O . VAL A 1 356 ? -22.457 63.304 0.818 1.00 26.02 356 VAL A O 1
ATOM 2816 N N . LYS A 1 357 ? -21.570 61.244 1.128 1.00 27.77 357 LYS A N 1
ATOM 2817 C CA . LYS A 1 357 ? -22.481 60.497 2.042 1.00 27.77 357 LYS A CA 1
ATOM 2818 C C . LYS A 1 357 ? -22.505 58.987 1.751 1.00 27.77 357 LYS A C 1
ATOM 2820 O O . LYS A 1 357 ? -23.026 58.553 0.731 1.00 27.77 357 LYS A O 1
ATOM 2825 N N . LEU A 1 358 ? -22.032 58.210 2.728 1.00 28.05 358 LEU A N 1
ATOM 2826 C CA . LEU A 1 358 ? -22.614 56.917 3.103 1.00 28.05 358 LEU A CA 1
ATOM 2827 C C . LEU A 1 358 ? -23.941 57.156 3.840 1.00 28.05 358 LEU A C 1
ATOM 2829 O O . LEU A 1 358 ? -24.015 58.106 4.617 1.00 28.05 358 LEU A O 1
ATOM 2833 N N . THR A 1 359 ? -24.887 56.221 3.726 1.00 28.61 359 THR A N 1
ATOM 2834 C CA . THR A 1 359 ? -25.635 55.691 4.884 1.00 28.61 359 THR A CA 1
ATOM 2835 C C . THR A 1 359 ? -26.128 54.275 4.605 1.00 28.61 359 THR A C 1
ATOM 2837 O O . THR A 1 359 ? -26.590 53.969 3.510 1.00 28.61 359 THR A O 1
ATOM 2840 N N . ALA A 1 360 ? -26.017 53.445 5.638 1.00 27.05 360 ALA A N 1
ATOM 2841 C CA . ALA A 1 360 ? -26.546 52.097 5.755 1.00 27.05 360 ALA A CA 1
ATOM 2842 C C . ALA A 1 360 ? -28.030 52.074 6.188 1.00 27.05 360 ALA A C 1
ATOM 2844 O O . ALA A 1 360 ? -28.561 53.090 6.635 1.00 27.05 360 ALA A O 1
ATOM 2845 N N . ALA A 1 361 ? -28.574 50.849 6.183 1.00 25.89 361 ALA A N 1
ATOM 2846 C CA . ALA A 1 361 ? -29.727 50.322 6.929 1.00 25.89 361 ALA A CA 1
ATOM 2847 C C . ALA A 1 361 ? -31.131 50.429 6.303 1.00 25.89 361 ALA A C 1
ATOM 2849 O O . ALA A 1 361 ? -31.579 51.495 5.895 1.00 25.89 361 ALA A O 1
ATOM 2850 N N . GLY A 1 362 ? -31.857 49.302 6.348 1.00 25.84 362 GLY A N 1
ATOM 2851 C CA . GLY A 1 362 ? -33.318 49.265 6.232 1.00 25.84 362 GLY A CA 1
ATOM 2852 C C . GLY A 1 362 ? -33.880 47.971 5.645 1.00 25.84 362 GLY A C 1
ATOM 2853 O O . GLY A 1 362 ? -33.827 47.769 4.441 1.00 25.84 362 GLY A O 1
ATOM 2854 N N . ALA A 1 363 ? -34.426 47.119 6.511 1.00 26.27 363 ALA A N 1
ATOM 2855 C CA . ALA A 1 363 ? -35.147 45.881 6.217 1.00 26.27 363 ALA A CA 1
ATOM 2856 C C . ALA A 1 363 ? -36.439 46.076 5.393 1.00 26.27 363 ALA A C 1
ATOM 2858 O O . ALA A 1 363 ? -37.037 47.148 5.413 1.00 26.27 363 ALA A O 1
ATOM 2859 N N . GLY A 1 364 ? -36.929 44.998 4.768 1.00 26.88 364 GLY A N 1
ATOM 2860 C CA . GLY A 1 364 ? -38.282 44.943 4.206 1.00 26.88 364 GLY A CA 1
ATOM 2861 C C . GLY A 1 364 ? -38.617 43.595 3.568 1.00 26.88 364 GLY A C 1
ATOM 2862 O O . GLY A 1 364 ? -38.096 43.256 2.513 1.00 26.88 364 GLY A O 1
ATOM 2863 N N . ALA A 1 365 ? -39.489 42.836 4.231 1.00 26.52 365 ALA A N 1
ATOM 2864 C CA . ALA A 1 365 ? -40.114 41.617 3.735 1.00 26.52 365 ALA A CA 1
ATOM 2865 C C . ALA A 1 365 ? -41.087 41.901 2.574 1.00 26.52 365 ALA A C 1
ATOM 2867 O O . ALA A 1 365 ? -41.726 42.950 2.539 1.00 26.52 365 ALA A O 1
ATOM 2868 N N . GLY A 1 366 ? -41.255 40.929 1.674 1.00 27.98 366 GLY A N 1
ATOM 2869 C CA . GLY A 1 366 ? -42.262 40.958 0.616 1.00 27.98 366 GLY A CA 1
ATOM 2870 C C . GLY A 1 366 ? -42.582 39.548 0.130 1.00 27.98 366 GLY A C 1
ATOM 2871 O O . GLY A 1 366 ? -41.757 38.902 -0.507 1.00 27.98 366 GLY A O 1
ATOM 2872 N N . ALA A 1 367 ? -43.775 39.076 0.482 1.00 26.27 367 ALA A N 1
ATOM 2873 C CA . ALA A 1 367 ? -44.384 37.843 0.005 1.00 26.27 367 ALA A CA 1
ATOM 2874 C C . ALA A 1 367 ? -44.825 37.964 -1.466 1.00 26.27 367 ALA A C 1
ATOM 2876 O O . ALA A 1 367 ? -45.198 39.044 -1.919 1.00 26.27 367 ALA A O 1
ATOM 2877 N N . GLY A 1 368 ? -44.861 36.838 -2.180 1.00 28.08 368 GLY A N 1
ATOM 2878 C CA . GLY A 1 368 ? -45.436 36.735 -3.521 1.00 28.08 368 GLY A CA 1
ATOM 2879 C C . GLY A 1 368 ? -45.709 35.280 -3.881 1.00 28.08 368 GLY A C 1
ATOM 2880 O O . GLY A 1 368 ? -44.792 34.532 -4.200 1.00 28.08 368 GLY A O 1
ATOM 2881 N N . ALA A 1 369 ? -46.973 34.884 -3.762 1.00 26.47 369 ALA A N 1
ATOM 2882 C CA . ALA A 1 369 ? -47.503 33.570 -4.094 1.00 26.47 369 ALA A CA 1
ATOM 2883 C C . ALA A 1 369 ? -47.610 33.344 -5.614 1.00 26.47 369 ALA A C 1
ATOM 2885 O O . ALA A 1 369 ? -47.780 34.291 -6.378 1.00 26.47 369 ALA A O 1
ATOM 2886 N N . GLY A 1 370 ? -47.607 32.072 -6.022 1.00 27.12 370 GLY A N 1
ATOM 2887 C CA . GLY A 1 370 ? -47.940 31.632 -7.377 1.00 27.12 370 GLY A CA 1
ATOM 2888 C C . GLY A 1 370 ? -48.058 30.108 -7.471 1.00 27.12 370 GLY A C 1
ATOM 2889 O O . GLY A 1 370 ? -47.096 29.430 -7.812 1.00 27.12 370 GLY A O 1
ATOM 2890 N N . ALA A 1 371 ? -49.240 29.576 -7.139 1.00 27.72 371 ALA A N 1
ATOM 2891 C CA . ALA A 1 371 ? -49.739 28.277 -7.612 1.00 27.72 371 ALA A CA 1
ATOM 2892 C C . ALA A 1 371 ? -49.957 28.342 -9.144 1.00 27.72 371 ALA A C 1
ATOM 2894 O O . ALA A 1 371 ? -50.148 29.433 -9.667 1.00 27.72 371 ALA A O 1
ATOM 2895 N N . GLY A 1 372 ? -49.993 27.284 -9.952 1.00 26.14 372 GLY A N 1
ATOM 2896 C CA . GLY A 1 372 ? -49.998 25.837 -9.767 1.00 26.14 372 GLY A CA 1
ATOM 2897 C C . GLY A 1 372 ? -50.322 25.173 -11.124 1.00 26.14 372 GLY A C 1
ATOM 2898 O O . GLY A 1 372 ? -50.428 25.864 -12.136 1.00 26.14 372 GLY A O 1
ATOM 2899 N N . THR A 1 373 ? -50.582 23.858 -11.090 1.00 27.12 373 THR A N 1
ATOM 2900 C CA . THR A 1 373 ? -51.060 22.953 -12.173 1.00 27.12 373 THR A CA 1
ATOM 2901 C C . THR A 1 373 ? -49.977 22.409 -13.125 1.00 27.12 373 THR A C 1
ATOM 2903 O O . THR A 1 373 ? -49.149 23.159 -13.612 1.00 27.12 373 THR A O 1
ATOM 2906 N N . GLY A 1 374 ? -49.891 21.109 -13.432 1.00 26.25 374 GLY A N 1
ATOM 2907 C CA . GLY A 1 374 ? -50.672 19.944 -13.009 1.00 26.25 374 GLY A CA 1
ATOM 2908 C C . GLY A 1 374 ? -50.173 18.644 -13.675 1.00 26.25 374 GLY A C 1
ATOM 2909 O O . GLY A 1 374 ? -49.439 18.701 -14.656 1.00 26.25 374 GLY A O 1
ATOM 2910 N N . THR A 1 375 ? -50.652 17.508 -13.136 1.00 27.09 375 THR A N 1
ATOM 2911 C CA . THR A 1 375 ? -50.859 16.172 -13.766 1.00 27.09 375 THR A CA 1
ATOM 2912 C C . THR A 1 375 ? -49.635 15.391 -14.291 1.00 27.09 375 THR A C 1
ATOM 2914 O O . THR A 1 375 ? -48.844 15.923 -15.046 1.00 27.09 375 THR A O 1
ATOM 2917 N N . GLY A 1 376 ? -49.430 14.096 -14.025 1.00 26.62 376 GLY A N 1
ATOM 2918 C CA . GLY A 1 376 ? -50.202 13.099 -13.289 1.00 26.62 376 GLY A CA 1
ATOM 2919 C C . GLY A 1 376 ? -49.625 11.676 -13.463 1.00 26.62 376 GLY A C 1
ATOM 2920 O O . GLY A 1 376 ? -48.829 11.431 -14.360 1.00 26.62 376 GLY A O 1
ATOM 2921 N N . VAL A 1 377 ? -50.133 10.778 -12.608 1.00 26.38 377 VAL A N 1
ATOM 2922 C CA . VAL A 1 377 ? -50.342 9.319 -12.768 1.00 26.38 377 VAL A CA 1
ATOM 2923 C C . VAL A 1 377 ? -49.127 8.372 -12.799 1.00 26.38 377 VAL A C 1
ATOM 2925 O O . VAL A 1 377 ? -48.276 8.439 -13.674 1.00 26.38 377 VAL A O 1
ATOM 2928 N N . GLY A 1 378 ? -49.148 7.382 -11.893 1.00 27.62 378 GLY A N 1
ATOM 2929 C CA . GLY A 1 378 ? -48.352 6.154 -12.014 1.00 27.62 378 GLY A CA 1
ATOM 2930 C C . GLY A 1 378 ? -48.101 5.403 -10.704 1.00 27.62 378 GLY A C 1
ATOM 2931 O O . GLY A 1 378 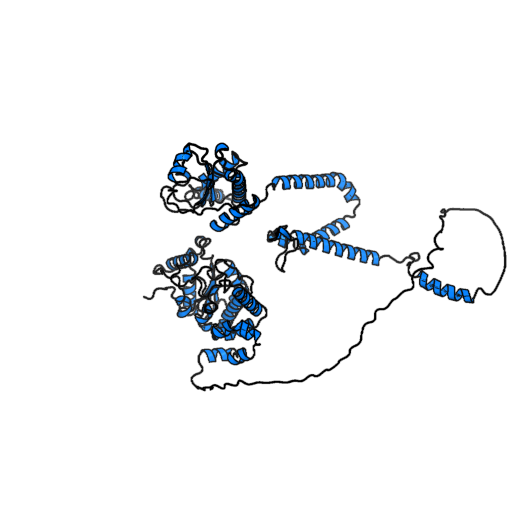? -46.951 5.179 -10.348 1.00 27.62 378 GLY A O 1
ATOM 2932 N N . ALA A 1 379 ? -49.153 5.035 -9.968 1.00 24.08 379 ALA A N 1
ATOM 2933 C CA . ALA A 1 379 ? -49.050 4.129 -8.824 1.00 24.08 379 ALA A CA 1
ATOM 2934 C C . ALA A 1 379 ? -48.957 2.670 -9.301 1.00 24.08 379 ALA A C 1
ATOM 2936 O O . ALA A 1 379 ? -49.809 2.226 -10.067 1.00 24.08 379 ALA A O 1
ATOM 2937 N N . VAL A 1 380 ? -47.981 1.914 -8.792 1.00 28.00 380 VAL A N 1
ATOM 2938 C CA . VAL A 1 380 ? -48.023 0.445 -8.786 1.00 28.00 380 VAL A CA 1
ATOM 2939 C C . VAL A 1 380 ? -47.678 -0.017 -7.375 1.00 28.00 380 VAL A C 1
ATOM 2941 O O . VAL A 1 380 ? -46.549 0.122 -6.910 1.00 28.00 380 VAL A O 1
ATOM 2944 N N . ALA A 1 381 ? -48.701 -0.505 -6.679 1.00 26.03 381 ALA A N 1
ATOM 2945 C CA . ALA A 1 381 ? -48.592 -1.200 -5.409 1.00 26.03 381 ALA A CA 1
ATOM 2946 C C . ALA A 1 381 ? -48.203 -2.663 -5.669 1.00 26.03 381 ALA A C 1
ATOM 2948 O O . ALA A 1 381 ? -48.774 -3.307 -6.547 1.00 26.03 381 ALA A O 1
ATOM 2949 N N . GLY A 1 382 ? -47.257 -3.189 -4.891 1.00 25.50 382 GLY A N 1
ATOM 2950 C CA . GLY A 1 382 ? -46.816 -4.579 -4.963 1.00 25.50 382 GLY A CA 1
ATOM 2951 C C . GLY A 1 382 ? -46.362 -5.088 -3.597 1.00 25.50 382 GLY A C 1
ATOM 2952 O O . GLY A 1 382 ? -45.217 -4.889 -3.221 1.00 25.50 382 GLY A O 1
ATOM 2953 N N . ALA A 1 383 ? -47.318 -5.686 -2.882 1.00 25.16 383 ALA A N 1
ATOM 2954 C CA . ALA A 1 383 ? -47.221 -6.711 -1.837 1.00 25.16 383 ALA A CA 1
ATOM 2955 C C . ALA A 1 383 ? -46.014 -6.708 -0.871 1.00 25.16 383 ALA A C 1
ATOM 2957 O O . ALA A 1 383 ? -44.926 -7.190 -1.177 1.00 25.16 383 ALA A O 1
ATOM 2958 N N . VAL A 1 384 ? -46.297 -6.306 0.371 1.00 27.08 384 VAL A N 1
ATOM 2959 C CA . VAL A 1 384 ? -45.556 -6.711 1.571 1.00 27.08 384 VAL A CA 1
ATOM 2960 C C . VAL A 1 384 ? -45.955 -8.151 1.900 1.00 27.08 384 VAL A C 1
ATOM 2962 O O . VAL A 1 384 ? -47.126 -8.415 2.163 1.00 27.08 384 VAL A O 1
ATOM 2965 N N . ALA A 1 385 ? -44.997 -9.075 1.883 1.00 25.81 385 ALA A N 1
ATOM 2966 C CA . ALA A 1 385 ? -45.142 -10.384 2.509 1.00 25.81 385 ALA A CA 1
ATOM 2967 C C . ALA A 1 385 ? -44.459 -10.328 3.882 1.00 25.81 385 ALA A C 1
ATOM 2969 O O . ALA A 1 385 ? -43.233 -10.292 3.977 1.00 25.81 385 ALA A O 1
ATOM 2970 N N . GLU A 1 386 ? -45.261 -10.273 4.946 1.00 29.55 386 GLU A N 1
ATOM 2971 C CA . GLU A 1 386 ? -44.803 -10.551 6.306 1.00 29.55 386 GLU A CA 1
ATOM 2972 C C . GLU A 1 386 ? -44.431 -12.032 6.409 1.00 29.55 386 GLU A C 1
ATOM 2974 O O . GLU A 1 386 ? -45.215 -12.919 6.075 1.00 29.55 386 GLU A O 1
ATOM 2979 N N . THR A 1 387 ? -43.223 -12.319 6.885 1.00 25.88 387 THR A N 1
ATOM 2980 C CA . THR A 1 387 ? -42.849 -13.655 7.355 1.00 25.88 387 THR A CA 1
ATOM 2981 C C . THR A 1 387 ? -42.139 -13.489 8.688 1.00 25.88 387 THR A C 1
ATOM 2983 O O . THR A 1 387 ? -40.996 -13.049 8.774 1.00 25.88 387 THR A O 1
ATOM 2986 N N . THR A 1 388 ? -42.874 -13.785 9.753 1.00 37.59 388 THR A N 1
ATOM 2987 C CA . THR A 1 388 ? -42.393 -13.901 11.124 1.00 37.59 388 THR A CA 1
ATOM 2988 C C . THR A 1 388 ? -41.598 -15.197 11.276 1.00 37.59 388 THR A C 1
ATOM 2990 O O . THR A 1 388 ? -42.172 -16.265 11.451 1.00 37.59 388 THR A O 1
ATOM 2993 N N . THR A 1 389 ? -40.267 -15.114 11.254 1.00 31.25 389 THR A N 1
ATOM 2994 C CA . THR A 1 389 ? -39.370 -16.229 11.606 1.00 31.25 389 THR A CA 1
ATOM 2995 C C . THR A 1 389 ? -38.049 -15.688 12.150 1.00 31.25 389 THR A C 1
ATOM 2997 O O . THR A 1 389 ? -37.445 -14.853 11.492 1.00 31.25 389 THR A O 1
ATOM 3000 N N . ALA A 1 390 ? -37.651 -16.159 13.342 1.00 34.09 390 ALA A N 1
ATOM 3001 C CA . ALA A 1 390 ? -36.337 -16.048 14.001 1.00 34.09 390 ALA A CA 1
ATOM 3002 C C . ALA A 1 390 ? -35.473 -14.820 13.634 1.00 34.09 390 ALA A C 1
ATOM 3004 O O . ALA A 1 390 ? -34.865 -14.794 12.570 1.00 34.09 390 ALA A O 1
ATOM 3005 N N . VAL A 1 391 ? -35.356 -13.851 14.555 1.00 44.34 391 VAL A N 1
ATOM 3006 C CA . VAL A 1 391 ? -34.451 -12.689 14.428 1.00 44.34 391 VAL A CA 1
ATOM 3007 C C . VAL A 1 391 ? -33.071 -13.192 14.001 1.00 44.34 391 VAL A C 1
ATOM 3009 O O . VAL A 1 391 ? -32.413 -13.908 14.760 1.00 44.34 391 VAL A O 1
ATOM 3012 N N . SER A 1 392 ? -32.658 -12.885 12.769 1.00 68.88 392 SER A N 1
ATOM 3013 C CA . SER A 1 392 ? -31.395 -13.389 12.239 1.00 68.88 392 SER A CA 1
ATOM 3014 C C . SER A 1 392 ? -30.246 -12.807 13.072 1.00 68.88 392 SER A C 1
ATOM 3016 O O . SER A 1 392 ? -30.372 -11.723 13.650 1.00 68.88 392 SER A O 1
ATOM 3018 N N . LYS A 1 393 ? -29.096 -13.492 13.152 1.00 76.06 393 LYS A N 1
ATOM 3019 C CA . LYS A 1 393 ? -27.911 -12.993 13.889 1.00 76.06 393 LYS A CA 1
ATOM 3020 C C . LYS A 1 393 ? -27.551 -11.549 13.485 1.00 76.06 393 LYS A C 1
ATOM 3022 O O . LYS A 1 393 ? -27.140 -10.748 14.324 1.00 76.06 393 LYS A O 1
ATOM 3027 N N . ASN A 1 394 ? -27.784 -11.203 12.219 1.00 80.81 394 ASN A N 1
ATOM 3028 C CA . ASN A 1 394 ? -27.580 -9.863 11.682 1.00 80.81 394 ASN A CA 1
ATOM 3029 C C . ASN A 1 394 ? -28.602 -8.844 12.205 1.00 80.81 394 ASN A C 1
ATOM 3031 O O . ASN A 1 394 ? -28.223 -7.715 12.505 1.00 80.81 394 ASN A O 1
ATOM 3035 N N . ASP A 1 395 ? -29.864 -9.234 12.382 1.00 78.12 395 ASP A N 1
ATOM 3036 C CA . ASP A 1 395 ? -30.914 -8.353 12.909 1.00 78.12 395 ASP A CA 1
ATOM 3037 C C . ASP A 1 395 ? -30.659 -8.021 14.385 1.00 78.12 395 ASP A C 1
ATOM 3039 O O . ASP A 1 395 ? -30.813 -6.874 14.811 1.00 78.12 395 ASP A O 1
ATOM 3043 N N . ALA A 1 396 ? -30.174 -9.001 15.155 1.00 81.19 396 ALA A N 1
ATOM 3044 C CA . ALA A 1 396 ? -29.739 -8.794 16.535 1.00 81.19 396 ALA A CA 1
ATOM 3045 C C . ALA A 1 396 ? -28.525 -7.848 16.621 1.00 81.19 396 ALA A C 1
ATOM 3047 O O . ALA A 1 396 ? -28.491 -6.955 17.473 1.00 81.19 396 ALA A O 1
ATOM 3048 N N . HIS A 1 397 ? -27.547 -7.993 15.716 1.00 84.94 397 HIS A N 1
ATOM 3049 C CA . HIS A 1 397 ? -26.406 -7.074 15.623 1.00 84.94 397 HIS A CA 1
ATOM 3050 C C . HIS A 1 397 ? -26.857 -5.651 15.280 1.00 84.94 397 HIS A C 1
ATOM 3052 O O . HIS A 1 397 ? -26.458 -4.700 15.948 1.00 84.94 397 HIS A O 1
ATOM 3058 N N . CYS A 1 398 ? -27.726 -5.487 14.283 1.00 84.56 398 CYS A N 1
ATOM 3059 C CA . CYS A 1 398 ? -28.279 -4.187 13.909 1.00 84.56 398 CYS A CA 1
ATOM 3060 C C . CYS A 1 398 ? -29.023 -3.514 15.071 1.00 84.56 398 CYS A C 1
ATOM 3062 O O . CYS A 1 398 ? -28.784 -2.336 15.351 1.00 84.56 398 CYS A O 1
ATOM 3064 N N . ALA A 1 399 ? -29.845 -4.268 15.806 1.00 82.25 399 ALA A N 1
ATOM 3065 C CA . ALA A 1 399 ? -30.552 -3.766 16.980 1.00 82.25 399 ALA A CA 1
ATOM 3066 C C . ALA A 1 399 ? -29.590 -3.261 18.071 1.00 82.25 399 ALA A C 1
ATOM 3068 O O . ALA A 1 399 ? -29.824 -2.199 18.650 1.00 82.25 399 ALA A O 1
ATOM 3069 N N . LYS A 1 400 ? -28.465 -3.956 18.299 1.00 86.19 400 LYS A N 1
ATOM 3070 C CA . LYS A 1 400 ? -27.432 -3.554 19.274 1.00 86.19 400 LYS A CA 1
ATOM 3071 C C . LYS A 1 400 ? -26.839 -2.171 18.985 1.00 86.19 400 LYS A C 1
ATOM 3073 O O . LYS A 1 400 ? -26.495 -1.443 19.913 1.00 86.19 400 LYS A O 1
ATOM 3078 N N . TYR A 1 401 ? -26.753 -1.797 17.711 1.00 86.94 401 TYR A N 1
ATOM 3079 C CA . TYR A 1 401 ? -26.248 -0.494 17.265 1.00 86.94 401 TYR A CA 1
ATOM 3080 C C . TYR A 1 401 ? -27.355 0.511 16.934 1.00 86.94 401 TYR A C 1
ATOM 3082 O O . TYR A 1 401 ? -27.071 1.579 16.387 1.00 86.94 401 TYR A O 1
ATOM 3090 N N . ASN A 1 402 ? -28.607 0.191 17.287 1.00 88.31 402 ASN A N 1
ATOM 3091 C CA . ASN A 1 402 ? -29.796 0.975 16.958 1.00 88.31 402 ASN A CA 1
ATOM 3092 C C . ASN A 1 402 ? -29.834 1.358 15.466 1.00 88.31 402 ASN A C 1
ATOM 3094 O O . ASN A 1 402 ? -30.106 2.505 15.102 1.00 88.31 402 ASN A O 1
ATOM 3098 N N . PHE A 1 403 ? -29.475 0.401 14.610 1.00 92.75 403 PHE A N 1
ATOM 3099 C CA . PHE A 1 403 ? -29.393 0.577 13.171 1.00 92.75 403 PHE A CA 1
ATOM 3100 C C . PHE A 1 403 ? -30.514 -0.196 12.480 1.00 92.75 403 PHE A C 1
ATOM 3102 O O . PHE A 1 403 ? -30.719 -1.378 12.730 1.00 92.75 403 PHE A O 1
ATOM 3109 N N . ASP A 1 404 ? -31.218 0.479 11.579 1.00 94.06 404 ASP A N 1
ATOM 3110 C CA . ASP A 1 404 ? -32.248 -0.092 10.718 1.00 94.06 404 ASP A CA 1
ATOM 3111 C C . ASP A 1 404 ? -31.930 0.364 9.292 1.00 94.06 404 ASP A C 1
ATOM 3113 O O . ASP A 1 404 ? -32.004 1.559 8.984 1.00 94.06 404 ASP A O 1
ATOM 3117 N N . LYS A 1 405 ? -31.515 -0.582 8.439 1.00 93.62 405 LYS A N 1
ATOM 3118 C CA . LYS A 1 405 ? -31.053 -0.290 7.074 1.00 93.62 405 LYS A CA 1
ATOM 3119 C C . LYS A 1 405 ? -32.136 0.423 6.267 1.00 93.62 405 LYS A C 1
ATOM 3121 O O . LYS A 1 405 ? -31.834 1.394 5.579 1.00 93.62 405 LYS A O 1
ATOM 3126 N N . THR A 1 406 ? -33.388 -0.012 6.379 1.00 93.88 406 THR A N 1
ATOM 3127 C CA . THR A 1 406 ? -34.508 0.552 5.619 1.00 93.88 406 THR A CA 1
ATOM 3128 C C . THR A 1 406 ? -34.792 1.985 6.053 1.00 93.88 406 THR A C 1
ATOM 3130 O O . THR A 1 406 ? -34.901 2.869 5.203 1.00 93.88 406 THR A O 1
ATOM 3133 N N . LYS A 1 407 ? -34.837 2.249 7.366 1.00 94.62 407 LYS A N 1
ATOM 3134 C CA . LYS A 1 407 ? -35.031 3.614 7.888 1.00 94.62 407 LYS A CA 1
ATOM 3135 C C . LYS A 1 407 ? -33.870 4.536 7.540 1.00 94.62 407 LYS A C 1
ATOM 3137 O O . LYS A 1 407 ? -34.098 5.680 7.150 1.00 94.62 407 LYS A O 1
ATOM 3142 N N . TRP A 1 408 ? -32.634 4.049 7.652 1.00 96.12 408 TRP A N 1
ATOM 3143 C CA . TRP A 1 408 ? -31.459 4.829 7.279 1.00 96.12 408 TRP A CA 1
ATOM 3144 C C . TRP A 1 408 ? -31.495 5.195 5.795 1.00 96.12 408 TRP A C 1
ATOM 3146 O O . TRP A 1 408 ? -31.422 6.379 5.472 1.00 96.12 408 TRP A O 1
ATOM 3156 N N . VAL A 1 409 ? -31.726 4.227 4.902 1.00 96.00 409 VAL A N 1
ATOM 3157 C CA . VAL A 1 409 ? -31.856 4.497 3.463 1.00 96.00 409 VAL A CA 1
ATOM 3158 C C . VAL A 1 409 ? -32.988 5.486 3.198 1.00 96.00 409 VAL A C 1
ATOM 3160 O O . VAL A 1 409 ? -32.797 6.418 2.428 1.00 96.00 409 VAL A O 1
ATOM 3163 N N . GLN A 1 410 ? -34.145 5.365 3.854 1.00 96.31 410 GLN A N 1
ATOM 3164 C CA . GLN A 1 410 ? -35.242 6.327 3.694 1.00 96.31 410 GLN A CA 1
ATOM 3165 C C . GLN A 1 410 ? -34.852 7.755 4.099 1.00 96.31 410 GLN A C 1
ATOM 3167 O O . GLN A 1 410 ? -35.259 8.688 3.405 1.00 96.31 410 GLN A O 1
ATOM 3172 N N . SER A 1 411 ? -34.031 7.913 5.145 1.00 96.31 411 SER A N 1
ATOM 3173 C CA . SER A 1 411 ? -33.554 9.213 5.643 1.00 96.31 411 SER A CA 1
ATOM 3174 C C . SER A 1 411 ? -32.569 9.933 4.714 1.00 96.31 411 SER A C 1
ATOM 3176 O O . SER A 1 411 ? -32.434 11.150 4.811 1.00 96.31 411 SER A O 1
ATOM 3178 N N . LEU A 1 412 ? -31.913 9.210 3.798 1.00 96.81 412 LEU A N 1
ATOM 3179 C CA . LEU A 1 412 ? -30.965 9.791 2.847 1.00 96.81 412 LEU A CA 1
ATOM 3180 C C . LEU A 1 412 ? -31.676 10.650 1.789 1.00 96.81 412 LEU A C 1
ATOM 3182 O O . LEU A 1 412 ? -32.734 10.282 1.253 1.00 96.81 412 LEU A O 1
ATOM 3186 N N . SER A 1 413 ? -31.047 11.766 1.419 1.00 97.19 413 SER A N 1
ATOM 3187 C CA . SER A 1 413 ? -31.441 12.564 0.256 1.00 97.19 413 SER A CA 1
ATOM 3188 C C . SER A 1 413 ? -31.324 11.754 -1.043 1.00 97.19 413 SER A C 1
ATOM 3190 O O . SER A 1 413 ? -30.658 10.717 -1.102 1.00 97.19 413 SER A O 1
ATOM 3192 N N . GLN A 1 414 ? -31.968 12.211 -2.123 1.00 96.38 414 GLN A N 1
ATOM 3193 C CA . GLN A 1 414 ? -31.856 11.522 -3.417 1.00 96.38 414 GLN A CA 1
ATOM 3194 C C . GLN A 1 414 ? -30.412 11.479 -3.939 1.00 96.38 414 GLN A C 1
ATOM 3196 O O . GLN A 1 414 ? -30.002 10.472 -4.515 1.00 96.38 414 GLN A O 1
ATOM 3201 N N . GLU A 1 415 ? -29.631 12.540 -3.716 1.00 95.62 415 GLU A N 1
ATOM 3202 C CA . GLU A 1 415 ? -28.225 12.565 -4.120 1.00 95.62 415 GLU A CA 1
ATOM 3203 C C . GLU A 1 415 ? -27.401 11.548 -3.325 1.00 95.62 415 GLU A C 1
ATOM 3205 O O . GLU A 1 415 ? -26.647 10.780 -3.921 1.00 95.62 415 GLU A O 1
ATOM 3210 N N . GLU A 1 416 ? -27.576 11.492 -2.003 1.00 97.19 416 GLU A N 1
ATOM 3211 C CA . GLU A 1 416 ? -26.876 10.528 -1.149 1.00 97.19 416 GLU A CA 1
ATOM 3212 C C . GLU A 1 416 ? -27.234 9.091 -1.516 1.00 97.19 416 GLU A C 1
ATOM 3214 O O . GLU A 1 416 ? -26.331 8.274 -1.650 1.00 97.19 416 GLU A O 1
ATOM 3219 N N . LYS A 1 417 ? -28.514 8.784 -1.771 1.00 96.62 417 LYS A N 1
ATOM 3220 C CA . LYS A 1 417 ? -28.937 7.456 -2.254 1.00 96.62 417 LYS A CA 1
ATOM 3221 C C . LYS A 1 417 ? -28.187 7.058 -3.521 1.00 96.62 417 LYS A C 1
ATOM 3223 O O . LYS A 1 417 ? -27.647 5.962 -3.602 1.00 96.62 417 LYS A O 1
ATOM 3228 N N . ARG A 1 418 ? -28.096 7.975 -4.488 1.00 96.38 418 ARG A N 1
ATOM 3229 C CA . ARG A 1 418 ? -27.389 7.745 -5.755 1.00 96.38 418 ARG A CA 1
ATOM 3230 C C . ARG A 1 418 ? -25.880 7.572 -5.558 1.00 96.38 418 ARG A C 1
ATOM 3232 O O . ARG A 1 418 ? -25.265 6.771 -6.256 1.00 96.38 418 ARG A O 1
ATOM 3239 N N . LEU A 1 419 ? -25.269 8.344 -4.659 1.00 97.38 419 LEU A N 1
ATOM 3240 C CA . LEU A 1 419 ? -23.832 8.267 -4.374 1.00 97.38 419 LEU A CA 1
ATOM 3241 C C . LEU A 1 419 ? -23.457 7.017 -3.570 1.00 97.38 419 LEU A C 1
ATOM 3243 O O . LEU A 1 419 ? -22.382 6.472 -3.805 1.00 97.38 419 LEU A O 1
ATOM 3247 N N . LEU A 1 420 ? -24.332 6.583 -2.659 1.00 97.75 420 LEU A N 1
ATOM 3248 C CA . LEU A 1 420 ? -24.096 5.508 -1.692 1.00 97.75 420 LEU A CA 1
ATOM 3249 C C . LEU A 1 420 ? -24.713 4.159 -2.089 1.00 97.75 420 LEU A C 1
ATOM 3251 O O . LEU A 1 420 ? -24.698 3.222 -1.293 1.00 97.75 420 LEU A O 1
ATOM 3255 N N . GLN A 1 421 ? -25.276 4.045 -3.296 1.00 96.88 421 GLN A N 1
ATOM 3256 C CA . GLN A 1 421 ? -25.959 2.830 -3.754 1.00 96.88 421 GLN A CA 1
ATOM 3257 C C . GLN A 1 421 ? -25.072 1.585 -3.608 1.00 96.88 421 GLN A C 1
ATOM 3259 O O . GLN A 1 421 ? -25.518 0.556 -3.114 1.00 96.88 421 GLN A O 1
ATOM 3264 N N . LEU A 1 422 ? -23.791 1.706 -3.964 1.00 96.69 422 LEU A N 1
ATOM 3265 C CA . LEU A 1 422 ? -22.846 0.597 -3.883 1.00 96.69 422 LEU A CA 1
ATOM 3266 C C . LEU A 1 422 ? -22.631 0.126 -2.439 1.00 96.69 422 LEU A C 1
ATOM 3268 O O . LEU A 1 422 ? -22.580 -1.068 -2.180 1.00 96.69 422 LEU A O 1
ATOM 3272 N N . GLU A 1 423 ? -22.499 1.049 -1.493 1.00 97.38 423 GLU A N 1
ATOM 3273 C CA . GLU A 1 423 ? -22.304 0.737 -0.078 1.00 97.38 423 GLU A CA 1
ATOM 3274 C C . GLU A 1 423 ? -23.568 0.138 0.540 1.00 97.38 423 GLU A C 1
ATOM 3276 O O . GLU A 1 423 ? -23.480 -0.768 1.366 1.00 97.38 423 GLU A O 1
ATOM 3281 N N . ILE A 1 424 ? -24.742 0.626 0.128 1.00 96.56 424 ILE A N 1
ATOM 3282 C CA . ILE A 1 424 ? -26.035 0.077 0.543 1.00 96.56 424 ILE A CA 1
ATOM 3283 C C . ILE A 1 424 ? -26.151 -1.384 0.100 1.00 96.56 424 ILE A C 1
ATOM 3285 O O . ILE A 1 424 ? -26.650 -2.204 0.872 1.00 96.56 424 ILE A O 1
ATOM 3289 N N . ASP A 1 425 ? -25.689 -1.718 -1.101 1.00 95.38 425 ASP A N 1
ATOM 3290 C CA . ASP A 1 425 ? -25.860 -3.053 -1.676 1.00 95.38 425 ASP A CA 1
ATOM 3291 C C . ASP A 1 425 ? -24.756 -4.028 -1.246 1.00 95.38 425 ASP A C 1
ATOM 3293 O O . ASP A 1 425 ? -25.044 -5.173 -0.900 1.00 95.38 425 ASP A O 1
ATOM 3297 N N . GLU A 1 426 ? -23.501 -3.573 -1.222 1.00 96.44 426 GLU A N 1
ATOM 3298 C CA . GLU A 1 426 ? -22.331 -4.451 -1.141 1.00 96.44 426 GLU A CA 1
ATOM 3299 C C . GLU A 1 426 ? -21.642 -4.460 0.232 1.00 96.44 426 GLU A C 1
ATOM 3301 O O . GLU A 1 426 ? -20.892 -5.391 0.529 1.00 96.44 426 GLU A O 1
ATOM 3306 N N . LEU A 1 427 ? -21.845 -3.458 1.092 1.00 96.69 427 LEU A N 1
ATOM 3307 C CA . LEU A 1 427 ? -21.222 -3.470 2.416 1.00 96.69 427 LEU A CA 1
ATOM 3308 C C . LEU A 1 427 ? -21.965 -4.459 3.323 1.00 96.69 427 LEU A C 1
ATOM 3310 O O . LEU A 1 427 ? -23.185 -4.372 3.490 1.00 96.69 427 LEU A O 1
ATOM 3314 N N . HIS A 1 428 ? -21.238 -5.393 3.941 1.00 97.06 428 HIS A N 1
ATOM 3315 C CA . HIS A 1 428 ? -21.868 -6.367 4.831 1.00 97.06 428 HIS A CA 1
ATOM 3316 C C . HIS A 1 428 ? -22.599 -5.667 5.979 1.00 97.06 428 HIS A C 1
ATOM 3318 O O . HIS A 1 428 ? -22.114 -4.688 6.551 1.00 97.06 428 HIS A O 1
ATOM 3324 N N . ILE A 1 429 ? -23.766 -6.193 6.346 1.00 95.88 429 ILE A N 1
ATOM 3325 C CA . ILE A 1 429 ? -24.700 -5.529 7.256 1.00 95.88 429 ILE A CA 1
ATOM 3326 C C . ILE A 1 429 ? -24.090 -5.207 8.627 1.00 95.88 429 ILE A C 1
ATOM 3328 O O . ILE A 1 429 ? -24.362 -4.147 9.193 1.00 95.88 429 ILE A O 1
ATOM 3332 N N . THR A 1 430 ? -23.199 -6.068 9.130 1.00 96.00 430 THR A N 1
ATOM 3333 C CA . THR A 1 430 ? -22.511 -5.835 10.406 1.00 96.00 430 THR A CA 1
ATOM 3334 C C . THR A 1 430 ? -21.590 -4.618 10.357 1.00 96.00 430 THR A C 1
ATOM 3336 O O . THR A 1 430 ? -21.499 -3.886 11.339 1.00 96.00 430 THR A O 1
ATOM 3339 N N . TRP A 1 431 ? -20.932 -4.387 9.218 1.00 97.69 431 TRP A N 1
ATOM 3340 C CA . TRP A 1 431 ? -20.078 -3.227 8.973 1.00 97.69 431 TRP A CA 1
ATOM 3341 C C . TRP A 1 431 ? -20.901 -1.982 8.670 1.00 97.69 431 TRP A C 1
ATOM 3343 O O . TRP A 1 431 ? -20.604 -0.911 9.194 1.00 97.69 431 TRP A O 1
ATOM 3353 N N . LEU A 1 432 ? -21.974 -2.122 7.887 1.00 97.31 432 LEU A N 1
ATOM 3354 C CA . LEU A 1 432 ? -22.881 -1.021 7.578 1.00 97.31 432 LEU A CA 1
ATOM 3355 C C . LEU A 1 432 ? -23.486 -0.417 8.852 1.00 97.31 432 LEU A C 1
ATOM 3357 O O . LEU A 1 432 ? -23.501 0.803 8.998 1.00 97.31 432 LEU A O 1
ATOM 3361 N N . ALA A 1 433 ? -23.874 -1.256 9.816 1.00 96.56 433 ALA A N 1
ATOM 3362 C CA . ALA A 1 433 ? -24.376 -0.806 11.114 1.00 96.56 433 ALA A CA 1
ATOM 3363 C C . ALA A 1 433 ? -23.371 0.053 11.908 1.00 96.56 433 ALA A C 1
ATOM 3365 O O . ALA A 1 433 ? -23.784 0.920 12.677 1.00 96.56 433 ALA A O 1
ATOM 3366 N N . LEU A 1 434 ? -22.065 -0.151 11.707 1.00 96.75 434 LEU A N 1
ATOM 3367 C CA . LEU A 1 434 ? -21.002 0.620 12.363 1.00 96.75 434 LEU A CA 1
ATOM 3368 C C . LEU A 1 434 ? -20.603 1.870 11.567 1.00 96.75 434 LEU A C 1
ATOM 3370 O O . LEU A 1 434 ? -20.228 2.884 12.150 1.00 96.75 434 LEU A O 1
ATOM 3374 N N . LEU A 1 435 ? -20.692 1.806 10.237 1.00 97.88 435 LEU A N 1
ATOM 3375 C CA . LEU A 1 435 ? -20.121 2.806 9.332 1.00 97.88 435 LEU A CA 1
ATOM 3376 C C . LEU A 1 435 ? -21.155 3.756 8.716 1.00 97.88 435 LEU A C 1
ATOM 3378 O O . LEU A 1 435 ? -20.752 4.741 8.108 1.00 97.88 435 LEU A O 1
ATOM 3382 N N . TYR A 1 436 ? -22.466 3.537 8.879 1.00 96.62 436 TYR A N 1
ATOM 3383 C CA . TYR A 1 436 ? -23.498 4.333 8.189 1.00 96.62 436 TYR A CA 1
ATOM 3384 C C . TYR A 1 436 ? -23.360 5.854 8.380 1.00 96.62 436 TYR A C 1
ATOM 3386 O O . TYR A 1 436 ? -23.614 6.619 7.452 1.00 96.62 436 TYR A O 1
ATOM 3394 N N . ARG A 1 437 ? -22.916 6.304 9.563 1.00 96.06 437 ARG A N 1
ATOM 3395 C CA . ARG A 1 437 ? -22.663 7.730 9.849 1.00 96.06 437 ARG A CA 1
ATOM 3396 C C . ARG A 1 437 ? -21.416 8.259 9.151 1.00 96.06 437 ARG A C 1
ATOM 3398 O O . ARG A 1 437 ? -21.344 9.444 8.842 1.00 96.06 437 ARG A O 1
ATOM 3405 N N . GLU A 1 438 ? -20.429 7.394 8.944 1.00 97.88 438 GLU A N 1
ATOM 3406 C CA . GLU A 1 438 ? -19.200 7.723 8.230 1.00 97.88 438 GLU A CA 1
ATOM 3407 C C . GLU A 1 438 ? -19.483 7.941 6.743 1.00 97.88 438 GLU A C 1
ATOM 3409 O O . GLU A 1 438 ? -19.011 8.917 6.165 1.00 97.88 438 GLU A O 1
ATOM 3414 N N . LEU A 1 439 ? -20.329 7.086 6.157 1.00 98.00 439 LEU A N 1
ATOM 3415 C CA . LEU A 1 439 ? -20.709 7.137 4.742 1.00 98.00 439 LEU A CA 1
ATOM 3416 C C . LEU A 1 439 ? -21.412 8.448 4.355 1.00 98.00 439 LEU A C 1
ATOM 3418 O O . LEU A 1 439 ? -21.285 8.913 3.226 1.00 98.00 439 LEU A O 1
ATOM 3422 N N . THR A 1 440 ? -22.125 9.078 5.290 1.00 97.19 440 THR A N 1
ATOM 3423 C CA . THR A 1 440 ? -22.820 10.356 5.061 1.00 97.19 440 THR A CA 1
ATOM 3424 C C . THR A 1 440 ? -21.939 11.587 5.292 1.00 97.19 440 THR A C 1
ATOM 3426 O O . THR A 1 440 ? -22.409 12.717 5.164 1.00 97.19 440 THR A O 1
ATOM 3429 N N . LYS A 1 441 ? -20.661 11.427 5.665 1.00 98.25 441 LYS A N 1
ATOM 3430 C CA . LYS A 1 441 ? -19.778 12.581 5.881 1.00 98.25 441 LYS A CA 1
ATOM 3431 C C . LYS A 1 441 ? -19.389 13.245 4.553 1.00 98.25 441 LYS A C 1
ATOM 3433 O O . LYS A 1 441 ? -19.174 12.551 3.557 1.00 98.25 441 LYS A O 1
ATOM 3438 N N . PRO A 1 442 ? -19.175 14.578 4.537 1.00 98.19 442 PRO A N 1
ATOM 3439 C CA . PRO A 1 442 ? -18.858 15.310 3.309 1.00 98.19 442 PRO A CA 1
ATOM 3440 C C . PRO A 1 442 ? -17.650 14.770 2.533 1.00 98.19 442 PRO A C 1
ATOM 3442 O O . PRO A 1 442 ? -17.692 14.718 1.306 1.00 98.19 442 PRO A O 1
ATOM 3445 N N . TYR A 1 443 ? -16.588 14.336 3.224 1.00 98.44 443 TYR A N 1
ATOM 3446 C CA . TYR A 1 443 ? -15.392 13.804 2.562 1.00 98.44 443 TYR A CA 1
ATOM 3447 C C . TYR A 1 443 ? -15.695 12.506 1.795 1.00 98.44 443 TYR A C 1
ATOM 3449 O O . TYR A 1 443 ? -15.210 12.330 0.680 1.00 98.44 443 TYR A O 1
ATOM 3457 N N . PHE A 1 444 ? -16.533 11.628 2.357 1.00 98.50 444 PHE A N 1
ATOM 3458 C CA . PHE A 1 444 ? -16.887 10.361 1.729 1.00 98.50 444 PHE A CA 1
ATOM 3459 C C . PHE A 1 444 ? -17.809 10.600 0.531 1.00 98.50 444 PHE A C 1
ATOM 3461 O O . PHE A 1 444 ? -17.583 10.059 -0.546 1.00 98.50 444 PHE A O 1
ATOM 3468 N N . LEU A 1 445 ? -18.784 11.506 0.654 1.00 98.25 445 LEU A N 1
ATOM 3469 C CA . LEU A 1 445 ? -19.617 11.906 -0.485 1.00 98.25 445 LEU A CA 1
ATOM 3470 C C . LEU A 1 445 ? -18.782 12.539 -1.614 1.00 98.25 445 LEU A C 1
ATOM 3472 O O . LEU A 1 445 ? -19.019 12.253 -2.788 1.00 98.25 445 LEU A O 1
ATOM 3476 N N . ASN A 1 446 ? -17.765 13.343 -1.284 1.00 98.31 446 ASN A N 1
ATOM 3477 C CA . ASN A 1 446 ? -16.822 13.884 -2.270 1.00 98.31 446 ASN A CA 1
ATOM 3478 C C . ASN A 1 446 ? -15.992 12.787 -2.948 1.00 98.31 446 ASN A C 1
ATOM 3480 O O . ASN A 1 446 ? -15.835 12.822 -4.168 1.00 98.31 446 ASN A O 1
ATOM 3484 N N . LEU A 1 447 ? -15.533 11.784 -2.195 1.00 98.38 447 LEU A N 1
ATOM 3485 C CA . LEU A 1 447 ? -14.891 10.593 -2.751 1.00 98.38 447 LEU A CA 1
ATOM 3486 C C . LEU A 1 447 ? -15.816 9.877 -3.750 1.00 98.38 447 LEU A C 1
ATOM 3488 O O . LEU A 1 447 ? -15.390 9.534 -4.852 1.00 98.38 447 LEU A O 1
ATOM 3492 N N . LYS A 1 448 ? -17.098 9.686 -3.414 1.00 98.06 448 LYS A N 1
ATOM 3493 C CA . LYS A 1 448 ? -18.068 9.053 -4.323 1.00 98.06 448 LYS A CA 1
ATOM 3494 C C . LYS A 1 448 ? -18.293 9.870 -5.597 1.00 98.06 448 LYS A C 1
ATOM 3496 O O . LYS A 1 448 ? -18.345 9.285 -6.678 1.00 98.06 448 LYS A O 1
ATOM 3501 N N . ARG A 1 449 ? -18.366 11.204 -5.499 1.00 98.00 449 ARG A N 1
ATOM 3502 C CA . ARG A 1 449 ? -18.443 12.096 -6.672 1.00 98.00 449 ARG A CA 1
ATOM 3503 C C . ARG A 1 449 ? -17.197 11.980 -7.551 1.00 98.00 449 ARG A C 1
ATOM 3505 O O . ARG A 1 449 ? -17.332 11.848 -8.763 1.00 98.00 449 ARG A O 1
ATOM 3512 N N . PHE A 1 450 ? -16.009 11.951 -6.947 1.00 98.12 450 PHE A N 1
ATOM 3513 C CA . PHE A 1 450 ? -14.750 11.735 -7.663 1.00 98.12 450 PHE A CA 1
ATOM 3514 C C . PHE A 1 450 ? -14.760 10.409 -8.439 1.00 98.12 450 PHE A C 1
ATOM 3516 O O . PHE A 1 450 ? -14.451 10.398 -9.628 1.00 98.12 450 PHE A O 1
ATOM 3523 N N . LEU A 1 451 ? -15.177 9.303 -7.813 1.00 97.12 451 LEU A N 1
ATOM 3524 C CA . LEU A 1 451 ? -15.242 7.994 -8.476 1.00 97.12 451 LEU A CA 1
ATOM 3525 C C . LEU A 1 451 ? -16.261 7.963 -9.622 1.00 97.12 451 LEU A C 1
ATOM 3527 O O . LEU A 1 451 ? -15.973 7.408 -10.679 1.00 97.12 451 LEU A O 1
ATOM 3531 N N . GLN A 1 452 ? -17.426 8.595 -9.446 1.00 95.31 452 GLN A N 1
ATOM 3532 C CA . GLN A 1 452 ? -18.394 8.752 -10.536 1.00 95.31 452 GLN A CA 1
ATOM 3533 C C . GLN A 1 452 ? -17.814 9.565 -11.693 1.00 95.31 452 GLN A C 1
ATOM 3535 O O . GLN A 1 452 ? -18.013 9.200 -12.847 1.00 95.31 452 GLN A O 1
ATOM 3540 N N . GLN A 1 453 ? -17.058 10.625 -11.402 1.00 96.62 453 GLN A N 1
ATOM 3541 C CA . GLN A 1 453 ? -16.355 11.384 -12.431 1.00 96.62 453 GLN A CA 1
ATOM 3542 C C . GLN A 1 453 ? -15.326 10.515 -13.169 1.00 96.62 453 GLN A C 1
ATOM 3544 O O . GLN A 1 453 ? -15.287 10.560 -14.393 1.00 96.62 453 GLN A O 1
ATOM 3549 N N . GLN A 1 454 ? -14.550 9.675 -12.469 1.00 95.38 454 GLN A N 1
ATOM 3550 C CA . GLN A 1 454 ? -13.606 8.762 -13.135 1.00 95.38 454 GLN A CA 1
ATOM 3551 C C . GLN A 1 454 ? -14.325 7.817 -14.109 1.00 95.38 454 GLN A C 1
ATOM 3553 O O . GLN A 1 454 ? -13.845 7.576 -15.215 1.00 95.38 454 GLN A O 1
ATOM 3558 N N . GLN A 1 455 ? -15.503 7.324 -13.721 1.00 90.38 455 GLN A N 1
ATOM 3559 C CA . GLN A 1 455 ? -16.329 6.482 -14.582 1.00 90.38 455 GLN A CA 1
ATOM 3560 C C . GLN A 1 455 ? -16.873 7.249 -15.799 1.00 90.38 455 GLN A C 1
ATOM 3562 O O . GLN A 1 455 ? -16.858 6.715 -16.904 1.00 90.38 455 GLN A O 1
ATOM 3567 N N . LEU A 1 456 ? -17.319 8.498 -15.620 1.00 93.88 456 LEU A N 1
ATOM 3568 C CA . LEU A 1 456 ? -17.773 9.363 -16.720 1.00 93.88 456 LEU A CA 1
ATOM 3569 C C . LEU A 1 456 ? -16.643 9.710 -17.701 1.00 93.88 456 LEU A C 1
ATOM 3571 O O . LEU A 1 456 ? -16.891 9.886 -18.889 1.00 93.88 456 LEU A O 1
ATOM 3575 N N . GLU A 1 457 ? -15.404 9.766 -17.216 1.00 95.62 457 GLU A N 1
ATOM 3576 C CA . GLU A 1 457 ? -14.190 9.956 -18.019 1.00 95.62 457 GLU A CA 1
ATOM 3577 C C . GLU A 1 457 ? -13.721 8.664 -18.724 1.00 95.62 457 GLU A C 1
ATOM 3579 O O . GLU A 1 457 ? -12.643 8.649 -19.314 1.00 95.62 457 GLU A O 1
ATOM 3584 N N . ASN A 1 458 ? -14.507 7.578 -18.680 1.00 93.31 458 ASN A N 1
ATOM 3585 C CA . ASN A 1 458 ? -14.179 6.261 -19.246 1.00 93.31 458 ASN A CA 1
ATOM 3586 C C . ASN A 1 458 ? -12.854 5.668 -18.731 1.00 93.31 458 ASN A C 1
ATOM 3588 O O . ASN A 1 458 ? -12.204 4.878 -19.420 1.00 93.31 458 ASN A O 1
ATOM 3592 N N . LYS A 1 459 ? -12.443 6.017 -17.506 1.00 94.81 459 LYS A N 1
ATOM 3593 C CA . LYS A 1 459 ? -11.270 5.403 -16.878 1.00 94.81 459 LYS A CA 1
ATOM 3594 C C . LYS A 1 459 ? -11.591 3.987 -16.423 1.00 94.81 459 LYS A C 1
ATOM 3596 O O . LYS A 1 459 ? -12.649 3.717 -15.855 1.00 94.81 459 LYS A O 1
ATOM 3601 N N . THR A 1 460 ? -10.635 3.084 -16.621 1.00 95.56 460 THR A N 1
ATOM 3602 C CA . THR A 1 460 ? -10.729 1.727 -16.079 1.00 95.56 460 THR A CA 1
ATOM 3603 C C . THR A 1 460 ? -10.277 1.745 -14.627 1.00 95.56 460 THR A C 1
ATOM 3605 O O . THR A 1 460 ? -9.107 1.998 -14.348 1.00 95.56 460 THR A O 1
ATOM 3608 N N . ILE A 1 461 ? -11.206 1.483 -13.708 1.00 96.94 461 ILE A N 1
ATOM 3609 C CA . ILE A 1 461 ? -10.951 1.454 -12.266 1.00 96.94 461 ILE A CA 1
ATOM 3610 C C . ILE A 1 461 ? -11.010 0.012 -11.758 1.00 96.94 461 ILE A C 1
ATOM 3612 O O . ILE A 1 461 ? -11.935 -0.733 -12.087 1.00 96.94 461 ILE A O 1
ATOM 3616 N N . PHE A 1 462 ? -10.033 -0.363 -10.933 1.00 97.38 462 PHE A N 1
ATOM 3617 C CA . PHE A 1 462 ? -9.981 -1.631 -10.216 1.00 97.38 462 PHE A CA 1
ATOM 3618 C C . PHE A 1 462 ? -10.171 -1.437 -8.705 1.00 97.38 462 PHE A C 1
ATOM 3620 O O . PHE A 1 462 ? -9.779 -0.397 -8.174 1.00 97.38 462 PHE A O 1
ATOM 3627 N N . PRO A 1 463 ? -10.714 -2.439 -7.988 1.00 97.12 463 PRO A N 1
ATOM 3628 C CA . PRO A 1 463 ? -11.396 -3.616 -8.536 1.00 97.12 463 PRO A CA 1
ATOM 3629 C C . PRO A 1 463 ? -12.729 -3.218 -9.208 1.00 97.12 463 PRO A C 1
ATOM 3631 O O . PRO A 1 463 ? -13.113 -2.047 -9.193 1.00 97.12 463 PRO A O 1
ATOM 3634 N N . LYS A 1 464 ? -13.452 -4.178 -9.804 1.00 95.31 464 LYS A N 1
ATOM 3635 C CA . LYS A 1 464 ? -14.816 -3.915 -10.306 1.00 95.31 464 LYS A CA 1
ATOM 3636 C C . LYS A 1 464 ? -15.688 -3.396 -9.158 1.00 95.31 464 LYS A C 1
ATOM 3638 O O . LYS A 1 464 ? -15.510 -3.817 -8.019 1.00 95.31 464 LYS A O 1
ATOM 3643 N N . SER A 1 465 ? -16.660 -2.527 -9.446 1.00 94.31 465 SER A N 1
ATOM 3644 C CA . SER A 1 465 ? -17.419 -1.808 -8.408 1.00 94.31 465 SER A CA 1
ATOM 3645 C C . SER A 1 465 ? -18.004 -2.722 -7.325 1.00 94.31 465 SER A C 1
ATOM 3647 O O . SER A 1 465 ? -17.802 -2.461 -6.143 1.00 94.31 465 SER A O 1
ATOM 3649 N N . LYS A 1 466 ? -18.637 -3.836 -7.714 1.00 95.38 466 LYS A N 1
ATOM 3650 C CA . LYS A 1 466 ? -19.214 -4.833 -6.790 1.00 95.38 466 LYS A CA 1
ATOM 3651 C C . LYS A 1 466 ? -18.200 -5.487 -5.836 1.00 95.38 466 LYS A C 1
ATOM 3653 O O . LYS A 1 466 ? -18.571 -5.979 -4.771 1.00 95.38 466 LYS A O 1
ATOM 3658 N N . ASP A 1 467 ? -16.923 -5.469 -6.207 1.00 97.00 467 ASP A N 1
ATOM 3659 C CA . ASP A 1 467 ? -15.838 -6.130 -5.488 1.00 97.00 467 ASP A CA 1
ATOM 3660 C C . ASP A 1 467 ? -15.086 -5.147 -4.564 1.00 97.00 467 ASP A C 1
ATOM 3662 O O . ASP A 1 467 ? -14.280 -5.568 -3.746 1.00 97.00 467 ASP A O 1
ATOM 3666 N N . ILE A 1 468 ? -15.364 -3.833 -4.609 1.00 98.06 468 ILE A N 1
ATOM 3667 C CA . ILE A 1 468 ? -14.698 -2.818 -3.754 1.00 98.06 468 ILE A CA 1
ATOM 3668 C C . ILE A 1 468 ? -14.832 -3.149 -2.256 1.00 98.06 468 ILE A C 1
ATOM 3670 O O . ILE A 1 468 ? -13.905 -2.923 -1.476 1.00 98.06 468 ILE A O 1
ATOM 3674 N N . TYR A 1 469 ? -15.976 -3.709 -1.858 1.00 98.06 469 TYR A N 1
ATOM 3675 C CA . TYR A 1 469 ? -16.309 -4.030 -0.467 1.00 98.06 469 TYR A CA 1
ATOM 3676 C C . TYR A 1 469 ? -16.196 -5.520 -0.124 1.00 98.06 469 TYR A C 1
ATOM 3678 O O . TYR A 1 469 ? -16.699 -5.936 0.924 1.00 98.06 469 TYR A O 1
ATOM 3686 N N . SER A 1 470 ? -15.531 -6.331 -0.959 1.00 98.25 470 SER A N 1
ATOM 3687 C CA . SER A 1 470 ? -15.348 -7.774 -0.721 1.00 98.25 470 SER A CA 1
ATOM 3688 C C . SER A 1 470 ? -14.748 -8.081 0.653 1.00 98.25 470 SER A C 1
ATOM 3690 O O . SER A 1 470 ? -15.228 -8.992 1.323 1.00 98.25 470 SER A O 1
ATOM 3692 N N . TRP A 1 471 ? -13.791 -7.273 1.127 1.00 98.25 471 TRP A N 1
ATOM 3693 C CA . TRP A 1 471 ? -13.211 -7.391 2.474 1.00 98.25 471 TRP A CA 1
ATOM 3694 C C . TRP A 1 471 ? -14.269 -7.418 3.589 1.00 98.25 471 TRP A C 1
ATOM 3696 O O . TRP A 1 471 ? -14.122 -8.151 4.561 1.00 98.25 471 TRP A O 1
ATOM 3706 N N . SER A 1 472 ? -15.359 -6.657 3.442 1.00 97.94 472 SER A N 1
ATOM 3707 C CA . SER A 1 472 ? -16.411 -6.556 4.460 1.00 97.94 472 SER A CA 1
ATOM 3708 C C . SER A 1 472 ? -17.352 -7.760 4.439 1.00 97.94 472 SER A C 1
ATOM 3710 O O . SER A 1 472 ? -17.824 -8.192 5.488 1.00 97.94 472 SER A O 1
ATOM 3712 N N . LYS A 1 473 ? -17.623 -8.296 3.240 1.00 96.06 473 LYS A N 1
ATOM 3713 C CA . LYS A 1 473 ? -18.513 -9.444 3.014 1.00 96.06 473 LYS A CA 1
ATOM 3714 C C . LYS A 1 473 ? -17.857 -10.743 3.445 1.00 96.06 473 LYS A C 1
ATOM 3716 O O . LYS A 1 473 ? -18.516 -11.595 4.027 1.00 96.06 473 LYS A O 1
ATOM 3721 N N . LEU A 1 474 ? -16.573 -10.880 3.127 1.00 97.69 474 LEU A N 1
ATOM 3722 C CA . LEU A 1 474 ? -15.802 -12.076 3.430 1.00 97.69 474 LEU A CA 1
ATOM 3723 C C . LEU A 1 474 ? -15.393 -12.111 4.899 1.00 97.69 474 LEU A C 1
ATOM 3725 O O . LEU A 1 474 ? -15.386 -13.185 5.484 1.00 97.69 474 LEU A O 1
ATOM 3729 N N . THR A 1 475 ? -15.155 -10.955 5.522 1.00 97.88 475 THR A N 1
ATOM 3730 C CA . THR A 1 475 ? -14.807 -10.885 6.943 1.00 97.88 475 THR A CA 1
ATOM 3731 C C . THR A 1 475 ? -15.770 -9.963 7.700 1.00 97.88 475 THR A C 1
ATOM 3733 O O . THR A 1 475 ? -15.490 -8.769 7.854 1.00 97.88 475 THR A O 1
ATOM 3736 N N . PRO A 1 476 ? -16.916 -10.483 8.189 1.00 96.25 476 PRO A N 1
ATOM 3737 C CA . PRO A 1 476 ? -17.779 -9.775 9.134 1.00 96.25 476 PRO A CA 1
ATOM 3738 C C . PRO A 1 476 ? -17.010 -9.332 10.384 1.00 96.25 476 PRO A C 1
ATOM 3740 O O . PRO A 1 476 ? -16.045 -9.976 10.796 1.00 96.25 476 PRO A O 1
ATOM 3743 N N . VAL A 1 477 ? -17.434 -8.222 10.993 1.00 96.38 477 VAL A N 1
ATOM 3744 C CA . VAL A 1 477 ? -16.682 -7.569 12.082 1.00 96.38 477 VAL A CA 1
ATOM 3745 C C . VAL A 1 477 ? -16.509 -8.452 13.321 1.00 96.38 477 VAL A C 1
ATOM 3747 O O . VAL A 1 477 ? -15.515 -8.313 14.014 1.00 96.38 477 VAL A O 1
ATOM 3750 N N . ASP A 1 478 ? -17.440 -9.365 13.585 1.00 93.12 478 ASP A N 1
ATOM 3751 C CA . ASP A 1 478 ? -17.416 -10.310 14.706 1.00 93.12 478 ASP A CA 1
ATOM 3752 C C . ASP A 1 478 ? -16.521 -11.533 14.467 1.00 93.12 478 ASP A C 1
ATOM 3754 O O . ASP A 1 478 ? -16.199 -12.253 15.408 1.00 93.12 478 ASP A O 1
ATOM 3758 N N . ASN A 1 479 ? -16.087 -11.754 13.225 1.00 94.75 479 ASN A N 1
ATOM 3759 C CA . ASN A 1 479 ? -15.267 -12.902 12.843 1.00 94.75 479 ASN A CA 1
ATOM 3760 C C . ASN A 1 479 ? -13.776 -12.554 12.690 1.00 94.75 479 ASN A C 1
ATOM 3762 O O . ASN A 1 479 ? -13.003 -13.397 12.240 1.00 94.75 479 ASN A O 1
ATOM 3766 N N . ILE A 1 480 ? -13.348 -11.329 13.014 1.00 98.00 480 ILE A N 1
ATOM 3767 C CA . ILE A 1 480 ? -11.961 -10.900 12.790 1.00 98.00 480 ILE A CA 1
ATOM 3768 C C . ILE A 1 480 ? -11.016 -11.616 13.763 1.00 98.00 480 ILE A C 1
ATOM 3770 O O . ILE A 1 480 ? -11.106 -11.442 14.975 1.00 98.00 480 ILE A O 1
ATOM 3774 N N . LYS A 1 481 ? -10.032 -12.341 13.222 1.00 98.25 481 LYS A N 1
ATOM 3775 C CA . LYS A 1 481 ? -8.907 -12.926 13.979 1.00 98.25 481 LYS A CA 1
ATOM 3776 C C . LYS A 1 481 ? -7.583 -12.228 13.684 1.00 98.25 481 LYS A C 1
ATOM 3778 O O . LYS A 1 481 ? -6.717 -12.113 14.555 1.00 98.25 481 LYS A O 1
ATOM 3783 N N . CYS A 1 482 ? -7.422 -11.720 12.464 1.00 98.56 482 CYS A N 1
ATOM 3784 C CA . CYS A 1 482 ? -6.234 -10.987 12.047 1.00 98.56 482 CYS A CA 1
ATOM 3785 C C . CYS A 1 482 ? -6.596 -9.864 11.069 1.00 98.56 482 CYS A C 1
ATOM 3787 O O . CYS A 1 482 ? -7.428 -10.052 10.192 1.00 98.56 482 CYS A O 1
ATOM 3789 N N . LEU A 1 483 ? -5.944 -8.709 11.185 1.00 98.69 483 LEU A N 1
ATOM 3790 C CA . LEU A 1 483 ? -6.012 -7.595 10.241 1.00 98.69 483 LEU A CA 1
ATOM 3791 C C . LEU A 1 483 ? -4.682 -7.485 9.490 1.00 98.69 483 LEU A C 1
ATOM 3793 O O . LEU A 1 483 ? -3.641 -7.291 10.116 1.00 98.69 483 LEU A O 1
ATOM 3797 N N . ILE A 1 484 ? -4.721 -7.543 8.159 1.00 98.62 484 ILE A N 1
ATOM 3798 C CA . ILE A 1 484 ? -3.572 -7.296 7.277 1.00 98.62 484 ILE A CA 1
ATOM 3799 C C . ILE A 1 484 ? -3.842 -6.029 6.467 1.00 98.62 484 ILE A C 1
ATOM 3801 O O . ILE A 1 484 ? -4.876 -5.915 5.807 1.00 98.62 484 ILE A O 1
ATOM 3805 N N . LEU A 1 485 ? -2.898 -5.085 6.504 1.00 97.44 485 LEU A N 1
ATOM 3806 C CA . LEU A 1 485 ? -3.017 -3.808 5.802 1.00 97.44 485 LEU A CA 1
ATOM 3807 C C . LEU A 1 485 ? -2.211 -3.784 4.503 1.00 97.44 485 LEU A C 1
ATOM 3809 O O . LEU A 1 485 ? -0.985 -3.902 4.522 1.00 97.44 485 LEU A O 1
ATOM 3813 N N . GLY A 1 486 ? -2.908 -3.569 3.390 1.00 95.44 486 GLY A N 1
ATOM 3814 C CA . GLY A 1 486 ? -2.321 -3.231 2.096 1.00 95.44 486 GLY A CA 1
ATOM 3815 C C . GLY A 1 486 ? -2.293 -1.721 1.845 1.00 95.44 486 GLY A C 1
ATOM 3816 O O . GLY A 1 486 ? -2.887 -0.931 2.584 1.00 95.44 486 GLY A O 1
ATOM 3817 N N . GLN A 1 487 ? -1.598 -1.308 0.790 1.00 92.25 487 GLN A N 1
ATOM 3818 C CA . GLN A 1 487 ? -1.512 0.095 0.383 1.00 92.25 487 GLN A CA 1
ATOM 3819 C C . GLN A 1 487 ? -2.676 0.455 -0.550 1.00 92.25 487 GLN A C 1
ATOM 3821 O O . GLN A 1 487 ? -3.605 1.152 -0.147 1.00 92.25 487 GLN A O 1
ATOM 3826 N N . ASP A 1 488 ? -2.661 -0.088 -1.757 1.00 93.62 488 ASP A N 1
ATOM 3827 C CA . ASP A 1 488 ? -3.678 0.066 -2.786 1.00 93.62 488 ASP A CA 1
ATOM 3828 C C . ASP A 1 488 ? -3.907 -1.280 -3.502 1.00 93.62 488 ASP A C 1
ATOM 3830 O O . ASP A 1 488 ? -3.117 -2.218 -3.337 1.00 93.62 488 ASP A O 1
ATOM 3834 N N . PRO A 1 489 ? -5.009 -1.439 -4.255 1.00 96.44 489 PRO A N 1
ATOM 3835 C CA . PRO A 1 489 ? -5.257 -2.657 -5.008 1.00 96.44 489 PRO A CA 1
ATOM 3836 C C . PRO A 1 489 ? -4.222 -2.830 -6.125 1.00 96.44 489 PRO A C 1
ATOM 3838 O O . PRO A 1 489 ? -3.664 -1.862 -6.637 1.00 96.44 489 PRO A O 1
ATOM 3841 N N . TYR A 1 490 ? -4.020 -4.066 -6.577 1.00 94.88 490 TYR A N 1
ATOM 3842 C CA . TYR A 1 490 ? -3.243 -4.306 -7.790 1.00 94.88 490 TYR A CA 1
ATOM 3843 C C . TYR A 1 490 ? -3.866 -3.596 -9.001 1.00 94.88 490 TYR A C 1
ATOM 3845 O O . TYR A 1 490 ? -5.069 -3.690 -9.245 1.00 94.88 490 TYR A O 1
ATOM 3853 N N . HIS A 1 491 ? -3.031 -2.905 -9.774 1.00 93.81 491 HIS A N 1
ATOM 3854 C CA . HIS A 1 491 ? -3.472 -1.985 -10.823 1.00 93.81 491 HIS A CA 1
ATOM 3855 C C . HIS A 1 491 ? -3.489 -2.593 -12.235 1.00 93.81 491 HIS A C 1
ATOM 3857 O O . HIS A 1 491 ? -3.724 -1.859 -13.191 1.00 93.81 491 HIS A O 1
ATOM 3863 N N . ASN A 1 492 ? -3.224 -3.892 -12.418 1.00 91.94 492 ASN A N 1
ATOM 3864 C CA . ASN A 1 492 ? -3.365 -4.532 -13.734 1.00 91.94 492 ASN A CA 1
ATOM 3865 C C . ASN A 1 492 ? -4.688 -5.293 -13.857 1.00 91.94 492 ASN A C 1
ATOM 3867 O O . ASN A 1 492 ? -5.335 -5.646 -12.867 1.00 91.94 492 ASN A O 1
ATOM 3871 N N . TYR A 1 493 ? -5.069 -5.568 -15.103 1.00 91.06 493 TYR A N 1
ATOM 3872 C CA . TYR A 1 493 ? -6.279 -6.310 -15.434 1.00 91.06 493 TYR A CA 1
ATOM 3873 C C . TYR A 1 493 ? -6.345 -7.662 -14.722 1.00 91.06 493 TYR A C 1
ATOM 3875 O O . TYR A 1 493 ? -5.354 -8.383 -14.639 1.00 91.06 493 TYR A O 1
ATOM 3883 N N . ASN A 1 494 ? -7.549 -8.011 -14.261 1.00 87.38 494 ASN A N 1
ATOM 3884 C CA . ASN A 1 494 ? -7.885 -9.303 -13.652 1.00 87.38 494 ASN A CA 1
ATOM 3885 C C . ASN A 1 494 ? -7.095 -9.657 -12.376 1.00 87.38 494 ASN A C 1
ATOM 3887 O O . ASN A 1 494 ? -7.073 -10.821 -11.984 1.00 87.38 494 ASN A O 1
ATOM 3891 N N . GLN A 1 495 ? -6.472 -8.676 -11.712 1.00 91.56 495 GLN A N 1
ATOM 3892 C CA . GLN A 1 495 ? -5.760 -8.891 -10.450 1.00 91.56 495 GLN A CA 1
ATOM 3893 C C . GLN A 1 495 ? -6.635 -8.560 -9.237 1.00 91.56 495 GLN A C 1
ATOM 3895 O O . GLN A 1 495 ? -6.991 -9.450 -8.469 1.00 91.56 495 GLN A O 1
ATOM 3900 N N . ALA A 1 496 ? -6.989 -7.286 -9.050 1.00 94.94 496 ALA A N 1
ATOM 3901 C CA . ALA A 1 496 ? -7.674 -6.838 -7.842 1.00 94.94 496 ALA A CA 1
ATOM 3902 C C . ALA A 1 496 ? -9.143 -7.286 -7.773 1.00 94.94 496 ALA A C 1
ATOM 3904 O O . ALA A 1 496 ? -9.914 -7.083 -8.712 1.00 94.94 496 ALA A O 1
ATOM 3905 N N . HIS A 1 497 ? -9.541 -7.790 -6.601 1.00 96.88 497 HIS A N 1
ATOM 3906 C CA . HIS A 1 497 ? -10.915 -8.227 -6.300 1.00 96.88 497 HIS A CA 1
ATOM 3907 C C . HIS A 1 497 ? -11.423 -7.788 -4.913 1.00 96.88 497 HIS A C 1
ATOM 3909 O O . HIS A 1 497 ? -12.380 -8.336 -4.372 1.00 96.88 497 HIS A O 1
ATOM 3915 N N . GLY A 1 498 ? -10.789 -6.760 -4.339 1.00 96.88 498 GLY A N 1
ATOM 3916 C CA . GLY A 1 498 ? -11.224 -6.144 -3.079 1.00 96.88 498 GLY A CA 1
ATOM 3917 C C . GLY A 1 498 ? -10.557 -6.664 -1.811 1.00 96.88 498 GLY A C 1
ATOM 3918 O O . GLY A 1 498 ? -10.927 -6.216 -0.728 1.00 96.88 498 GLY A O 1
ATOM 3919 N N . LEU A 1 499 ? -9.576 -7.561 -1.932 1.00 98.25 499 LEU A N 1
ATOM 3920 C CA . LEU A 1 499 ? -8.731 -8.032 -0.832 1.00 98.25 499 LEU A CA 1
ATOM 3921 C C . LEU A 1 499 ? -7.282 -7.564 -1.019 1.00 98.25 499 LEU A C 1
ATOM 3923 O O . LEU A 1 499 ? -6.742 -7.601 -2.127 1.00 98.25 499 LEU A O 1
ATOM 3927 N N . ALA A 1 500 ? -6.638 -7.126 0.063 1.00 97.81 500 ALA A N 1
ATOM 3928 C CA . ALA A 1 500 ? -5.214 -6.788 0.049 1.00 97.81 500 ALA A CA 1
ATOM 3929 C C . ALA A 1 500 ? -4.351 -8.023 -0.266 1.00 97.81 500 ALA A C 1
ATOM 3931 O O . ALA A 1 500 ? -4.632 -9.110 0.225 1.00 97.81 500 ALA A O 1
ATOM 3932 N N . PHE A 1 501 ? -3.287 -7.853 -1.059 1.00 97.12 501 PHE A N 1
ATOM 3933 C CA . PHE A 1 501 ? -2.330 -8.906 -1.454 1.00 97.12 501 PHE A CA 1
ATOM 3934 C C . PHE A 1 501 ? -2.891 -10.111 -2.226 1.00 97.12 501 PHE A C 1
ATOM 3936 O O . PHE A 1 501 ? -2.102 -10.955 -2.639 1.00 97.12 501 PHE A O 1
ATOM 3943 N N . SER A 1 502 ? -4.198 -10.184 -2.475 1.00 97.25 502 SER A N 1
ATOM 3944 C CA . SER A 1 502 ? -4.818 -11.292 -3.199 1.00 97.25 502 SER A CA 1
ATOM 3945 C C . SER A 1 502 ? -5.080 -10.956 -4.666 1.00 97.25 502 SER A C 1
ATOM 3947 O O . SER A 1 502 ? -5.423 -9.819 -5.003 1.00 97.25 502 SER A O 1
ATOM 3949 N N . VAL A 1 503 ? -4.951 -11.962 -5.532 1.00 95.56 503 VAL A N 1
ATOM 3950 C CA . VAL A 1 503 ? -5.324 -11.894 -6.949 1.00 95.56 503 VAL A CA 1
ATOM 3951 C C . VAL A 1 503 ? -6.211 -13.069 -7.341 1.00 95.56 503 VAL A C 1
ATOM 3953 O O . VAL A 1 503 ? -6.052 -14.160 -6.807 1.00 95.56 503 VAL A O 1
ATOM 3956 N N . LEU A 1 504 ? -7.129 -12.862 -8.285 1.00 88.88 504 LEU A N 1
ATOM 3957 C CA . LEU A 1 504 ? -7.937 -13.954 -8.835 1.00 88.88 504 LEU A CA 1
ATOM 3958 C C . LEU A 1 504 ? -7.184 -14.717 -9.926 1.00 88.88 504 LEU A C 1
ATOM 3960 O O . LEU A 1 504 ? -6.441 -14.131 -10.716 1.00 88.88 504 LEU A O 1
ATOM 3964 N N . GLU A 1 505 ? -7.455 -16.014 -10.031 1.00 86.56 505 GLU A N 1
ATOM 3965 C CA . GLU A 1 505 ? -7.080 -16.808 -11.202 1.00 86.56 505 GLU A CA 1
ATOM 3966 C C . GLU A 1 505 ? -7.670 -16.190 -12.490 1.00 86.56 505 GLU A C 1
ATOM 3968 O O . GLU A 1 505 ? -8.791 -15.670 -12.467 1.00 86.56 505 GLU A O 1
ATOM 3973 N N . PRO A 1 506 ? -6.956 -16.224 -13.633 1.00 87.56 506 PRO A N 1
ATOM 3974 C CA . PRO A 1 506 ? -5.683 -16.908 -13.890 1.00 87.56 506 PRO A CA 1
ATOM 3975 C C . PRO A 1 506 ? -4.431 -16.054 -13.590 1.00 87.56 506 PRO A C 1
ATOM 3977 O O . PRO A 1 506 ? -3.342 -16.335 -14.101 1.00 87.56 506 PRO A O 1
ATOM 3980 N N . SER A 1 507 ? -4.566 -14.950 -12.845 1.00 88.31 507 SER A N 1
ATOM 3981 C CA . SER A 1 507 ? -3.433 -14.071 -12.555 1.00 88.31 507 SER A CA 1
ATOM 3982 C C . SER A 1 507 ? -2.420 -14.776 -11.661 1.00 88.31 507 SER A C 1
ATOM 3984 O O . SER A 1 507 ? -2.739 -15.229 -10.564 1.00 88.31 507 SER A O 1
ATOM 3986 N N . LYS A 1 508 ? -1.160 -14.804 -12.103 1.00 89.88 508 LYS A N 1
ATOM 3987 C CA . LYS A 1 508 ? -0.067 -15.346 -11.292 1.00 89.88 508 LYS A CA 1
ATOM 3988 C C . LYS A 1 508 ? 0.105 -14.531 -10.001 1.00 89.88 508 LYS A C 1
ATOM 3990 O O . LYS A 1 508 ? -0.020 -13.301 -10.052 1.00 89.88 508 LYS A O 1
ATOM 3995 N N . PRO A 1 509 ? 0.474 -15.179 -8.880 1.00 93.25 509 PRO A N 1
ATOM 3996 C CA . PRO A 1 509 ? 0.842 -14.494 -7.647 1.00 93.25 509 PRO A CA 1
ATOM 3997 C C . PRO A 1 509 ? 1.870 -13.378 -7.901 1.00 93.25 509 PRO A C 1
ATOM 3999 O O . PRO A 1 509 ? 2.941 -13.644 -8.456 1.00 93.25 509 PRO A O 1
ATOM 4002 N N . PRO A 1 510 ? 1.589 -12.124 -7.509 1.00 93.31 510 PRO A N 1
ATOM 4003 C CA . PRO A 1 510 ? 2.550 -11.037 -7.655 1.00 93.31 510 PRO A CA 1
ATOM 4004 C C . PRO A 1 510 ? 3.777 -11.235 -6.750 1.00 93.31 510 PRO A C 1
ATOM 4006 O O . PRO A 1 510 ? 3.693 -11.954 -5.751 1.00 93.31 510 PRO A O 1
ATOM 4009 N N . PRO A 1 511 ? 4.906 -10.544 -7.004 1.00 94.62 511 PRO A N 1
ATOM 4010 C CA . PRO A 1 511 ? 6.143 -10.744 -6.242 1.00 94.62 511 PRO A CA 1
ATOM 4011 C C . PRO A 1 511 ? 5.991 -10.598 -4.720 1.00 94.62 511 PRO A C 1
ATOM 4013 O O . PRO A 1 511 ? 6.580 -11.364 -3.960 1.00 94.62 511 PRO A O 1
ATOM 4016 N N . SER A 1 512 ? 5.164 -9.652 -4.260 1.00 94.94 512 SER A N 1
ATOM 4017 C CA . SER A 1 512 ? 4.862 -9.495 -2.830 1.00 94.94 512 SER A CA 1
ATOM 4018 C C . SER A 1 512 ? 4.153 -10.722 -2.246 1.00 94.94 512 SER A C 1
ATOM 4020 O O . SER A 1 512 ? 4.486 -11.139 -1.142 1.00 94.94 512 SER A O 1
ATOM 4022 N N . LEU A 1 513 ? 3.215 -11.325 -2.983 1.00 96.31 513 LEU A N 1
ATOM 4023 C CA . LEU A 1 513 ? 2.500 -12.520 -2.536 1.00 96.31 513 LEU A CA 1
ATOM 4024 C C . LEU A 1 513 ? 3.405 -13.757 -2.535 1.00 96.31 513 LEU A C 1
ATOM 4026 O O . LEU A 1 513 ? 3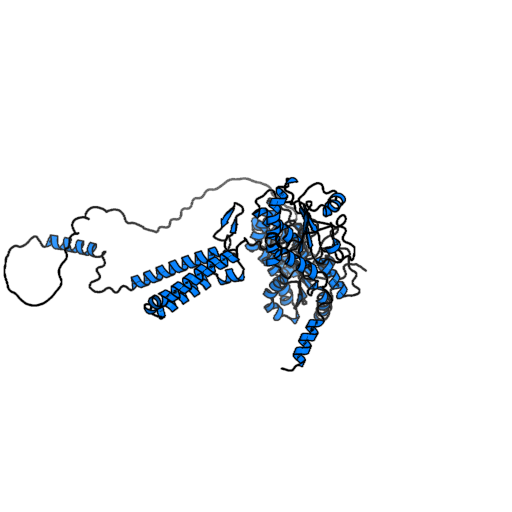.406 -14.523 -1.577 1.00 96.31 513 LEU A O 1
ATOM 4030 N N . ILE A 1 514 ? 4.269 -13.894 -3.542 1.00 96.62 514 ILE A N 1
ATOM 4031 C CA . ILE A 1 514 ? 5.303 -14.939 -3.561 1.00 96.62 514 ILE A CA 1
ATOM 4032 C C . ILE A 1 514 ? 6.187 -14.841 -2.309 1.00 96.62 514 ILE A C 1
ATOM 4034 O O . ILE A 1 514 ? 6.512 -15.851 -1.688 1.00 96.62 514 ILE A O 1
ATOM 4038 N N . ASN A 1 515 ? 6.560 -13.627 -1.901 1.00 97.44 515 ASN A N 1
ATOM 4039 C CA . ASN A 1 515 ? 7.352 -13.428 -0.690 1.00 97.44 515 ASN A CA 1
ATOM 4040 C C . ASN A 1 515 ? 6.565 -13.716 0.598 1.00 97.44 515 ASN A C 1
ATOM 4042 O O . ASN A 1 515 ? 7.163 -14.184 1.564 1.00 97.44 515 ASN A O 1
ATOM 4046 N N . ILE A 1 516 ? 5.247 -13.491 0.616 1.00 97.75 516 ILE A N 1
ATOM 4047 C CA . ILE A 1 516 ? 4.363 -13.943 1.701 1.00 97.75 516 ILE A CA 1
ATOM 4048 C C . ILE A 1 516 ? 4.401 -15.470 1.819 1.00 97.75 516 ILE A C 1
ATOM 4050 O O . ILE A 1 516 ? 4.655 -15.971 2.913 1.00 97.75 516 ILE A O 1
ATOM 4054 N N . TYR A 1 517 ? 4.262 -16.204 0.711 1.00 97.12 517 TYR A N 1
ATOM 4055 C CA . TYR A 1 517 ? 4.360 -17.668 0.721 1.00 97.12 517 TYR A CA 1
ATOM 4056 C C . TYR A 1 517 ? 5.736 -18.173 1.154 1.00 97.12 517 TYR A C 1
ATOM 4058 O O . TYR A 1 517 ? 5.820 -19.111 1.941 1.00 97.12 517 TYR A O 1
ATOM 4066 N N . LYS A 1 518 ? 6.822 -17.516 0.728 1.00 96.19 518 LYS A N 1
ATOM 4067 C CA . LYS A 1 518 ? 8.175 -17.842 1.208 1.00 96.19 518 LYS A CA 1
ATOM 4068 C C . LYS A 1 518 ? 8.307 -17.667 2.721 1.00 96.19 518 LYS A C 1
ATOM 4070 O O . LYS A 1 518 ? 8.881 -18.527 3.375 1.00 96.19 518 LYS A O 1
ATOM 4075 N N . THR A 1 519 ? 7.781 -16.578 3.285 1.00 97.06 519 THR A N 1
ATOM 4076 C CA . THR A 1 519 ? 7.788 -16.382 4.745 1.00 97.06 519 THR A CA 1
ATOM 4077 C C . THR A 1 519 ? 6.931 -17.430 5.452 1.00 97.06 519 THR A C 1
ATOM 4079 O O . THR A 1 519 ? 7.356 -17.948 6.476 1.00 97.06 519 THR A O 1
ATOM 4082 N N . LEU A 1 520 ? 5.769 -17.796 4.904 1.00 96.62 520 LEU A N 1
ATOM 4083 C CA . LEU A 1 520 ? 4.942 -18.876 5.453 1.00 96.62 520 LEU A CA 1
ATOM 4084 C C . LEU A 1 520 ? 5.665 -20.224 5.458 1.00 96.62 520 LEU A C 1
ATOM 4086 O O . LEU A 1 520 ? 5.641 -20.897 6.479 1.00 96.62 520 LEU A O 1
ATOM 4090 N N . ALA A 1 521 ? 6.363 -20.579 4.377 1.00 95.44 521 ALA A N 1
ATOM 4091 C CA . ALA A 1 521 ? 7.172 -21.797 4.304 1.00 95.44 521 ALA A CA 1
ATOM 4092 C C . ALA A 1 521 ? 8.344 -21.805 5.305 1.00 95.44 521 ALA A C 1
ATOM 4094 O O . ALA A 1 521 ? 8.764 -22.860 5.771 1.00 95.44 521 ALA A O 1
ATOM 4095 N N . ILE A 1 522 ? 8.877 -20.629 5.657 1.00 95.00 522 ILE A N 1
ATOM 4096 C CA . ILE A 1 522 ? 9.895 -20.491 6.711 1.00 95.00 522 ILE A CA 1
ATOM 4097 C C . ILE A 1 522 ? 9.267 -20.65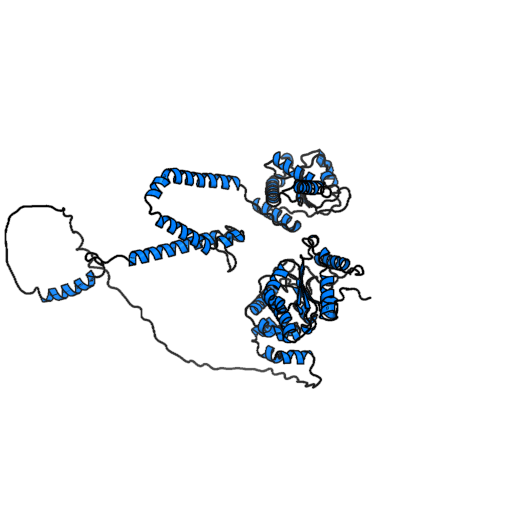5 8.103 1.00 95.00 522 ILE A C 1
ATOM 4099 O O . ILE A 1 522 ? 9.848 -21.313 8.967 1.00 95.00 522 ILE A O 1
ATOM 4103 N N . ASP A 1 523 ? 8.095 -20.059 8.333 1.00 95.00 523 ASP A N 1
ATOM 4104 C CA . ASP A 1 523 ? 7.381 -20.124 9.613 1.00 95.00 523 ASP A CA 1
ATOM 4105 C C . ASP A 1 523 ? 6.816 -21.529 9.889 1.00 95.00 523 ASP A C 1
ATOM 4107 O O . ASP A 1 523 ? 6.805 -21.975 11.042 1.00 95.00 523 ASP A O 1
ATOM 4111 N N . TYR A 1 524 ? 6.389 -22.219 8.829 1.00 95.19 524 TYR A N 1
ATOM 4112 C CA . TYR A 1 524 ? 5.759 -23.535 8.819 1.00 95.19 524 TYR A CA 1
ATOM 4113 C C . TYR A 1 524 ? 6.407 -24.413 7.734 1.00 95.19 524 TYR A C 1
ATOM 4115 O O . TYR A 1 524 ? 6.002 -24.338 6.576 1.00 95.19 524 TYR A O 1
ATOM 4123 N N . PRO A 1 525 ? 7.391 -25.264 8.081 1.00 92.81 525 PRO A N 1
ATOM 4124 C CA . PRO A 1 525 ? 8.103 -26.096 7.104 1.00 92.81 525 PRO A CA 1
ATOM 4125 C C . PRO A 1 525 ? 7.212 -27.039 6.281 1.00 92.81 525 PRO A C 1
ATOM 4127 O O . PRO A 1 525 ? 7.559 -27.360 5.149 1.00 92.81 525 PRO A O 1
ATOM 4130 N N . ASP A 1 526 ? 6.061 -27.440 6.829 1.00 91.88 526 ASP A N 1
ATOM 4131 C CA . ASP A 1 526 ? 5.080 -28.303 6.155 1.00 91.88 526 ASP A CA 1
ATOM 4132 C C . ASP A 1 526 ? 4.122 -27.518 5.231 1.00 91.88 526 ASP A C 1
ATOM 4134 O O . ASP A 1 526 ? 3.251 -28.103 4.589 1.00 91.88 526 ASP A O 1
ATOM 4138 N N . PHE A 1 527 ? 4.254 -26.187 5.146 1.00 94.38 527 PHE A N 1
ATOM 4139 C CA . PHE A 1 527 ? 3.417 -25.356 4.283 1.00 94.38 527 PHE A CA 1
ATOM 4140 C C . PHE A 1 527 ? 3.721 -25.607 2.803 1.00 94.38 527 PHE A C 1
ATOM 4142 O O . PHE A 1 527 ? 4.824 -25.355 2.307 1.00 94.38 527 PHE A O 1
ATOM 4149 N N . VAL A 1 528 ? 2.698 -26.030 2.064 1.00 93.00 528 VAL A N 1
ATOM 4150 C CA . VAL A 1 528 ? 2.775 -26.220 0.616 1.00 93.00 528 VAL A CA 1
ATOM 4151 C C . VAL A 1 528 ? 2.474 -24.900 -0.083 1.00 93.00 528 VAL A C 1
ATOM 4153 O O . VAL A 1 528 ? 1.379 -24.354 0.036 1.00 93.00 528 VAL A O 1
ATOM 4156 N N . THR A 1 529 ? 3.441 -24.388 -0.850 1.00 92.56 529 THR A N 1
ATOM 4157 C CA . THR A 1 529 ? 3.250 -23.144 -1.608 1.00 92.56 529 THR A CA 1
ATOM 4158 C C . THR A 1 529 ? 2.197 -23.348 -2.704 1.00 92.56 529 THR A C 1
ATOM 4160 O O . THR A 1 529 ? 2.418 -24.152 -3.616 1.00 92.56 529 THR A O 1
ATOM 4163 N N . PRO A 1 530 ? 1.069 -22.621 -2.662 1.00 90.69 530 PRO A N 1
ATOM 4164 C CA . PRO A 1 530 ? 0.025 -22.747 -3.664 1.00 90.69 530 PRO A CA 1
ATOM 4165 C C . PRO A 1 530 ? 0.446 -22.075 -4.974 1.00 90.69 530 PRO A C 1
ATOM 4167 O O . PRO A 1 530 ? 1.246 -21.138 -5.003 1.00 90.69 530 PRO A O 1
ATOM 4170 N N . LYS A 1 531 ? -0.127 -22.552 -6.082 1.00 88.75 531 LYS A N 1
ATOM 4171 C CA . LYS A 1 531 ? 0.027 -21.909 -7.398 1.00 88.75 531 LYS A CA 1
ATOM 4172 C C . LYS A 1 531 ? -0.893 -20.698 -7.562 1.00 88.75 531 LYS A C 1
ATOM 4174 O O . LYS A 1 531 ? -0.556 -19.789 -8.317 1.00 88.75 531 LYS A O 1
ATOM 4179 N N . SER A 1 532 ? -2.019 -20.710 -6.851 1.00 91.31 532 SER A N 1
ATOM 4180 C CA . SER A 1 532 ? -3.013 -19.642 -6.856 1.00 91.31 532 SER A CA 1
ATOM 4181 C C . SER A 1 532 ? -2.565 -18.451 -6.026 1.00 91.31 532 SER A C 1
ATOM 4183 O O . SER A 1 532 ? -1.822 -18.606 -5.060 1.00 91.31 532 SER A O 1
ATOM 4185 N N . GLY A 1 533 ? -3.018 -17.261 -6.422 1.00 93.69 533 GLY A N 1
ATOM 4186 C CA . GLY A 1 533 ? -2.887 -16.036 -5.635 1.00 93.69 533 GLY A CA 1
ATOM 4187 C C . GLY A 1 533 ? -4.171 -15.627 -4.905 1.00 93.69 533 GLY A C 1
ATOM 4188 O O . GLY A 1 533 ? -4.233 -14.529 -4.335 1.00 93.69 533 GLY A O 1
ATOM 4189 N N . ASP A 1 534 ? -5.202 -16.473 -4.941 1.00 95.69 534 ASP A N 1
ATOM 4190 C CA . ASP A 1 534 ? -6.484 -16.201 -4.306 1.00 95.69 534 ASP A CA 1
ATOM 4191 C C . ASP A 1 534 ? -6.409 -16.510 -2.803 1.00 95.69 534 ASP A C 1
ATOM 4193 O O . ASP A 1 534 ? -6.132 -17.630 -2.382 1.00 95.69 534 ASP A O 1
ATOM 4197 N N . LEU A 1 535 ? -6.642 -15.483 -1.987 1.00 97.00 535 LEU A N 1
ATOM 4198 C CA . LEU A 1 535 ? -6.590 -15.522 -0.524 1.00 97.00 535 LEU A CA 1
ATOM 4199 C C . LEU A 1 535 ? -7.996 -15.454 0.080 1.00 97.00 535 LEU A C 1
ATOM 4201 O O . LEU A 1 535 ? -8.149 -15.195 1.273 1.00 97.00 535 LEU A O 1
ATOM 4205 N N . THR A 1 536 ? -9.038 -15.675 -0.726 1.00 96.50 536 THR A N 1
ATOM 4206 C CA . THR A 1 536 ? -10.435 -15.655 -0.273 1.00 96.50 536 THR A CA 1
ATOM 4207 C C . THR A 1 536 ? -10.667 -16.613 0.895 1.00 96.50 536 THR A C 1
ATOM 4209 O O . THR A 1 536 ? -11.407 -16.259 1.813 1.00 96.50 536 THR A O 1
ATOM 4212 N N . LYS A 1 537 ? -9.990 -17.773 0.921 1.00 95.88 537 LYS A N 1
ATOM 4213 C CA . LYS A 1 537 ? -10.032 -18.727 2.042 1.00 95.88 537 LYS A CA 1
ATOM 4214 C C . LYS A 1 537 ? -9.601 -18.080 3.364 1.00 95.88 537 LYS A C 1
ATOM 4216 O O . LYS A 1 537 ? -10.349 -18.138 4.336 1.00 95.88 537 LYS A O 1
ATOM 4221 N N . TRP A 1 538 ? -8.479 -17.351 3.383 1.00 97.56 538 TRP A N 1
ATOM 4222 C CA . TRP A 1 538 ? -8.028 -16.627 4.581 1.00 97.56 538 TRP A CA 1
ATOM 4223 C C . TRP A 1 538 ? -9.066 -15.610 5.065 1.00 97.56 538 TRP A C 1
ATOM 4225 O O . TRP A 1 538 ? -9.325 -15.494 6.262 1.00 97.56 538 TRP A O 1
ATOM 4235 N N . ALA A 1 539 ? -9.685 -14.867 4.147 1.00 97.56 539 ALA A N 1
ATOM 4236 C CA . ALA A 1 539 ? -10.674 -13.864 4.524 1.00 97.56 539 ALA A CA 1
ATOM 4237 C C . ALA A 1 539 ? -11.970 -14.487 5.063 1.00 97.56 539 ALA A C 1
ATOM 4239 O O . ALA A 1 539 ? -12.478 -14.047 6.096 1.00 97.56 539 ALA A O 1
ATOM 4240 N N . LYS A 1 540 ? -12.492 -15.497 4.357 1.00 95.81 540 LYS A N 1
ATOM 4241 C CA . LYS A 1 540 ? -13.820 -16.077 4.576 1.00 95.81 540 LYS A CA 1
ATOM 4242 C C . LYS A 1 540 ? -13.861 -17.112 5.696 1.00 95.81 540 LYS A C 1
ATOM 4244 O O . LYS A 1 540 ? -14.808 -17.117 6.476 1.00 95.81 540 LYS A O 1
ATOM 4249 N N . GLU A 1 541 ? -12.877 -18.002 5.742 1.00 95.94 541 GLU A N 1
ATOM 4250 C CA . GLU A 1 541 ? -12.873 -19.161 6.644 1.00 95.94 541 GLU A CA 1
ATOM 4251 C C . GLU A 1 541 ? -12.063 -18.868 7.908 1.00 95.94 541 GLU A C 1
ATOM 4253 O O . GLU A 1 541 ? -12.477 -19.216 9.012 1.00 95.94 541 GLU A O 1
ATOM 4258 N N . GLU A 1 542 ? -10.974 -18.110 7.766 1.00 96.94 542 GLU A N 1
ATOM 4259 C CA . GLU A 1 542 ? -10.026 -17.870 8.858 1.00 96.94 542 GLU A CA 1
ATOM 4260 C C . GLU A 1 542 ? -10.171 -16.505 9.542 1.00 96.94 542 GLU A C 1
ATOM 4262 O O . GLU A 1 542 ? -9.487 -16.212 10.525 1.00 96.94 542 GLU A O 1
ATOM 4267 N N . GLY A 1 543 ? -11.074 -15.649 9.058 1.00 97.38 543 GLY A N 1
ATOM 4268 C CA . GLY A 1 543 ? -11.331 -14.351 9.680 1.00 97.38 543 GLY A CA 1
ATOM 4269 C C . GLY A 1 543 ? -10.191 -13.343 9.503 1.00 97.38 543 GLY A C 1
ATOM 4270 O O . GLY A 1 543 ? -9.966 -12.491 10.370 1.00 97.38 543 GLY A O 1
ATOM 4271 N N . VAL A 1 544 ? -9.439 -13.439 8.403 1.00 98.62 544 VAL A N 1
ATOM 4272 C CA . VAL A 1 544 ? -8.363 -12.498 8.077 1.00 98.62 544 VAL A CA 1
ATOM 4273 C C . VAL A 1 544 ? -8.929 -11.297 7.320 1.00 98.62 544 VAL A C 1
ATOM 4275 O O . VAL A 1 544 ? -9.166 -11.344 6.116 1.00 98.62 544 VAL A O 1
ATOM 4278 N N . LEU A 1 545 ? -9.095 -10.172 8.009 1.00 98.62 545 LEU A N 1
ATOM 4279 C CA . LEU A 1 545 ? -9.503 -8.911 7.401 1.00 98.62 545 LEU A CA 1
ATOM 4280 C C . LEU A 1 545 ? -8.352 -8.340 6.556 1.00 98.62 545 LEU A C 1
ATOM 4282 O O . LEU A 1 545 ? -7.400 -7.765 7.084 1.00 98.62 545 LEU A O 1
ATOM 4286 N N . MET A 1 546 ? -8.443 -8.489 5.234 1.00 98.38 546 MET A N 1
ATOM 4287 C CA . MET A 1 546 ? -7.435 -8.014 4.278 1.00 98.38 546 MET A CA 1
ATOM 4288 C C . MET A 1 546 ? -7.841 -6.668 3.670 1.00 98.38 546 MET A C 1
ATOM 4290 O O . MET A 1 546 ? -8.571 -6.617 2.679 1.00 98.38 546 MET A O 1
ATOM 4294 N N . LEU A 1 547 ? -7.360 -5.569 4.251 1.00 98.44 547 LEU A N 1
ATOM 4295 C CA . LEU A 1 547 ? -7.840 -4.219 3.949 1.00 98.44 547 LEU A CA 1
ATOM 4296 C C . LEU A 1 547 ? -6.747 -3.356 3.309 1.00 98.44 547 LEU A C 1
ATOM 4298 O O . LEU A 1 547 ? -5.700 -3.122 3.910 1.00 98.44 547 LEU A O 1
ATOM 4302 N N . ASN A 1 548 ? -6.997 -2.831 2.108 1.00 98.12 548 ASN A N 1
ATOM 4303 C CA . ASN A 1 548 ? -6.132 -1.804 1.519 1.00 98.12 548 ASN A CA 1
ATOM 4304 C C . ASN A 1 548 ? -6.434 -0.429 2.130 1.00 98.12 548 ASN A C 1
ATOM 4306 O O . ASN A 1 548 ? -7.581 -0.134 2.455 1.00 98.12 548 ASN A O 1
ATOM 4310 N N . ALA A 1 549 ? -5.426 0.436 2.252 1.00 96.94 549 ALA A N 1
ATOM 4311 C CA . ALA A 1 549 ? -5.615 1.820 2.685 1.00 96.94 549 ALA A CA 1
ATOM 4312 C C . ALA A 1 549 ? -6.432 2.643 1.674 1.00 96.94 549 ALA A C 1
ATOM 4314 O O . ALA A 1 549 ? -7.270 3.456 2.070 1.00 96.94 549 ALA A O 1
ATOM 4315 N N . VAL A 1 550 ? -6.209 2.397 0.382 1.00 98.12 550 VAL A N 1
ATOM 4316 C CA . VAL A 1 550 ? -7.002 2.909 -0.739 1.00 98.12 550 VAL A CA 1
ATOM 4317 C C . VAL A 1 550 ? -7.779 1.740 -1.344 1.00 98.12 550 VAL A C 1
ATOM 4319 O O . VAL A 1 550 ? -7.187 0.705 -1.629 1.00 98.12 550 VAL A O 1
ATOM 4322 N N . LEU A 1 551 ? -9.099 1.856 -1.539 1.00 98.38 551 LEU A N 1
ATOM 4323 C CA . LEU A 1 551 ? -9.918 0.714 -1.997 1.00 98.38 551 LEU A CA 1
ATOM 4324 C C . LEU A 1 551 ? -10.089 0.618 -3.517 1.00 98.38 551 LEU A C 1
ATOM 4326 O O . LEU A 1 551 ? -10.654 -0.356 -4.007 1.00 98.38 551 LEU A O 1
ATOM 4330 N N . THR A 1 552 ? -9.614 1.609 -4.271 1.00 98.44 552 THR A N 1
ATOM 4331 C CA . THR A 1 552 ? -9.702 1.626 -5.739 1.00 98.44 552 THR A CA 1
ATOM 4332 C C . THR A 1 552 ? -8.436 2.202 -6.354 1.00 98.44 552 THR A C 1
ATOM 4334 O O . THR A 1 552 ? -7.724 2.956 -5.699 1.00 98.44 552 THR A O 1
ATOM 4337 N N . VAL A 1 553 ? -8.172 1.871 -7.612 1.00 97.69 553 VAL A N 1
ATOM 4338 C CA . VAL A 1 553 ? -7.015 2.347 -8.372 1.00 97.69 553 VAL A CA 1
ATOM 4339 C C . VAL A 1 553 ? -7.368 2.423 -9.855 1.00 97.69 553 VAL A C 1
ATOM 4341 O O . VAL A 1 553 ? -8.202 1.662 -10.337 1.00 97.69 553 VAL A O 1
ATOM 4344 N N . GLU A 1 554 ? -6.753 3.340 -10.587 1.00 97.12 554 GLU A N 1
ATOM 4345 C CA . GLU A 1 554 ? -6.860 3.408 -12.045 1.00 97.12 554 GLU A CA 1
ATOM 4346 C C . GLU A 1 554 ? -5.908 2.380 -12.667 1.00 97.12 554 GLU A C 1
ATOM 4348 O O . GLU A 1 554 ? -4.798 2.161 -12.174 1.00 97.12 554 GLU A O 1
ATOM 4353 N N . ALA A 1 555 ? -6.335 1.740 -13.754 1.00 94.56 555 ALA A N 1
ATOM 4354 C CA . ALA A 1 555 ? -5.522 0.765 -14.463 1.00 94.56 555 ALA A CA 1
ATOM 4355 C C . ALA A 1 555 ? -4.127 1.328 -14.790 1.00 94.56 555 ALA A C 1
ATOM 4357 O O . ALA A 1 555 ? -3.984 2.437 -15.303 1.00 94.56 555 ALA A O 1
ATOM 4358 N N . HIS A 1 556 ? -3.100 0.538 -14.478 1.00 92.50 556 HIS A N 1
ATOM 4359 C CA . HIS A 1 556 ? -1.677 0.839 -14.664 1.00 92.50 556 HIS A CA 1
ATOM 4360 C C . HIS A 1 556 ? -1.137 2.055 -13.898 1.00 92.50 556 HIS A C 1
ATOM 4362 O O . HIS A 1 556 ? -0.001 2.457 -14.133 1.00 92.50 556 HIS A O 1
ATOM 4368 N N . LYS A 1 557 ? -1.900 2.624 -12.957 1.00 92.69 557 LYS A N 1
ATOM 4369 C CA . LYS A 1 557 ? -1.474 3.781 -12.161 1.00 92.69 557 LYS A CA 1
ATOM 4370 C C . LYS A 1 557 ? -1.591 3.490 -10.671 1.00 92.69 557 LYS A C 1
ATOM 4372 O O . LYS A 1 557 ? -2.592 3.825 -10.042 1.00 92.69 557 LYS A O 1
ATOM 4377 N N . ALA A 1 558 ? -0.547 2.889 -10.105 1.00 91.00 558 ALA A N 1
ATOM 4378 C CA . ALA A 1 558 ? -0.448 2.669 -8.663 1.00 91.00 558 ALA A CA 1
ATOM 4379 C C . ALA A 1 558 ? -0.718 3.969 -7.879 1.00 91.00 558 ALA A C 1
ATOM 4381 O O . ALA A 1 558 ? -0.241 5.040 -8.252 1.00 91.00 558 ALA A O 1
ATOM 4382 N N . ASN A 1 559 ? -1.468 3.870 -6.783 1.00 91.94 559 ASN A N 1
ATOM 4383 C CA . ASN A 1 559 ? -1.866 4.976 -5.906 1.00 91.94 559 ASN A CA 1
ATOM 4384 C C . ASN A 1 559 ? -2.617 6.139 -6.584 1.00 91.94 559 ASN A C 1
ATOM 4386 O O . ASN A 1 559 ? -2.707 7.217 -6.001 1.00 91.94 559 ASN A O 1
ATOM 4390 N N . SER A 1 560 ? -3.208 5.960 -7.770 1.00 95.88 560 SER A N 1
ATOM 4391 C CA . SER A 1 560 ? -3.894 7.060 -8.476 1.00 95.88 560 SER A CA 1
ATOM 4392 C C . SER A 1 560 ? -5.066 7.682 -7.703 1.00 95.88 560 SER A C 1
ATOM 4394 O O . SER A 1 560 ? -5.439 8.829 -7.953 1.00 95.88 560 SER A O 1
ATOM 4396 N N . HIS A 1 561 ? -5.670 6.932 -6.778 1.00 97.31 561 HIS A N 1
ATOM 4397 C CA . HIS A 1 561 ? -6.787 7.380 -5.940 1.00 97.31 561 HIS A CA 1
ATOM 4398 C C . HIS A 1 561 ? -6.372 7.675 -4.491 1.00 97.31 561 HIS A C 1
ATOM 4400 O O . HIS A 1 561 ? -7.240 7.798 -3.622 1.00 97.31 561 HIS A O 1
ATOM 4406 N N . ALA A 1 562 ? -5.069 7.788 -4.224 1.00 95.31 562 ALA A N 1
ATOM 4407 C CA . ALA A 1 562 ? -4.577 8.262 -2.939 1.00 95.31 562 ALA A CA 1
ATOM 4408 C C . ALA A 1 562 ? -5.060 9.694 -2.659 1.00 95.31 562 ALA A C 1
ATOM 4410 O O . ALA A 1 562 ? -5.309 10.480 -3.576 1.00 95.31 562 ALA A O 1
ATOM 4411 N N . GLU A 1 563 ? -5.229 10.014 -1.379 1.00 94.56 563 GLU A N 1
ATOM 4412 C CA . GLU A 1 563 ? -5.669 11.315 -0.858 1.00 94.56 563 GLU A CA 1
ATOM 4413 C C . GLU A 1 563 ? -7.068 11.751 -1.330 1.00 94.56 563 GLU A C 1
ATOM 4415 O O . GLU A 1 563 ? -7.486 12.893 -1.133 1.00 94.56 563 GLU A O 1
ATOM 4420 N N . ARG A 1 564 ? -7.849 10.836 -1.919 1.00 97.50 564 ARG A N 1
ATOM 4421 C CA . ARG A 1 564 ? -9.234 11.098 -2.349 1.00 97.50 564 ARG A CA 1
ATOM 4422 C C . ARG A 1 564 ? -10.271 10.827 -1.265 1.00 97.50 564 ARG A C 1
ATOM 4424 O O . ARG A 1 564 ? -11.444 11.110 -1.483 1.00 97.50 564 ARG A O 1
ATOM 4431 N N . GLY A 1 565 ? -9.854 10.308 -0.109 1.00 97.50 565 GLY A N 1
ATOM 4432 C CA . GLY A 1 565 ? -10.707 10.078 1.062 1.00 97.50 565 GLY A CA 1
ATOM 4433 C C . GLY A 1 565 ? -10.825 8.613 1.485 1.00 97.50 565 GLY A C 1
ATOM 4434 O O . GLY A 1 565 ? -11.369 8.338 2.555 1.00 97.50 565 GLY A O 1
ATOM 4435 N N . TRP A 1 566 ? -10.292 7.667 0.702 1.00 98.38 566 TRP A N 1
ATOM 4436 C CA . TRP A 1 566 ? -10.302 6.251 1.080 1.00 98.38 566 TRP A CA 1
ATOM 4437 C C . TRP A 1 566 ? -9.528 5.991 2.366 1.00 98.38 566 TRP A C 1
ATOM 4439 O O . TRP A 1 566 ? -9.962 5.195 3.189 1.00 98.38 566 TRP A O 1
ATOM 4449 N N . GLU A 1 567 ? -8.418 6.691 2.570 1.00 97.38 567 GLU A N 1
ATOM 4450 C CA . GLU A 1 567 ? -7.559 6.527 3.733 1.00 97.38 567 GLU A CA 1
ATOM 4451 C C . GLU A 1 567 ? -8.263 6.923 5.026 1.00 97.38 567 GLU A C 1
ATOM 4453 O O . GLU A 1 567 ? -8.052 6.285 6.055 1.00 97.38 567 GLU A O 1
ATOM 4458 N N . GLN A 1 568 ? -9.091 7.967 4.979 1.00 97.88 568 GLN A N 1
ATOM 4459 C CA . GLN A 1 568 ? -9.889 8.379 6.127 1.00 97.88 568 GLN A CA 1
ATOM 4460 C C . GLN A 1 568 ? -10.980 7.344 6.420 1.00 97.88 568 GLN A C 1
ATOM 4462 O O . GLN A 1 568 ? -11.179 6.967 7.573 1.00 97.88 568 GLN A O 1
ATOM 4467 N N . PHE A 1 569 ? -11.636 6.832 5.376 1.00 98.62 569 PHE A N 1
ATOM 4468 C CA . PHE A 1 569 ? -12.647 5.789 5.520 1.00 98.62 569 PHE A CA 1
ATOM 4469 C C . PHE A 1 569 ? -12.061 4.493 6.097 1.00 98.62 569 PHE A C 1
ATOM 4471 O O . PHE A 1 569 ? -12.594 3.952 7.061 1.00 98.62 569 PHE A O 1
ATOM 4478 N N . THR A 1 570 ? -10.939 4.008 5.561 1.00 98.38 570 THR A N 1
ATOM 4479 C CA . THR A 1 570 ? -10.299 2.764 6.018 1.00 98.38 570 THR A CA 1
ATOM 4480 C C . THR A 1 570 ? -9.695 2.905 7.417 1.00 98.38 570 THR A C 1
ATOM 4482 O O . THR A 1 570 ? -9.662 1.933 8.166 1.00 98.38 570 THR A O 1
ATOM 4485 N N . GLU A 1 571 ? -9.290 4.110 7.831 1.00 97.75 571 GLU A N 1
ATOM 4486 C CA . GLU A 1 571 ? -8.969 4.398 9.235 1.00 97.75 571 GLU A CA 1
ATOM 4487 C C . GLU A 1 571 ? -10.183 4.260 10.156 1.00 97.75 571 GLU A C 1
ATOM 4489 O O . GLU A 1 571 ? -10.058 3.662 11.226 1.00 97.75 571 GLU A O 1
ATOM 4494 N N . GLU A 1 572 ? -11.359 4.745 9.750 1.00 98.38 572 GLU A N 1
ATOM 4495 C CA . GLU A 1 572 ? -12.579 4.544 10.536 1.00 98.38 572 GLU A CA 1
ATOM 4496 C C . GLU A 1 572 ? -12.987 3.063 10.573 1.00 98.38 572 GLU A C 1
ATOM 4498 O O . GLU A 1 572 ? -13.413 2.589 11.621 1.00 98.38 572 GLU A O 1
ATOM 4503 N N . VAL A 1 573 ? -12.779 2.294 9.496 1.00 98.56 573 VAL A N 1
ATOM 4504 C CA . VAL A 1 573 ? -12.980 0.830 9.502 1.00 98.56 573 VAL A CA 1
ATOM 4505 C C . VAL A 1 573 ? -12.127 0.164 10.585 1.00 98.56 573 VAL A C 1
ATOM 4507 O O . VAL A 1 573 ? -12.654 -0.592 11.401 1.00 98.56 573 VAL A O 1
ATOM 4510 N N . ILE A 1 574 ? -10.825 0.474 10.638 1.00 98.38 574 ILE A N 1
ATOM 4511 C CA . ILE A 1 574 ? -9.905 -0.074 11.650 1.00 98.38 574 ILE A CA 1
ATOM 4512 C C . ILE A 1 574 ? -10.356 0.331 13.057 1.00 98.38 574 ILE A C 1
ATOM 4514 O O . ILE A 1 574 ? -10.400 -0.502 13.963 1.00 98.38 574 ILE A O 1
ATOM 4518 N N . LYS A 1 575 ? -10.739 1.599 13.237 1.00 97.88 575 LYS A N 1
ATOM 4519 C CA . LYS A 1 575 ? -11.241 2.113 14.512 1.00 97.88 575 LYS A CA 1
ATOM 4520 C C . LYS A 1 575 ? -12.495 1.375 14.973 1.00 97.88 575 LYS A C 1
ATOM 4522 O O . LYS A 1 575 ? -12.537 0.918 16.111 1.00 97.88 575 LYS A O 1
ATOM 4527 N N . GLN A 1 576 ? -13.489 1.222 14.098 1.00 97.62 576 GLN A N 1
ATOM 4528 C CA . GLN A 1 576 ? -14.728 0.508 14.407 1.00 97.62 576 GLN A CA 1
ATOM 4529 C C . GLN A 1 576 ? -14.460 -0.963 14.727 1.00 97.62 576 GLN A C 1
ATOM 4531 O O . GLN A 1 576 ? -15.040 -1.478 15.676 1.00 97.62 576 GLN A O 1
ATOM 4536 N N . ALA A 1 577 ? -13.540 -1.619 14.012 1.00 97.56 577 ALA A N 1
ATOM 4537 C CA . ALA A 1 577 ? -13.138 -2.994 14.306 1.00 97.56 577 ALA A CA 1
ATOM 4538 C C . ALA A 1 577 ? -12.565 -3.132 15.726 1.00 97.56 577 ALA A C 1
ATOM 4540 O O . ALA A 1 577 ? -12.991 -3.992 16.496 1.00 97.56 577 ALA A O 1
ATOM 4541 N N . ILE A 1 578 ? -11.625 -2.259 16.094 1.00 96.62 578 ILE A N 1
ATOM 4542 C CA . ILE A 1 578 ? -10.993 -2.254 17.418 1.00 96.62 578 ILE A CA 1
ATOM 4543 C C . ILE A 1 578 ? -12.031 -1.942 18.509 1.00 96.62 578 ILE A C 1
ATOM 4545 O O . ILE A 1 578 ? -12.157 -2.680 19.487 1.00 96.62 578 ILE A O 1
ATOM 4549 N N . GLU A 1 579 ? -12.817 -0.875 18.339 1.00 95.44 579 GLU A N 1
ATOM 4550 C CA . GLU A 1 579 ? -13.832 -0.472 19.316 1.00 95.44 579 GLU A CA 1
ATOM 4551 C C . GLU A 1 579 ? -14.929 -1.526 19.491 1.00 95.44 579 GLU A C 1
ATOM 4553 O O . GLU A 1 579 ? -15.402 -1.723 20.611 1.00 95.44 579 GLU A O 1
ATOM 4558 N N . TYR A 1 580 ? -15.322 -2.211 18.413 1.00 95.62 580 TYR A N 1
ATOM 4559 C CA . TYR A 1 580 ? -16.302 -3.293 18.444 1.00 95.62 580 TYR A CA 1
ATOM 4560 C C . TYR A 1 580 ? -15.869 -4.400 19.409 1.00 95.62 580 TYR A C 1
ATOM 4562 O O . TYR A 1 580 ? -16.619 -4.747 20.324 1.00 95.62 580 TYR A O 1
ATOM 4570 N N . HIS A 1 581 ? -14.636 -4.897 19.273 1.00 94.75 581 HIS A N 1
ATOM 4571 C CA . HIS A 1 581 ? -14.142 -6.004 20.097 1.00 94.75 581 HIS A CA 1
ATOM 4572 C C . HIS A 1 581 ? -13.919 -5.613 21.564 1.00 94.75 581 HIS A C 1
ATOM 4574 O O . HIS A 1 581 ? -14.040 -6.439 22.475 1.00 94.75 581 HIS A O 1
ATOM 4580 N N . VAL A 1 582 ? -13.646 -4.334 21.833 1.00 94.06 582 VAL A N 1
ATOM 4581 C CA . VAL A 1 582 ? -13.592 -3.829 23.210 1.00 94.06 582 VAL A CA 1
ATOM 4582 C C . VAL A 1 582 ? -14.993 -3.712 23.805 1.00 94.06 582 VAL A C 1
ATOM 4584 O O . VAL A 1 582 ? -15.268 -4.341 24.826 1.00 94.06 582 VAL A O 1
ATOM 4587 N N . LYS A 1 583 ? -15.892 -2.951 23.168 1.00 92.81 583 LYS A N 1
ATOM 4588 C CA . LYS A 1 583 ? -17.220 -2.612 23.715 1.00 92.81 583 LYS A CA 1
ATOM 4589 C C . LYS A 1 583 ? -18.111 -3.831 23.927 1.00 92.81 583 LYS A C 1
ATOM 4591 O O . LYS A 1 583 ? -18.932 -3.834 24.838 1.00 92.81 583 LYS A O 1
ATOM 4596 N N . ASN A 1 584 ? -17.953 -4.852 23.093 1.00 87.88 584 ASN A N 1
ATOM 4597 C CA . ASN A 1 584 ? -18.800 -6.039 23.123 1.00 87.88 584 ASN A CA 1
ATOM 4598 C C . ASN A 1 584 ? -18.214 -7.200 23.922 1.00 87.88 584 ASN A C 1
ATOM 4600 O O . ASN A 1 584 ? -18.879 -8.221 24.051 1.00 87.88 584 ASN A O 1
ATOM 4604 N N . GLY A 1 585 ? -16.998 -7.057 24.456 1.00 83.62 585 GLY A N 1
ATOM 4605 C CA . GLY A 1 585 ? -16.335 -8.150 25.159 1.00 83.62 585 GLY A CA 1
ATOM 4606 C C . GLY A 1 585 ? -15.861 -9.283 24.243 1.00 83.62 585 GLY A C 1
ATOM 4607 O O . GLY A 1 585 ? -15.490 -10.330 24.759 1.00 83.62 585 GLY A O 1
ATOM 4608 N N . GLU A 1 586 ? -15.816 -9.073 22.925 1.00 87.81 586 GLU A N 1
ATOM 4609 C CA . GLU A 1 586 ? -15.371 -10.090 21.964 1.00 87.81 586 GLU A CA 1
ATOM 4610 C C . GLU A 1 586 ? -13.883 -10.420 22.120 1.00 87.81 586 GLU A C 1
ATOM 4612 O O . GLU A 1 586 ? -13.109 -9.684 22.758 1.00 87.81 586 GLU A O 1
ATOM 4617 N N . LYS A 1 587 ? -13.485 -11.536 21.507 1.00 92.19 587 LYS A N 1
ATOM 4618 C CA . LYS A 1 587 ? -12.093 -11.979 21.447 1.00 92.19 587 LYS A CA 1
ATOM 4619 C C . LYS A 1 587 ? -11.208 -10.918 20.791 1.00 92.19 587 LYS A C 1
ATOM 4621 O O . LYS A 1 587 ? -11.626 -10.173 19.917 1.00 92.19 587 LYS A O 1
ATOM 4626 N N . GLY A 1 588 ? -9.970 -10.823 21.246 1.00 95.06 588 GLY A N 1
ATOM 4627 C CA . GLY A 1 588 ? -8.998 -9.920 20.651 1.00 95.06 588 GLY A CA 1
ATOM 4628 C C . GLY A 1 588 ? -8.526 -10.373 19.265 1.00 95.06 588 GLY A C 1
ATOM 4629 O O . GLY A 1 588 ? -8.761 -11.519 18.886 1.00 95.06 588 GLY A O 1
ATOM 4630 N N . PHE A 1 589 ? -7.806 -9.524 18.528 1.00 98.06 589 PHE A N 1
ATOM 4631 C CA . PHE A 1 589 ? -7.236 -9.904 17.228 1.00 98.06 589 PHE A CA 1
ATOM 4632 C C . PHE A 1 589 ? -5.833 -9.335 16.991 1.00 98.06 589 PHE A C 1
ATOM 4634 O O . PHE A 1 589 ? -5.394 -8.376 17.633 1.00 98.06 589 PHE A O 1
ATOM 4641 N N . VAL A 1 590 ? -5.112 -9.944 16.047 1.00 98.56 590 VAL A N 1
ATOM 4642 C CA . VAL A 1 590 ? -3.743 -9.551 15.679 1.00 98.56 590 VAL A CA 1
ATOM 4643 C C . VAL A 1 590 ? -3.764 -8.539 14.534 1.00 98.56 590 VAL A C 1
ATOM 4645 O O . VAL A 1 590 ? -4.516 -8.684 13.579 1.00 98.56 590 VAL A O 1
ATOM 4648 N N . ILE A 1 591 ? -2.913 -7.518 14.593 1.00 98.62 591 ILE A N 1
ATOM 4649 C CA . ILE A 1 591 ? -2.755 -6.493 13.559 1.00 98.62 591 ILE A CA 1
ATOM 4650 C C . ILE A 1 591 ? -1.371 -6.639 12.930 1.00 98.62 591 ILE A C 1
ATOM 4652 O O . ILE A 1 591 ? -0.353 -6.375 13.570 1.00 98.62 591 ILE A O 1
ATOM 4656 N N . MET A 1 592 ? -1.327 -7.018 11.658 1.00 98.19 592 MET A N 1
ATOM 4657 C CA . MET A 1 592 ? -0.107 -7.139 10.870 1.00 98.19 592 MET A CA 1
ATOM 4658 C C . MET A 1 592 ? 0.163 -5.848 10.090 1.00 98.19 592 MET A C 1
ATOM 4660 O O . MET A 1 592 ? -0.458 -5.555 9.067 1.00 98.19 592 MET A O 1
ATOM 4664 N N . ALA A 1 593 ? 1.124 -5.067 10.581 1.00 97.19 593 ALA A N 1
ATOM 4665 C CA . ALA A 1 593 ? 1.529 -3.796 9.995 1.00 97.19 593 ALA A CA 1
ATOM 4666 C C . ALA A 1 593 ? 2.840 -3.956 9.207 1.00 97.19 593 ALA A C 1
ATOM 4668 O O . ALA A 1 593 ? 3.946 -3.766 9.732 1.00 97.19 593 ALA A O 1
ATOM 4669 N N . TRP A 1 594 ? 2.711 -4.326 7.932 1.00 97.38 594 TRP A N 1
ATOM 4670 C CA . TRP A 1 594 ? 3.841 -4.567 7.035 1.00 97.38 594 TRP A CA 1
ATOM 4671 C C . TRP A 1 594 ? 4.286 -3.285 6.322 1.00 97.38 594 TRP A C 1
ATOM 4673 O O . TRP A 1 594 ? 3.570 -2.711 5.507 1.00 97.38 594 TRP A O 1
ATOM 4683 N N . GLY A 1 595 ? 5.511 -2.848 6.603 1.00 95.75 595 GLY A N 1
ATOM 4684 C CA . GLY A 1 595 ? 6.093 -1.624 6.063 1.00 95.75 595 GLY A CA 1
ATOM 4685 C C . GLY A 1 595 ? 5.666 -0.350 6.793 1.00 95.75 595 GLY A C 1
ATOM 4686 O O . GLY A 1 595 ? 4.679 -0.300 7.527 1.00 95.75 595 GLY A O 1
ATOM 4687 N N . THR A 1 596 ? 6.432 0.718 6.573 1.00 94.56 596 THR A N 1
ATOM 4688 C CA . THR A 1 596 ? 6.221 2.022 7.216 1.00 94.56 596 THR A CA 1
ATOM 4689 C C . THR A 1 596 ? 4.817 2.607 7.000 1.00 94.56 596 THR A C 1
ATOM 4691 O O . THR A 1 596 ? 4.268 3.124 7.973 1.00 94.56 596 THR A O 1
ATOM 4694 N N . PRO A 1 597 ? 4.188 2.528 5.805 1.00 93.00 597 PRO A N 1
ATOM 4695 C CA . PRO A 1 597 ? 2.840 3.071 5.612 1.00 93.00 597 PRO A CA 1
ATOM 4696 C C . PRO A 1 597 ? 1.786 2.422 6.521 1.00 93.00 597 PRO A C 1
ATOM 4698 O O . PRO A 1 597 ? 1.030 3.130 7.187 1.00 93.00 597 PRO A O 1
ATOM 4701 N N . ALA A 1 598 ? 1.778 1.087 6.616 1.00 96.00 598 ALA A N 1
ATOM 4702 C CA . ALA A 1 598 ? 0.864 0.358 7.494 1.00 96.00 598 ALA A CA 1
ATOM 4703 C C . ALA A 1 598 ? 1.142 0.661 8.975 1.00 96.00 598 ALA A C 1
ATOM 4705 O O . ALA A 1 598 ? 0.216 0.897 9.750 1.00 96.00 598 ALA A O 1
ATOM 4706 N N . GLN A 1 599 ? 2.420 0.727 9.365 1.00 96.56 599 GLN A N 1
ATOM 4707 C CA . GLN A 1 599 ? 2.818 1.040 10.741 1.00 96.56 599 GLN A CA 1
ATOM 4708 C C . GLN A 1 599 ? 2.351 2.432 11.177 1.00 96.56 599 GLN A C 1
ATOM 4710 O O . GLN A 1 599 ? 1.737 2.550 12.234 1.00 96.56 599 GLN A O 1
ATOM 4715 N N . ARG A 1 600 ? 2.555 3.464 10.347 1.00 95.12 600 ARG A N 1
ATOM 4716 C CA . ARG A 1 600 ? 2.095 4.837 10.629 1.00 95.12 600 ARG A CA 1
ATOM 4717 C C . ARG A 1 600 ? 0.580 4.931 10.783 1.00 95.12 600 ARG A C 1
ATOM 4719 O O . ARG A 1 600 ? 0.086 5.705 11.598 1.00 95.12 600 ARG A O 1
ATOM 4726 N N . ARG A 1 601 ? -0.169 4.143 10.009 1.00 93.69 601 ARG A N 1
ATOM 4727 C CA . ARG A 1 601 ? -1.632 4.098 10.112 1.00 93.69 601 ARG A CA 1
ATOM 4728 C C . ARG A 1 601 ? -2.072 3.516 11.453 1.00 93.69 601 ARG A C 1
ATOM 4730 O O . ARG A 1 601 ? -2.927 4.095 12.114 1.00 93.69 601 ARG A O 1
ATOM 4737 N N . ILE A 1 602 ? -1.437 2.427 11.888 1.00 96.81 602 ILE A N 1
ATOM 4738 C CA . ILE A 1 602 ? -1.716 1.812 13.193 1.00 96.81 602 ILE A CA 1
ATOM 4739 C C . ILE A 1 602 ? -1.247 2.687 14.361 1.00 96.81 602 ILE A C 1
ATOM 4741 O O . ILE A 1 602 ? -1.890 2.697 15.408 1.00 96.81 602 ILE A O 1
ATOM 4745 N N . GLU A 1 603 ? -0.195 3.488 14.181 1.00 95.50 603 GLU A N 1
ATOM 4746 C CA . GLU A 1 603 ? 0.314 4.385 15.225 1.00 95.50 603 GLU A CA 1
ATOM 4747 C C . GLU A 1 603 ? -0.729 5.375 15.752 1.00 95.50 603 GLU A C 1
ATOM 4749 O O . GLU A 1 603 ? -0.719 5.689 16.944 1.00 95.50 603 GLU A O 1
ATOM 4754 N N . LYS A 1 604 ? -1.686 5.787 14.910 1.00 94.44 604 LYS A N 1
ATOM 4755 C CA . LYS A 1 604 ? -2.827 6.631 15.301 1.00 94.44 604 LYS A CA 1
ATOM 4756 C C . LYS A 1 604 ? -3.687 6.001 16.403 1.00 94.44 604 LYS A C 1
ATOM 4758 O O . LYS A 1 604 ? -4.308 6.719 17.182 1.00 94.44 604 LYS A O 1
ATOM 4763 N N . PHE A 1 605 ? -3.687 4.673 16.498 1.00 95.88 605 PHE A N 1
ATOM 4764 C CA . PHE A 1 605 ? -4.453 3.899 17.473 1.00 95.88 605 PHE A CA 1
ATOM 4765 C C . PHE A 1 605 ? -3.600 3.390 18.641 1.00 95.88 605 PHE A C 1
ATOM 4767 O O . PHE A 1 605 ? -4.147 2.781 19.554 1.00 95.88 605 PHE A O 1
ATOM 4774 N N . ASN A 1 606 ? -2.285 3.659 18.668 1.00 92.62 606 ASN A N 1
ATOM 4775 C CA . ASN A 1 606 ? -1.364 3.114 19.676 1.00 92.62 606 ASN A CA 1
ATOM 4776 C C . ASN A 1 606 ? -1.829 3.354 21.109 1.00 92.62 606 ASN A C 1
ATOM 4778 O O . ASN A 1 606 ? -1.701 2.463 21.936 1.00 92.62 606 ASN A O 1
ATOM 4782 N N . ARG A 1 607 ? -2.353 4.546 21.420 1.00 93.38 607 ARG A N 1
ATOM 4783 C CA . ARG A 1 607 ? -2.848 4.837 22.770 1.00 93.38 607 ARG A CA 1
ATOM 4784 C C . ARG A 1 607 ? -3.924 3.829 23.181 1.00 93.38 607 ARG A C 1
ATOM 4786 O O . ARG A 1 607 ? -3.782 3.185 24.211 1.00 93.38 607 ARG A O 1
ATOM 4793 N N . PHE A 1 608 ? -4.941 3.664 22.340 1.00 93.50 608 PHE A N 1
ATOM 4794 C CA . PHE A 1 608 ? -6.051 2.751 22.592 1.00 93.50 608 PHE A CA 1
ATOM 4795 C C . PHE A 1 608 ? -5.592 1.284 22.595 1.00 93.50 608 PHE A C 1
ATOM 4797 O O . PHE A 1 608 ? -5.958 0.511 23.473 1.00 93.50 608 PHE A O 1
ATOM 4804 N N . LEU A 1 609 ? -4.726 0.900 21.653 1.00 95.00 609 LEU A N 1
ATOM 4805 C CA . LEU A 1 609 ? -4.166 -0.453 21.582 1.00 95.00 609 LEU A CA 1
ATOM 4806 C C . LEU A 1 609 ? -3.301 -0.789 22.808 1.00 95.00 609 LEU A C 1
ATOM 4808 O O . LEU A 1 609 ? -3.359 -1.907 23.304 1.00 95.00 609 LEU A O 1
ATOM 4812 N N . ASN A 1 610 ? -2.541 0.173 23.336 1.00 92.88 610 ASN A N 1
ATOM 4813 C CA . ASN A 1 610 ? -1.730 -0.009 24.541 1.00 92.88 610 ASN A CA 1
ATOM 4814 C C . ASN A 1 610 ? -2.589 -0.144 25.806 1.00 92.88 610 ASN A C 1
ATOM 4816 O O . ASN A 1 610 ? -2.233 -0.916 26.697 1.00 92.88 610 ASN A O 1
ATOM 4820 N N . GLU A 1 611 ? -3.708 0.585 25.880 1.00 94.25 611 GLU A N 1
ATOM 4821 C CA . GLU A 1 611 ? -4.711 0.450 26.946 1.00 94.25 611 GLU A CA 1
ATOM 4822 C C . GLU A 1 611 ? -5.376 -0.947 26.925 1.00 94.25 611 GLU A C 1
ATOM 4824 O O . GLU A 1 611 ? -5.775 -1.443 27.976 1.00 94.25 611 GLU A O 1
ATOM 4829 N N . HIS A 1 612 ? -5.401 -1.619 25.765 1.00 94.75 612 HIS A N 1
ATOM 4830 C CA . HIS A 1 612 ? -6.016 -2.936 25.538 1.00 94.75 612 HIS A CA 1
ATOM 4831 C C . HIS A 1 612 ? -5.033 -3.991 24.987 1.00 94.75 612 HIS A C 1
ATOM 4833 O O . HIS A 1 612 ? -5.380 -4.804 24.125 1.00 94.75 612 HIS A O 1
ATOM 4839 N N . LYS A 1 613 ? -3.781 -3.985 25.464 1.00 92.81 613 LYS A N 1
ATOM 4840 C CA . LYS A 1 613 ? -2.695 -4.864 24.971 1.00 92.81 613 LYS A CA 1
ATOM 4841 C C . LYS A 1 613 ? -2.931 -6.367 25.184 1.00 92.81 613 LYS A C 1
ATOM 4843 O O . LYS A 1 613 ? -2.253 -7.196 24.586 1.00 92.81 613 LYS A O 1
ATOM 4848 N N . ASP A 1 614 ? -3.844 -6.720 26.081 1.00 90.88 614 ASP A N 1
ATOM 4849 C CA . ASP A 1 614 ? -4.320 -8.083 26.325 1.00 90.88 614 ASP A CA 1
ATOM 4850 C C . ASP A 1 614 ? -5.281 -8.563 25.224 1.00 90.88 614 ASP A C 1
ATOM 4852 O O . ASP A 1 614 ? -5.364 -9.761 24.956 1.00 90.88 614 ASP A O 1
ATOM 4856 N N . LYS A 1 615 ? -5.948 -7.626 24.538 1.00 94.81 615 LYS A N 1
ATOM 4857 C CA . LYS A 1 615 ? -6.860 -7.893 23.420 1.00 94.81 615 LYS A CA 1
ATOM 4858 C C . LYS A 1 615 ? -6.254 -7.655 22.042 1.00 94.81 615 LYS A C 1
ATOM 4860 O O . LYS A 1 615 ? -6.783 -8.176 21.070 1.00 94.81 615 LYS A O 1
ATOM 4865 N N . PHE A 1 616 ? -5.188 -6.878 21.902 1.00 97.81 616 PHE A N 1
ATOM 4866 C CA . PHE A 1 616 ? -4.625 -6.614 20.577 1.00 97.81 616 PHE A CA 1
ATOM 4867 C C . PHE A 1 616 ? -3.116 -6.771 20.564 1.00 97.81 616 PHE A C 1
ATOM 4869 O O . PHE A 1 616 ? -2.408 -6.210 21.400 1.00 97.81 616 PHE A O 1
ATOM 4876 N N . LEU A 1 617 ? -2.622 -7.480 19.551 1.00 97.81 617 LEU A N 1
ATOM 4877 C CA . LEU A 1 617 ? -1.198 -7.590 19.266 1.00 97.81 617 LEU A CA 1
ATOM 4878 C C . LEU A 1 617 ? -0.882 -6.911 17.939 1.00 97.81 617 LEU A C 1
ATOM 4880 O O . LEU A 1 617 ? -1.401 -7.309 16.902 1.00 97.81 617 LEU A O 1
ATOM 4884 N N . VAL A 1 618 ? 0.021 -5.931 17.953 1.00 98.06 618 VAL A N 1
ATOM 4885 C CA . VAL A 1 618 ? 0.540 -5.316 16.725 1.00 98.06 618 VAL A CA 1
ATOM 4886 C C . VAL A 1 618 ? 1.870 -5.962 16.355 1.00 98.06 618 VAL A C 1
ATOM 4888 O O . VAL A 1 618 ? 2.870 -5.785 17.051 1.00 98.06 618 VAL A O 1
ATOM 4891 N N . LEU A 1 619 ? 1.901 -6.666 15.227 1.00 97.81 619 LEU A N 1
ATOM 4892 C CA . LEU A 1 619 ? 3.113 -7.230 14.646 1.00 97.81 619 LEU A CA 1
ATOM 4893 C C . LEU A 1 619 ? 3.626 -6.318 13.532 1.00 97.81 619 LEU A C 1
ATOM 4895 O O . LEU A 1 619 ? 2.988 -6.149 12.492 1.00 97.81 619 LEU A O 1
ATOM 4899 N N . LYS A 1 620 ? 4.799 -5.721 13.756 1.00 96.44 620 LYS A N 1
ATOM 4900 C CA . LYS A 1 620 ? 5.452 -4.812 12.808 1.00 96.44 620 LYS A CA 1
ATOM 4901 C C . LYS A 1 620 ? 6.609 -5.525 12.113 1.00 96.44 620 LYS A C 1
ATOM 4903 O O . LYS A 1 620 ? 7.466 -6.104 12.769 1.00 96.44 620 LYS A O 1
ATOM 4908 N N . THR A 1 621 ? 6.662 -5.435 10.790 1.00 96.50 621 THR A N 1
ATOM 4909 C CA . THR A 1 621 ? 7.808 -5.886 9.983 1.00 96.50 621 THR A CA 1
ATOM 4910 C C . THR A 1 621 ? 7.946 -5.008 8.738 1.00 96.50 621 THR A C 1
ATOM 4912 O O . THR A 1 621 ? 7.116 -4.128 8.500 1.00 96.50 621 THR A O 1
ATOM 4915 N N . VAL A 1 622 ? 9.011 -5.190 7.960 1.00 95.50 622 VAL A N 1
ATOM 4916 C CA . VAL A 1 622 ? 9.176 -4.539 6.652 1.00 95.50 622 VAL A CA 1
ATOM 4917 C C . VAL A 1 622 ? 8.134 -5.058 5.650 1.00 95.50 622 VAL A C 1
ATOM 4919 O O . VAL A 1 622 ? 7.477 -6.063 5.892 1.00 95.50 622 VAL A O 1
ATOM 4922 N N . HIS A 1 623 ? 7.934 -4.366 4.529 1.00 96.44 623 HIS A N 1
ATOM 4923 C CA . HIS A 1 623 ? 6.934 -4.774 3.537 1.00 96.44 623 HIS A CA 1
ATOM 4924 C C . HIS A 1 623 ? 7.380 -6.050 2.773 1.00 96.44 623 HIS A C 1
ATOM 4926 O O . HIS A 1 623 ? 8.584 -6.206 2.533 1.00 96.44 623 HIS A O 1
ATOM 4932 N N . PRO A 1 624 ? 6.464 -6.936 2.326 1.00 96.00 624 PRO A N 1
ATOM 4933 C CA . PRO A 1 624 ? 6.798 -8.135 1.539 1.00 96.00 624 PRO A CA 1
ATOM 4934 C C . PRO A 1 624 ? 7.278 -7.863 0.103 1.00 96.00 624 PRO A C 1
ATOM 4936 O O . PRO A 1 624 ? 7.642 -8.794 -0.611 1.00 96.00 624 PRO A O 1
ATOM 4939 N N . SER A 1 625 ? 7.298 -6.607 -0.351 1.00 93.25 625 SER A N 1
ATOM 4940 C CA . SER A 1 625 ? 7.834 -6.244 -1.675 1.00 93.25 625 SER A CA 1
ATOM 4941 C C . SER A 1 625 ? 9.279 -6.740 -1.847 1.00 93.25 625 SER A C 1
ATOM 4943 O O . SER A 1 625 ? 10.039 -6.701 -0.873 1.00 93.25 625 SER A O 1
ATOM 4945 N N . PRO A 1 626 ? 9.703 -7.136 -3.065 1.00 87.88 626 PRO A N 1
ATOM 4946 C CA . PRO A 1 626 ? 11.095 -7.496 -3.354 1.00 87.88 626 PRO A CA 1
ATOM 4947 C C . PRO A 1 626 ? 12.122 -6.480 -2.834 1.00 87.88 626 PRO A C 1
ATOM 4949 O O . PRO A 1 626 ? 13.173 -6.869 -2.333 1.00 87.88 626 PRO A O 1
ATOM 4952 N N . LEU A 1 627 ? 11.777 -5.185 -2.836 1.00 82.56 627 LEU A N 1
ATOM 4953 C CA . LEU A 1 627 ? 12.634 -4.096 -2.349 1.00 82.56 627 LEU A CA 1
ATOM 4954 C C . LEU A 1 627 ? 12.940 -4.163 -0.839 1.00 82.56 627 LEU A C 1
ATOM 4956 O O . LEU A 1 627 ? 13.827 -3.465 -0.337 1.00 82.56 627 LEU A O 1
ATOM 4960 N N . SER A 1 628 ? 12.165 -4.915 -0.059 1.00 89.38 628 SER A N 1
ATOM 4961 C CA . SER A 1 628 ? 12.288 -4.953 1.402 1.00 89.38 628 SER A CA 1
ATOM 4962 C C . SER A 1 628 ? 12.204 -6.334 2.025 1.00 89.38 628 SER A C 1
ATOM 4964 O O . SER A 1 628 ? 12.648 -6.472 3.160 1.00 89.38 628 SER A O 1
ATOM 4966 N N . ALA A 1 629 ? 11.723 -7.356 1.318 1.00 90.44 629 ALA A N 1
ATOM 4967 C CA . ALA A 1 629 ? 11.521 -8.678 1.899 1.00 90.44 629 ALA A CA 1
ATOM 4968 C C . ALA A 1 629 ? 12.811 -9.258 2.516 1.00 90.44 629 ALA A C 1
ATOM 4970 O O . ALA A 1 629 ? 12.814 -9.697 3.668 1.00 90.44 629 ALA A O 1
ATOM 4971 N N . HIS A 1 630 ? 13.937 -9.128 1.806 1.00 90.25 630 HIS A N 1
ATOM 4972 C CA . HIS A 1 630 ? 15.258 -9.556 2.279 1.00 90.25 630 HIS A CA 1
ATOM 4973 C C . HIS A 1 630 ? 15.782 -8.757 3.483 1.00 90.25 630 HIS A C 1
ATOM 4975 O O . HIS A 1 630 ? 16.601 -9.266 4.241 1.00 90.25 630 HIS A O 1
ATOM 4981 N N . ARG A 1 631 ? 15.287 -7.531 3.707 1.00 89.00 631 ARG A N 1
ATOM 4982 C CA . ARG A 1 631 ? 15.701 -6.675 4.834 1.00 89.00 631 ARG A CA 1
ATOM 4983 C C . ARG A 1 631 ? 15.090 -7.090 6.174 1.00 89.00 631 ARG A C 1
ATOM 4985 O O . ARG A 1 631 ? 15.446 -6.509 7.193 1.00 89.00 631 ARG A O 1
ATOM 4992 N N . GLY A 1 632 ? 14.178 -8.064 6.194 1.00 88.19 632 GLY A N 1
ATOM 4993 C CA . GLY A 1 632 ? 13.650 -8.594 7.454 1.00 88.19 632 GLY A CA 1
ATOM 4994 C C . GLY A 1 632 ? 12.319 -9.338 7.380 1.00 88.19 632 GLY A C 1
ATOM 4995 O O . GLY A 1 632 ? 11.961 -9.985 8.357 1.00 88.19 632 GLY A O 1
ATOM 4996 N N . PHE A 1 633 ? 11.591 -9.303 6.258 1.00 95.75 633 PHE A N 1
ATOM 4997 C CA . PHE A 1 633 ? 10.271 -9.939 6.170 1.00 95.75 633 PHE A CA 1
ATOM 4998 C C . PHE A 1 633 ? 10.368 -11.461 6.329 1.00 95.75 633 PHE A C 1
ATOM 5000 O O . PHE A 1 633 ? 9.678 -12.026 7.174 1.00 95.75 633 PHE A O 1
ATOM 5007 N N . PHE A 1 634 ? 11.300 -12.102 5.614 1.00 94.81 634 PHE A N 1
ATOM 5008 C CA . PHE A 1 634 ? 11.507 -13.559 5.661 1.00 94.81 634 PHE A CA 1
ATOM 5009 C C . PHE A 1 634 ? 11.915 -14.093 7.039 1.00 94.81 634 PHE A C 1
ATOM 5011 O O . PHE A 1 634 ? 11.729 -15.267 7.320 1.00 94.81 634 PHE A O 1
ATOM 5018 N N . ARG A 1 635 ? 12.487 -13.247 7.904 1.00 91.00 635 ARG A N 1
ATOM 5019 C CA . ARG A 1 635 ? 12.934 -13.630 9.255 1.00 91.00 635 ARG A CA 1
ATOM 5020 C C . ARG A 1 635 ? 11.992 -13.132 10.353 1.00 91.00 635 ARG A C 1
ATOM 5022 O O . ARG A 1 635 ? 12.328 -13.228 11.528 1.00 91.00 635 ARG A O 1
ATOM 5029 N N . SER A 1 636 ? 10.847 -12.558 9.983 1.00 94.62 636 SER A N 1
ATOM 5030 C CA . SER A 1 636 ? 9.969 -11.864 10.930 1.00 94.62 636 SER A CA 1
ATOM 5031 C C . SER A 1 636 ? 9.144 -12.791 11.821 1.00 94.62 636 SER A C 1
ATOM 5033 O O . SER A 1 636 ? 8.661 -12.343 12.860 1.00 94.62 636 SER A O 1
ATOM 5035 N N . GLN A 1 637 ? 8.969 -14.057 11.426 1.00 96.06 637 GLN A N 1
ATOM 5036 C CA . GLN A 1 637 ? 8.095 -15.014 12.110 1.00 96.06 637 GLN A CA 1
ATOM 5037 C C . GLN A 1 637 ? 6.674 -14.481 12.337 1.00 96.06 637 GLN A C 1
ATOM 5039 O O . GLN A 1 637 ? 6.036 -14.766 13.350 1.00 96.06 637 GLN A O 1
ATOM 5044 N N . VAL A 1 638 ? 6.196 -13.615 11.436 1.00 97.19 638 VAL A N 1
ATOM 5045 C CA . VAL A 1 638 ? 4.969 -12.841 11.649 1.00 97.19 638 VAL A CA 1
ATOM 5046 C C . VAL A 1 638 ? 3.728 -13.732 11.709 1.00 97.19 638 VAL A C 1
ATOM 5048 O O . VAL A 1 638 ? 2.846 -13.476 12.528 1.00 97.19 638 VAL A O 1
ATOM 5051 N N . PHE A 1 639 ? 3.675 -14.811 10.924 1.00 98.06 639 PHE A N 1
ATOM 5052 C CA . PHE A 1 639 ? 2.539 -15.735 10.918 1.00 98.06 639 PHE A CA 1
ATOM 5053 C C . PHE A 1 639 ? 2.582 -16.649 12.140 1.00 98.06 639 PHE A C 1
ATOM 5055 O O . PHE A 1 639 ? 1.578 -16.798 12.842 1.00 98.06 639 PHE A O 1
ATOM 5062 N N . LYS A 1 640 ? 3.773 -17.159 12.479 1.00 97.19 640 LYS A N 1
ATOM 5063 C CA . LYS A 1 640 ? 3.981 -17.956 13.693 1.00 97.19 640 LYS A CA 1
ATOM 5064 C C . LYS A 1 640 ? 3.639 -17.184 14.966 1.00 97.19 640 LYS A C 1
ATOM 5066 O O . LYS A 1 640 ? 2.948 -17.712 15.838 1.00 97.19 640 LYS A O 1
ATOM 5071 N N . ASN A 1 641 ? 4.079 -15.932 15.069 1.00 97.94 641 ASN A N 1
ATOM 5072 C CA . ASN A 1 641 ? 3.787 -15.065 16.211 1.00 97.94 641 ASN A CA 1
ATOM 5073 C C . ASN A 1 641 ? 2.295 -14.718 16.299 1.00 97.94 641 ASN A C 1
ATOM 5075 O O . ASN A 1 641 ? 1.750 -14.669 17.402 1.00 97.94 641 ASN A O 1
ATOM 5079 N N . CYS A 1 642 ? 1.627 -14.526 15.157 1.00 98.25 642 CYS A N 1
ATOM 5080 C CA . CYS A 1 642 ? 0.182 -14.316 15.104 1.00 98.25 642 CYS A CA 1
ATOM 5081 C C . CYS A 1 642 ? -0.578 -15.518 15.674 1.00 98.25 642 CYS A C 1
ATOM 5083 O O . CYS A 1 642 ? -1.327 -15.355 16.636 1.00 98.25 642 CYS A O 1
ATOM 5085 N N . ASN A 1 643 ? -0.315 -16.723 15.165 1.00 98.19 643 ASN A N 1
ATOM 5086 C CA . ASN A 1 643 ? -0.975 -17.933 15.655 1.00 98.19 643 ASN A CA 1
ATOM 5087 C C . ASN A 1 643 ? -0.628 -18.249 17.110 1.00 98.19 643 ASN A C 1
ATOM 5089 O O . ASN A 1 643 ? -1.511 -18.620 17.870 1.00 98.19 643 ASN A O 1
ATOM 5093 N N . THR A 1 644 ? 0.620 -18.026 17.530 1.00 98.12 644 THR A N 1
ATOM 5094 C CA . THR A 1 644 ? 1.027 -18.204 18.934 1.00 98.12 644 THR A CA 1
ATOM 5095 C C . THR A 1 644 ? 0.217 -17.307 19.871 1.00 98.12 644 THR A C 1
ATOM 5097 O O . THR A 1 644 ? -0.141 -17.718 20.973 1.00 98.12 644 THR A O 1
ATOM 5100 N N . TRP A 1 645 ? -0.056 -16.066 19.465 1.00 97.94 645 TRP A N 1
ATOM 5101 C CA . TRP A 1 645 ? -0.861 -15.150 20.268 1.00 97.94 645 TRP A CA 1
ATOM 5102 C C . TRP A 1 645 ? -2.345 -15.527 20.245 1.00 97.94 645 TRP A C 1
ATOM 5104 O O . TRP A 1 645 ? -2.972 -15.557 21.300 1.00 97.94 645 TRP A O 1
ATOM 5114 N N . LEU A 1 646 ? -2.894 -15.871 19.074 1.00 97.88 646 LEU A N 1
ATOM 5115 C CA . LEU A 1 646 ? -4.291 -16.297 18.947 1.00 97.88 646 LEU A CA 1
ATOM 5116 C C . LEU A 1 646 ? -4.571 -17.571 19.749 1.00 97.88 646 LEU A C 1
ATOM 5118 O O . LEU A 1 646 ? -5.562 -17.633 20.469 1.00 97.88 646 LEU A O 1
ATOM 5122 N N . GLU A 1 647 ? -3.674 -18.550 19.715 1.00 96.94 647 GLU A N 1
ATOM 5123 C CA . GLU A 1 647 ? -3.850 -19.798 20.455 1.00 96.94 647 GLU A CA 1
ATOM 5124 C C . GLU A 1 647 ? -3.871 -19.536 21.965 1.00 96.94 647 GLU A C 1
ATOM 5126 O O . GLU A 1 647 ? -4.741 -20.036 22.677 1.00 96.94 647 GLU A O 1
ATOM 5131 N N . ARG A 1 648 ? -2.973 -18.670 22.450 1.00 96.31 648 ARG A N 1
ATOM 5132 C CA . ARG A 1 648 ? -2.892 -18.296 23.869 1.00 96.31 648 ARG A CA 1
ATOM 5133 C C . ARG A 1 648 ? -4.088 -17.479 24.351 1.00 96.31 648 ARG A C 1
ATOM 5135 O O . ARG A 1 648 ? -4.531 -17.689 25.477 1.00 96.31 648 ARG A O 1
ATOM 5142 N N . ASN A 1 649 ? -4.583 -16.545 23.541 1.00 94.19 649 ASN A N 1
ATOM 5143 C CA . ASN A 1 649 ? -5.592 -15.576 23.979 1.00 94.19 649 ASN A CA 1
ATOM 5144 C C . ASN A 1 649 ? -7.023 -15.999 23.621 1.00 94.19 649 ASN A C 1
ATOM 5146 O O . ASN A 1 649 ? -7.960 -15.669 24.345 1.00 94.19 649 ASN A O 1
ATOM 5150 N N . ASN A 1 650 ? -7.190 -16.742 22.527 1.00 94.12 650 ASN A N 1
ATOM 5151 C CA . ASN A 1 650 ? -8.488 -17.062 21.938 1.00 94.12 650 ASN A CA 1
ATOM 5152 C C . ASN A 1 650 ? -8.764 -18.572 21.847 1.00 94.12 650 ASN A C 1
ATOM 5154 O O . ASN A 1 650 ? -9.910 -18.938 21.567 1.00 94.12 650 ASN A O 1
ATOM 5158 N N . GLY A 1 651 ? -7.756 -19.428 22.067 1.00 92.00 651 GLY A N 1
ATOM 5159 C CA . GLY A 1 651 ? -7.864 -20.885 21.919 1.00 92.00 651 GLY A CA 1
ATOM 5160 C C . GLY A 1 651 ? -8.009 -21.352 20.467 1.00 92.00 651 GLY A C 1
ATOM 5161 O O . GLY A 1 651 ? -8.485 -22.455 20.223 1.00 92.00 651 GLY A O 1
ATOM 5162 N N . GLU A 1 652 ? -7.653 -20.501 19.504 1.00 92.88 652 GLU A N 1
ATOM 5163 C CA . GLU A 1 652 ? -7.819 -20.741 18.069 1.00 92.88 652 GLU A CA 1
ATOM 5164 C C . GLU A 1 652 ? -6.550 -20.341 17.312 1.00 92.88 652 GLU A C 1
ATOM 5166 O O . GLU A 1 652 ? -5.789 -19.492 17.769 1.00 92.88 652 GLU A O 1
ATOM 5171 N N . LYS A 1 653 ? -6.346 -20.911 16.125 1.00 95.94 653 LYS A N 1
ATOM 5172 C CA . LYS A 1 653 ? -5.286 -20.528 15.184 1.00 95.94 653 LYS A CA 1
ATOM 5173 C C . LYS A 1 653 ? -5.898 -20.235 13.818 1.00 95.94 653 LYS A C 1
ATOM 5175 O O . LYS A 1 653 ? -7.001 -20.698 13.542 1.00 95.94 653 LYS A O 1
ATOM 5180 N N . ILE A 1 654 ? -5.175 -19.484 12.997 1.00 97.12 654 ILE A N 1
ATOM 5181 C CA . ILE A 1 654 ? -5.467 -19.338 11.573 1.00 97.12 654 ILE A CA 1
ATOM 5182 C C . ILE A 1 654 ? -4.766 -20.467 10.821 1.00 97.12 654 ILE A C 1
ATOM 5184 O O . ILE A 1 654 ? -3.552 -20.654 10.981 1.00 97.12 654 ILE A O 1
ATOM 5188 N N . ASP A 1 655 ? -5.510 -21.200 10.002 1.00 95.81 655 ASP A N 1
ATOM 5189 C CA . ASP A 1 655 ? -4.921 -22.059 8.981 1.00 95.81 655 ASP A CA 1
ATOM 5190 C C . ASP A 1 655 ? -4.476 -21.221 7.776 1.00 95.81 655 ASP A C 1
ATOM 5192 O O . ASP A 1 655 ? -5.271 -20.701 6.997 1.00 95.81 655 ASP A O 1
ATOM 5196 N N . TRP A 1 656 ? -3.162 -21.069 7.617 1.00 95.75 656 TRP A N 1
ATOM 5197 C CA . TRP A 1 656 ? -2.603 -20.323 6.493 1.00 95.75 656 TRP A CA 1
ATOM 5198 C C . TRP A 1 656 ? -2.545 -21.149 5.199 1.00 95.75 656 TRP A C 1
ATOM 5200 O O . TRP A 1 656 ? -2.194 -20.588 4.158 1.00 95.75 656 TRP A O 1
ATOM 5210 N N . SER A 1 657 ? -2.888 -22.443 5.226 1.00 90.81 657 SER A N 1
ATOM 5211 C CA . SER A 1 657 ? -2.967 -23.274 4.023 1.00 90.81 657 SER A CA 1
ATOM 5212 C C . SER A 1 657 ? -4.066 -22.786 3.076 1.00 90.81 657 SER A C 1
ATOM 5214 O O . SER A 1 657 ? -5.193 -22.496 3.471 1.00 90.81 657 SER A O 1
ATOM 5216 N N . LEU A 1 658 ? -3.736 -22.712 1.787 1.00 82.56 658 LEU A N 1
ATOM 5217 C CA . LEU A 1 658 ? -4.685 -22.405 0.706 1.00 82.56 658 LEU A CA 1
ATOM 5218 C C . LEU A 1 658 ? -5.034 -23.636 -0.130 1.00 82.56 658 LEU A C 1
ATOM 5220 O O . LEU A 1 658 ? -5.784 -23.534 -1.096 1.00 82.56 658 LEU A O 1
ATOM 5224 N N . VAL A 1 659 ? -4.463 -24.783 0.224 1.00 75.88 659 VAL A N 1
ATOM 5225 C CA . VAL A 1 659 ? -4.750 -26.070 -0.396 1.00 75.88 659 VAL A CA 1
ATOM 5226 C C . VAL A 1 659 ? -5.657 -26.818 0.572 1.00 75.88 659 VAL A C 1
ATOM 5228 O O . VAL A 1 659 ? -5.378 -26.850 1.773 1.00 75.88 659 VAL A O 1
ATOM 5231 N N . ASP A 1 660 ? -6.767 -27.341 0.067 1.00 61.09 660 ASP A N 1
ATOM 5232 C CA . ASP A 1 660 ? -7.582 -28.290 0.821 1.00 61.09 660 ASP A CA 1
ATOM 5233 C C . ASP A 1 660 ? -6.849 -29.638 0.828 1.00 61.09 660 ASP A C 1
ATOM 5235 O O . ASP A 1 660 ? -6.265 -30.012 -0.192 1.00 61.09 660 ASP A O 1
ATOM 5239 N N . GLU A 1 661 ? -6.812 -30.310 1.983 1.00 46.34 661 GLU A N 1
ATOM 5240 C CA . GLU A 1 661 ? -6.169 -31.629 2.129 1.00 46.34 661 GLU A CA 1
ATOM 5241 C C . GLU A 1 661 ? -6.746 -32.696 1.188 1.00 46.34 661 GLU A C 1
ATOM 5243 O O . GLU A 1 661 ? -7.987 -32.726 0.989 1.00 46.34 661 GLU A O 1
#

Foldseek 3Di:
DDPVVVVVVVVVVPPPPPPDPLLVVQLVQLVVCCVVPVQQASEHEDALLDPQNVAFFFQAKEWEKEAAPDVVVVPPVRVLCRNLVRLLRNLCCVVCVPDSHYHHYYYYPNRVSCVVVCVVLVPPDDTKIWIFHTDNDNGTDDPNPGDTDIQDQDPDDSVVSSVSVQVVCCVVSVHHRDRDDPDPPVVVVVVCCVVVVVVVCCVVCVVVVVVPDDPVVVVVVVVLVVVLCVVLCVVVCVVVVAAQWDQDPVRHIDQADDDDPDGHVSSSVVSSVVVVVVVVVVVVVVVVVPPDDDPPDDDPPPVVPVVVVVVVVVVVPPPDDDDDDYDDDDDDDDDDDDDDDDDDPPDDDDDDDDDDDDDDDDDDDDDDDDDDDDDDDDDDDDDDDDDDDDCPPLNVLLVVLVHDLVVLLVPDDPLLCVLCVLVSPQAPSNLCSQCVVVCPDPLNSQLSVVVVVCVVVVFDKPDPSNQLRVLRVQAPLQLAAEEEEAAEADQAPQQGRNFHQAGAPPDFRDQLLVLVQLLVCLLPVPADRDRHRHCSCCSRVQNYRGHYLASMDTHPDPCPCPPSCSNVSVLSVVVSSLVVCVVVVGAAHEYEQEADVSVVSCVVCCVVCVVVVLRYHYQYDYGSHPVCSVVPVSPRSRQVVSQVSCCVRPVDHGDPHPDDD

InterPro domains:
  IPR002043 Uracil-DNA glycosylase family 1 [MF_00148] (428-657)
  IPR002043 Uracil-DNA glycosylase family 1 [PTHR11264] (333-659)
  IPR002043 Uracil-DNA glycosylase family 1 [TIGR00628] (430-650)
  IPR002043 Uracil-DNA glycosylase family 1 [cd10027] (443-656)
  IPR005122 Uracil-DNA glycosylase-like [PF03167] (477-646)
  IPR005122 Uracil-DNA glycosylase-like [SM00986] (473-646)
  IPR021149 MAGT1/OST3/OST6 [PF04756] (36-290)
  IPR036895 Uracil-DNA glycosylase-like domain superfamily [G3DSA:3.40.470.10] (406-661)
  IPR036895 Uracil-DNA glycosylase-like domain superfamily [SSF52141] (427-658)

Sequence (661 aa):
MSIQLLHWILFVSCILPILASDGVKLTELAFESYKTQAEDGFIINIENSDLTLLDGPRYFYTLLTFTSTNPSHECKTCQELQPVIAQVSKSWFADYSESHFLSFVQIDLNDASNHKLFRDLDMFTVPHLWLIPPSMDDVPFDLQNTPFSEFQIPKSSQNQQVMALAQFLGEHLQKIISVRGEDATGKFIKTFIITFSAIIFIKKKGPTFVTSTKKSSVICYLSIAFILLCVGGYQYAVQNRVPFLIKGDNGELILISGGTHYQFAVETLLVDLNYAALASITLLLIKLGNYQINESSLIKSENLRTCQKDVKKRKENEKGDERGNGIKNGKEGVKKDGAVEVKGCVKATKEEEKKVKLTAAGAGAGAGAGAGTGTGVGAVAGAVAETTTAVSKNDAHCAKYNFDKTKWVQSLSQEEKRLLQLEIDELHITWLALLYRELTKPYFLNLKRFLQQQQLENKTIFPKSKDIYSWSKLTPVDNIKCLILGQDPYHNYNQAHGLAFSVLEPSKPPPSLINIYKTLAIDYPDFVTPKSGDLTKWAKEEGVLMLNAVLTVEAHKANSHAERGWEQFTEEVIKQAIEYHVKNGEKGFVIMAWGTPAQRRIEKFNRFLNEHKDKFLVLKTVHPSPLSAHRGFFRSQVFKNCNTWLERNNGEKIDWSLVDE

Radius of gyration: 39.93 Å; chains: 1; bounding box: 95×139×69 Å